Protein AF-A0A3B9C0S9-F1 (afdb_monomer)

Structure (mmCIF, N/CA/C/O backbone):
data_AF-A0A3B9C0S9-F1
#
_entry.id   AF-A0A3B9C0S9-F1
#
loop_
_atom_site.group_PDB
_atom_site.id
_atom_site.type_symbol
_atom_site.label_atom_id
_atom_site.label_alt_id
_atom_site.label_comp_id
_atom_site.label_asym_id
_atom_site.label_entity_id
_atom_site.label_seq_id
_atom_site.pdbx_PDB_ins_code
_atom_site.Cartn_x
_atom_site.Cartn_y
_atom_site.Cartn_z
_atom_site.occupancy
_atom_site.B_iso_or_equiv
_atom_site.auth_seq_id
_atom_site.auth_comp_id
_atom_site.auth_asym_id
_atom_site.auth_atom_id
_atom_site.pdbx_PDB_model_num
ATOM 1 N N . MET A 1 1 ? -58.317 -26.663 38.706 1.00 69.69 1 MET A N 1
ATOM 2 C CA . MET A 1 1 ? -57.214 -25.929 39.358 1.00 69.69 1 MET A CA 1
ATOM 3 C C . MET A 1 1 ? -55.861 -26.416 38.846 1.00 69.69 1 MET A C 1
ATOM 5 O O . MET A 1 1 ? -55.322 -25.738 37.993 1.00 69.69 1 MET A O 1
ATOM 9 N N . LEU A 1 2 ? -55.385 -27.621 39.198 1.00 71.75 2 LEU A N 1
ATOM 10 C CA . LEU A 1 2 ? -54.083 -28.155 38.737 1.00 71.75 2 LEU A CA 1
ATOM 11 C C . LEU A 1 2 ? -53.884 -28.172 37.211 1.00 71.75 2 LEU A C 1
ATOM 13 O O . LEU A 1 2 ? -52.858 -27.714 36.732 1.00 71.75 2 LEU A O 1
ATOM 17 N N . ARG A 1 3 ? -54.877 -28.631 36.432 1.00 80.81 3 ARG A N 1
ATOM 18 C CA . ARG A 1 3 ? -54.794 -28.621 34.954 1.00 80.81 3 ARG A CA 1
ATOM 19 C C . ARG A 1 3 ? -54.591 -27.217 34.382 1.00 80.81 3 ARG A C 1
ATOM 21 O O . ARG A 1 3 ? -53.875 -27.052 33.409 1.00 80.81 3 ARG A O 1
ATOM 28 N N . THR A 1 4 ? -55.210 -26.221 35.006 1.00 79.62 4 THR A N 1
ATOM 29 C CA . THR A 1 4 ? -55.071 -24.813 34.633 1.00 79.62 4 THR A CA 1
ATOM 30 C C . THR A 1 4 ? -53.699 -24.283 35.046 1.00 79.62 4 THR A C 1
ATOM 32 O O . THR A 1 4 ? -53.031 -23.654 34.239 1.00 79.62 4 THR A O 1
ATOM 35 N N . SER A 1 5 ? -53.247 -24.596 36.266 1.00 78.69 5 SER A N 1
ATOM 36 C CA . SER A 1 5 ? -51.931 -24.192 36.778 1.00 78.69 5 SER A CA 1
ATOM 37 C C . SER A 1 5 ? -50.765 -24.802 36.000 1.00 78.69 5 SER A C 1
ATOM 39 O O . SER A 1 5 ? -49.725 -24.174 35.897 1.00 78.69 5 SER A O 1
ATOM 41 N N . TRP A 1 6 ? -50.926 -26.011 35.460 1.00 82.56 6 TRP A N 1
ATOM 42 C CA . TRP A 1 6 ? -49.901 -26.705 34.674 1.00 82.56 6 TRP A CA 1
ATOM 43 C C . TRP A 1 6 ? -49.985 -26.428 33.172 1.00 82.56 6 TRP A C 1
ATOM 45 O O . TRP A 1 6 ? -49.264 -27.067 32.411 1.00 82.56 6 TRP A O 1
ATOM 55 N N . GLU A 1 7 ? -50.882 -25.541 32.727 1.00 85.44 7 GLU A N 1
ATOM 56 C CA . GLU A 1 7 ? -51.152 -25.309 31.299 1.00 85.44 7 GLU A CA 1
ATOM 57 C C . GLU A 1 7 ? -51.432 -26.619 30.536 1.00 85.44 7 GLU A C 1
ATOM 59 O O . GLU A 1 7 ? -50.961 -26.824 29.416 1.00 85.44 7 GLU A O 1
ATOM 64 N N . TYR A 1 8 ? -52.151 -27.553 31.166 1.00 85.50 8 TYR A N 1
ATOM 65 C CA . TYR A 1 8 ? -52.408 -28.859 30.574 1.00 85.50 8 TYR A CA 1
ATOM 66 C C . TYR A 1 8 ? -53.360 -28.733 29.383 1.00 85.50 8 TYR A C 1
ATOM 68 O O . TYR A 1 8 ? -54.516 -28.341 29.549 1.00 85.50 8 TYR A O 1
ATOM 76 N N . ASP A 1 9 ? -52.894 -29.116 28.195 1.00 88.06 9 ASP A N 1
ATOM 77 C CA . ASP A 1 9 ? -53.615 -28.915 26.929 1.00 88.06 9 ASP A CA 1
ATOM 78 C C . ASP A 1 9 ? -54.622 -30.027 26.584 1.00 88.06 9 ASP A C 1
ATOM 80 O O . ASP A 1 9 ? -55.264 -29.982 25.537 1.00 88.06 9 ASP A O 1
ATOM 84 N N . GLY A 1 10 ? -54.760 -31.043 27.442 1.00 84.31 10 GLY A N 1
ATOM 85 C CA . GLY A 1 10 ? -55.604 -32.214 27.179 1.00 84.31 10 GLY A CA 1
ATOM 86 C C . GLY A 1 10 ? -54.956 -33.286 26.298 1.00 84.31 10 GLY A C 1
ATOM 87 O O . GLY A 1 10 ? -55.475 -34.396 26.241 1.00 84.31 10 GLY A O 1
ATOM 88 N N . ASN A 1 11 ? -53.805 -32.997 25.684 1.00 86.38 11 ASN A N 1
ATOM 89 C CA . ASN A 1 11 ? -53.087 -33.863 24.743 1.00 86.38 11 ASN A CA 1
ATOM 90 C C . ASN A 1 11 ? -51.663 -34.193 25.219 1.00 86.38 11 ASN A C 1
ATOM 92 O O . ASN A 1 11 ? -50.778 -34.521 24.427 1.00 86.38 11 ASN A O 1
ATOM 96 N N . GLY A 1 12 ? -51.438 -34.130 26.534 1.00 83.56 12 GLY A N 1
ATOM 97 C CA . GLY A 1 12 ? -50.179 -34.548 27.140 1.00 83.56 12 GLY A CA 1
ATOM 98 C C . GLY A 1 12 ? -49.103 -33.468 27.189 1.00 83.56 12 GLY A C 1
ATOM 99 O O . GLY A 1 12 ? -47.967 -33.815 27.492 1.00 83.56 12 GLY A O 1
ATOM 100 N N . LYS A 1 13 ? -49.398 -32.185 26.932 1.00 87.69 13 LYS A N 1
ATOM 101 C CA . LYS A 1 13 ? -48.463 -31.094 27.256 1.00 87.69 13 LYS A CA 1
ATOM 102 C C . LYS A 1 13 ? -48.763 -30.479 28.615 1.00 87.69 13 LYS A C 1
ATOM 104 O O . LYS A 1 13 ? -49.922 -30.343 28.980 1.00 87.69 13 LYS A O 1
ATOM 109 N N . ILE A 1 14 ? -47.710 -30.084 29.324 1.00 89.25 14 ILE A N 1
ATOM 110 C CA . ILE A 1 14 ? -47.731 -29.256 30.535 1.00 89.25 14 ILE A CA 1
ATOM 111 C C . ILE A 1 14 ? -46.640 -28.182 30.405 1.00 89.25 14 ILE A C 1
ATOM 113 O O . ILE A 1 14 ? -45.563 -28.461 29.865 1.00 89.25 14 ILE A O 1
ATOM 117 N N . TYR A 1 15 ? -46.917 -26.953 30.847 1.00 85.38 15 TYR A N 1
ATOM 118 C CA . TYR A 1 15 ? -46.029 -25.786 30.724 1.00 85.38 15 TYR A CA 1
ATOM 119 C C . TYR A 1 15 ? -45.434 -25.634 29.316 1.00 85.38 15 TYR A C 1
ATOM 121 O O . TYR A 1 15 ? -44.216 -25.578 29.122 1.00 85.38 15 TYR A O 1
ATOM 129 N N . SER A 1 16 ? -46.295 -25.665 28.295 1.00 83.38 16 SER A N 1
ATOM 130 C CA . SER A 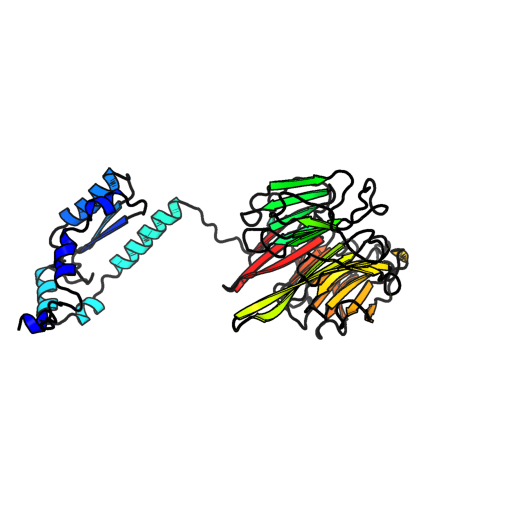1 16 ? -45.899 -25.514 26.886 1.00 83.38 16 SER A CA 1
ATOM 131 C C . SER A 1 16 ? -44.922 -26.583 26.330 1.00 83.38 16 SER A C 1
ATOM 133 O O . SER A 1 16 ? -44.356 -26.415 25.241 1.00 83.38 16 SER A O 1
ATOM 135 N N . ARG A 1 17 ? -44.722 -27.714 27.027 1.00 86.06 17 ARG A N 1
ATOM 136 C CA . ARG A 1 17 ? -43.858 -28.848 26.622 1.00 86.06 17 ARG A CA 1
ATOM 137 C C . ARG A 1 17 ? -44.581 -30.184 26.798 1.00 86.06 17 ARG A C 1
ATOM 139 O O . ARG A 1 17 ? -45.501 -30.289 27.593 1.00 86.06 17 ARG A O 1
ATOM 146 N N . ASN A 1 18 ? -44.187 -31.218 26.054 1.00 90.44 18 ASN A N 1
ATOM 147 C CA . ASN A 1 18 ? -44.764 -32.561 26.212 1.00 90.44 18 ASN A CA 1
ATOM 148 C C . ASN A 1 18 ? -44.410 -33.145 27.599 1.00 90.44 18 ASN A C 1
ATOM 150 O O . ASN A 1 18 ? -43.298 -32.943 28.075 1.00 90.44 18 ASN A O 1
ATOM 154 N N . ALA A 1 19 ? -45.319 -33.873 28.245 1.00 84.38 19 ALA A N 1
ATOM 155 C CA . ALA A 1 19 ? -45.093 -34.508 29.544 1.00 84.38 19 ALA A CA 1
ATOM 156 C C . ALA A 1 19 ? -43.900 -35.484 29.537 1.00 84.38 19 ALA A C 1
ATOM 158 O O . ALA A 1 19 ? -43.211 -35.602 30.549 1.00 84.38 19 ALA A O 1
ATOM 159 N N . GLU A 1 20 ? -43.595 -36.115 28.397 1.00 84.25 20 GLU A N 1
ATOM 160 C CA . GLU A 1 20 ? -42.400 -36.955 28.245 1.00 84.25 20 GLU A CA 1
ATOM 161 C C . GLU A 1 20 ? -41.095 -36.160 28.349 1.00 84.25 20 GLU A C 1
ATOM 163 O O . GLU A 1 20 ? -40.128 -36.665 28.907 1.00 84.25 20 GLU A O 1
ATOM 168 N N . TYR A 1 21 ? -41.063 -34.899 27.903 1.00 84.94 21 TYR A N 1
ATOM 169 C CA . TYR A 1 21 ? -39.889 -34.044 28.107 1.00 84.94 21 TYR A CA 1
ATOM 170 C C . TYR A 1 21 ? -39.596 -33.876 29.603 1.00 84.94 21 TYR A C 1
ATOM 172 O O . TYR A 1 21 ? -38.463 -34.059 30.031 1.00 84.94 21 TYR A O 1
ATOM 180 N N . TRP A 1 22 ? -40.626 -33.606 30.411 1.00 83.06 22 TRP A N 1
ATOM 181 C CA . TRP A 1 22 ? -40.481 -33.446 31.861 1.00 83.06 22 TRP A CA 1
ATOM 182 C C . TRP A 1 22 ? -40.076 -34.746 32.563 1.00 83.06 22 TRP A C 1
ATOM 184 O O . TRP A 1 22 ? -39.256 -34.703 33.476 1.00 83.06 22 TRP A O 1
ATOM 194 N N . ARG A 1 23 ? -40.582 -35.902 32.104 1.00 82.06 23 ARG A N 1
ATOM 195 C CA . ARG A 1 23 ? -40.136 -37.226 32.580 1.00 82.06 23 ARG A CA 1
ATOM 196 C C . ARG A 1 23 ? -38.663 -37.494 32.282 1.00 82.06 23 ARG A C 1
ATOM 198 O O . ARG A 1 23 ? -38.021 -38.172 33.064 1.00 82.06 23 ARG A O 1
ATOM 205 N N . GLN A 1 24 ? -38.126 -36.974 31.183 1.00 84.94 24 GLN A N 1
ATOM 206 C CA . GLN A 1 24 ? -36.746 -37.242 30.767 1.00 84.94 24 GLN A CA 1
ATOM 207 C C . GLN A 1 24 ? -35.712 -36.316 31.420 1.00 84.94 24 GLN A C 1
ATOM 209 O O . GLN A 1 24 ? -34.521 -36.602 31.350 1.00 84.94 24 GLN A O 1
ATOM 214 N N . ILE A 1 25 ? -36.123 -35.220 32.072 1.00 76.50 25 ILE A N 1
ATOM 215 C CA . ILE A 1 25 ? -35.176 -34.295 32.726 1.00 76.50 25 ILE A CA 1
ATOM 216 C C . ILE A 1 25 ? -34.357 -35.016 33.801 1.00 76.50 25 ILE A C 1
ATOM 218 O O . ILE A 1 25 ? -33.155 -34.796 33.903 1.00 76.50 25 ILE A O 1
ATOM 222 N N . GLN A 1 26 ? -34.983 -35.917 34.558 1.00 75.00 26 GLN A N 1
ATOM 223 C CA . GLN A 1 26 ? -34.298 -36.721 35.576 1.00 75.00 26 GLN A CA 1
ATOM 224 C C . GLN A 1 26 ? -33.282 -37.718 34.989 1.00 75.00 26 GLN A C 1
ATOM 226 O O . GLN A 1 26 ? -32.351 -38.115 35.686 1.00 75.00 26 GLN A O 1
ATOM 231 N N . ASP A 1 27 ? -33.440 -38.086 33.714 1.00 81.12 27 ASP A N 1
ATOM 232 C CA . ASP A 1 27 ? -32.548 -38.999 32.993 1.00 81.12 27 ASP A CA 1
ATOM 233 C C . ASP A 1 27 ? -31.375 -38.244 32.337 1.00 81.12 27 ASP A C 1
ATOM 235 O O . ASP A 1 27 ? -30.467 -38.854 31.768 1.00 81.12 27 ASP A O 1
ATOM 239 N N . TYR A 1 28 ? -31.366 -36.906 32.409 1.00 77.19 28 TYR A N 1
ATOM 240 C CA . TYR A 1 28 ? -30.286 -36.091 31.874 1.00 77.19 28 TYR A CA 1
ATOM 241 C C . TYR A 1 28 ? -29.019 -36.275 32.730 1.00 77.19 28 TYR A C 1
ATOM 243 O O . TYR A 1 28 ? -29.068 -36.113 33.953 1.00 77.19 28 TYR A O 1
ATOM 251 N N . PRO A 1 29 ? -27.850 -36.583 32.136 1.00 80.38 29 PRO A N 1
ATOM 252 C CA . PRO A 1 29 ? -26.660 -36.975 32.887 1.00 80.38 29 PRO A CA 1
ATOM 253 C C . PRO A 1 29 ? -25.937 -35.749 33.470 1.00 80.38 29 PRO A C 1
ATOM 255 O O . PRO A 1 29 ? -24.825 -35.391 33.078 1.00 80.38 29 PRO A O 1
ATOM 258 N N . HIS A 1 30 ? -26.570 -35.069 34.428 1.00 76.38 30 HIS A N 1
ATOM 259 C CA . HIS A 1 30 ? -26.065 -33.842 35.048 1.00 76.38 30 HIS A CA 1
ATOM 260 C C . HIS A 1 30 ? -24.654 -34.014 35.622 1.00 76.38 30 HIS A C 1
ATOM 262 O O . HIS A 1 30 ? -23.804 -33.143 35.441 1.00 76.38 30 HIS A O 1
ATOM 268 N N . LEU A 1 31 ? -24.376 -35.159 36.254 1.00 77.88 31 LEU A N 1
ATOM 269 C CA . LEU A 1 31 ? -23.059 -35.464 36.810 1.00 77.88 31 LEU A CA 1
ATOM 270 C C . LEU A 1 31 ? -21.981 -35.588 35.724 1.00 77.88 31 LEU A C 1
ATOM 272 O O . LEU A 1 31 ? -20.873 -35.088 35.901 1.00 77.88 31 LEU A O 1
ATOM 276 N N . GLU A 1 32 ? -22.299 -36.222 34.593 1.00 82.25 32 GLU A N 1
ATOM 277 C CA . GLU A 1 32 ? -21.365 -36.376 33.474 1.00 82.25 32 GLU A CA 1
ATOM 278 C C . GLU A 1 32 ? -21.030 -35.021 32.837 1.00 82.25 32 GLU A C 1
ATOM 280 O O . GLU A 1 32 ? -19.867 -34.733 32.554 1.00 82.25 32 GLU A O 1
ATOM 285 N N . ASN A 1 33 ? -22.026 -34.143 32.707 1.00 84.50 33 ASN A N 1
ATOM 286 C CA . ASN A 1 33 ? -21.828 -32.788 32.195 1.00 84.50 33 ASN A CA 1
ATOM 287 C C . ASN A 1 33 ? -20.941 -31.941 33.120 1.00 84.50 33 ASN A C 1
ATOM 289 O O . ASN A 1 33 ? -20.016 -31.276 32.650 1.00 84.50 33 ASN A O 1
ATOM 293 N N . TRP A 1 34 ? -21.166 -32.004 34.438 1.00 88.00 34 TRP A N 1
ATOM 294 C CA . TRP A 1 34 ? -20.312 -31.315 35.410 1.00 88.00 34 TRP A CA 1
ATOM 295 C C . TRP A 1 34 ? -18.901 -31.903 35.479 1.00 88.00 34 TRP A C 1
ATOM 297 O O . TRP A 1 34 ? -17.937 -31.157 35.622 1.00 88.00 34 TRP A O 1
ATOM 307 N N . LYS A 1 35 ? -18.752 -33.220 35.320 1.00 84.62 35 LYS A N 1
ATOM 308 C CA . LYS A 1 35 ? -17.445 -33.883 35.217 1.00 84.62 35 LYS A CA 1
ATOM 309 C C . LYS A 1 35 ? -16.652 -33.409 33.994 1.00 84.62 35 LYS A C 1
ATOM 311 O O . LYS A 1 35 ? -15.453 -33.156 34.102 1.00 84.62 35 LYS A O 1
ATOM 316 N N . ASN A 1 36 ? -17.305 -33.297 32.839 1.00 84.69 36 ASN A N 1
ATOM 317 C CA . ASN A 1 36 ? -16.644 -33.033 31.557 1.00 84.69 36 ASN A CA 1
ATOM 318 C C . ASN A 1 36 ? -16.430 -31.537 31.258 1.00 84.69 36 ASN A C 1
ATOM 320 O O . ASN A 1 36 ? -15.820 -31.197 30.240 1.00 84.69 36 ASN A O 1
ATOM 324 N N . THR A 1 37 ? -16.907 -30.629 32.117 1.00 85.06 37 THR A N 1
ATOM 325 C CA . THR A 1 37 ? -16.756 -29.189 31.882 1.00 85.06 37 THR A CA 1
ATOM 326 C C . THR A 1 37 ? -15.304 -28.729 32.026 1.00 85.06 37 THR A C 1
ATOM 328 O O . THR A 1 37 ? -14.652 -28.937 33.047 1.00 85.06 37 THR A O 1
ATOM 331 N N . LYS A 1 38 ? -14.795 -28.048 30.993 1.00 84.56 38 LYS A N 1
ATOM 332 C CA . LYS A 1 38 ? -13.491 -27.358 31.021 1.00 84.56 38 LYS A CA 1
ATOM 333 C C . LYS A 1 38 ? -13.617 -25.873 31.378 1.00 84.56 38 LYS A C 1
ATOM 335 O O . LYS A 1 38 ? -12.603 -25.186 31.501 1.00 84.56 38 LYS A O 1
ATOM 340 N N . ALA A 1 39 ? -14.845 -25.369 31.506 1.00 89.62 39 ALA A N 1
ATOM 341 C CA . ALA A 1 39 ? -15.107 -23.986 31.874 1.00 89.62 39 ALA A CA 1
ATOM 342 C C . ALA A 1 39 ? -14.816 -23.747 33.363 1.00 89.62 39 ALA A C 1
ATOM 344 O O . ALA A 1 39 ? -14.870 -24.667 34.182 1.00 89.62 39 ALA A O 1
ATOM 345 N N . LYS A 1 40 ? -14.541 -22.489 33.721 1.00 92.50 40 LYS A N 1
ATOM 346 C CA . LYS A 1 40 ? -14.605 -22.054 35.118 1.00 92.50 40 LYS A CA 1
ATOM 347 C C . LYS A 1 40 ? -16.075 -21.921 35.516 1.00 92.50 40 LYS A C 1
ATOM 349 O O . LYS A 1 40 ? -16.863 -21.362 34.759 1.00 92.50 40 LYS A O 1
ATOM 354 N N . VAL A 1 41 ? -16.433 -22.440 36.684 1.00 94.44 41 VAL A N 1
ATOM 355 C CA . VAL A 1 41 ? -17.810 -22.544 37.175 1.00 94.44 41 VAL A CA 1
ATOM 356 C C . VAL A 1 41 ? -17.959 -21.714 38.448 1.00 94.44 41 VAL A C 1
ATOM 358 O O . VAL A 1 41 ? -17.284 -21.965 39.446 1.00 94.44 41 VAL A O 1
ATOM 361 N N . LEU A 1 42 ? -18.871 -20.746 38.425 1.00 95.94 42 LEU A N 1
ATOM 362 C CA . LEU A 1 42 ? -19.327 -20.049 39.622 1.00 95.94 42 LEU A CA 1
ATOM 363 C C . LEU A 1 42 ? -20.671 -20.642 40.045 1.00 95.94 42 LEU A C 1
ATOM 365 O O . LEU A 1 42 ? -21.635 -20.586 39.288 1.00 95.94 42 LEU A O 1
ATOM 369 N N . VAL A 1 43 ? -20.723 -21.213 41.244 1.00 94.88 43 VAL A N 1
ATOM 370 C CA . VAL A 1 43 ? -21.951 -21.701 41.874 1.00 94.88 43 VAL A CA 1
ATOM 371 C C . VAL A 1 43 ? -22.414 -20.644 42.873 1.00 94.88 43 VAL A C 1
ATOM 373 O O . VAL A 1 43 ? -21.630 -20.204 43.713 1.00 94.88 43 VAL A O 1
ATOM 376 N N . GLN A 1 44 ? -23.670 -20.222 42.777 1.00 95.00 44 GLN A N 1
ATOM 377 C CA . GLN A 1 44 ? -24.252 -19.153 43.590 1.00 95.00 44 GLN A CA 1
ATOM 378 C C . GLN A 1 44 ? -25.409 -19.713 44.412 1.00 95.00 44 GLN A C 1
ATOM 380 O O . GLN A 1 44 ? -26.226 -20.451 43.874 1.00 95.00 44 GLN A O 1
ATOM 385 N N . PHE A 1 45 ? -25.468 -19.380 45.701 1.00 95.19 45 PHE A N 1
ATOM 386 C CA . PHE A 1 45 ? -26.496 -19.883 46.612 1.00 95.19 45 PHE A CA 1
ATOM 387 C C . PHE A 1 45 ? -27.044 -18.769 47.510 1.00 95.19 45 PHE A C 1
ATOM 389 O O . PHE A 1 45 ? -26.285 -18.140 48.250 1.00 95.19 45 PHE A O 1
ATOM 396 N N . GLY A 1 46 ? -28.354 -18.527 47.459 1.00 94.62 46 GLY A N 1
ATOM 397 C CA . GLY A 1 46 ? -29.051 -17.650 48.400 1.00 94.62 46 GLY A CA 1
ATOM 398 C C . GLY A 1 46 ? -29.431 -18.409 49.672 1.00 94.62 46 GLY A C 1
ATOM 399 O O . GLY A 1 46 ? -30.059 -19.458 49.601 1.00 94.62 46 GLY A O 1
ATOM 400 N N . GLU A 1 47 ? -29.063 -17.901 50.850 1.00 92.69 47 GLU A N 1
ATOM 401 C CA . GLU A 1 47 ? -29.292 -18.618 52.120 1.00 92.69 47 GLU A CA 1
ATOM 402 C C . GLU A 1 47 ? -30.764 -18.639 52.570 1.00 92.69 47 GLU A C 1
ATOM 404 O O . GLU A 1 47 ? -31.127 -19.421 53.448 1.00 92.69 47 GLU A O 1
ATOM 409 N N . SER A 1 48 ? -31.613 -17.821 51.945 1.00 92.69 48 SER A N 1
ATOM 410 C CA . SER A 1 48 ? -33.061 -17.763 52.182 1.00 92.69 48 SER A CA 1
ATOM 411 C C . SER A 1 48 ? -33.867 -18.310 51.002 1.00 92.69 48 SER A C 1
ATOM 413 O O . SER A 1 48 ? -35.067 -18.051 50.900 1.00 92.69 48 SER A O 1
ATOM 415 N N . ASP A 1 49 ? -33.223 -19.050 50.096 1.00 91.06 49 ASP A N 1
ATOM 416 C CA . ASP A 1 49 ? -33.879 -19.693 48.962 1.00 91.06 49 ASP A CA 1
ATOM 417 C C . ASP A 1 49 ? -34.835 -20.802 49.441 1.00 91.06 49 ASP A C 1
ATOM 419 O O . ASP A 1 49 ? -34.428 -21.831 49.978 1.00 91.06 49 ASP A O 1
ATOM 423 N N . PHE A 1 50 ? -36.135 -20.573 49.248 1.00 87.88 50 PHE A N 1
ATOM 424 C CA . PHE A 1 50 ? -37.209 -21.491 49.630 1.00 87.88 50 PHE A CA 1
ATOM 425 C C . PHE A 1 50 ? -37.529 -22.547 48.559 1.00 87.88 50 PHE A C 1
ATOM 427 O O . PHE A 1 50 ? -38.462 -23.324 48.741 1.00 87.88 50 PHE A O 1
ATOM 434 N N . GLN A 1 51 ? -36.824 -22.554 47.425 1.00 86.25 51 GLN A N 1
ATOM 435 C CA . GLN A 1 51 ? -36.948 -23.567 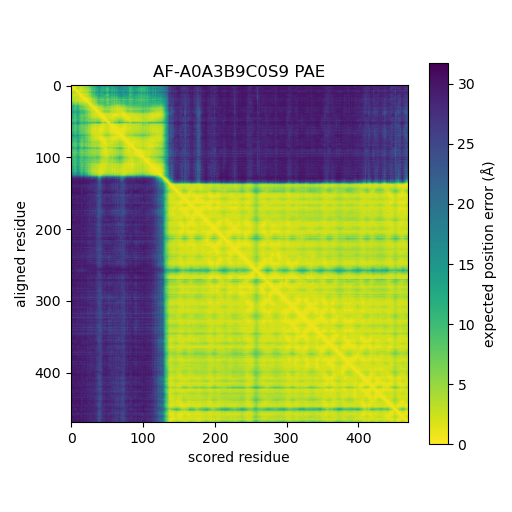46.371 1.00 86.25 51 GLN A CA 1
ATOM 436 C C . GLN A 1 51 ? -35.709 -24.467 46.314 1.00 86.25 51 GLN A C 1
ATOM 438 O O . GLN A 1 51 ? -35.827 -25.660 46.036 1.00 86.25 51 GLN A O 1
ATOM 443 N N . ALA A 1 52 ? -34.532 -23.921 46.627 1.00 80.44 52 ALA A N 1
ATOM 444 C CA . ALA A 1 52 ? -33.281 -24.656 46.733 1.00 80.44 52 ALA A CA 1
ATOM 445 C C . ALA A 1 52 ? -32.813 -24.721 48.197 1.00 80.44 52 ALA A C 1
ATOM 447 O O . ALA A 1 52 ? -32.023 -23.913 48.664 1.00 80.44 52 ALA A O 1
ATOM 448 N N . PHE A 1 53 ? -33.289 -25.720 48.938 1.00 74.88 53 PHE A N 1
ATOM 449 C CA . PHE A 1 53 ? -33.142 -25.776 50.401 1.00 74.88 53 PHE A CA 1
ATOM 450 C C . PHE A 1 53 ? -31.728 -26.097 50.916 1.00 74.88 53 PHE A C 1
ATOM 452 O O . PHE A 1 53 ? -31.466 -25.986 52.113 1.00 74.88 53 PHE A O 1
ATOM 459 N N . SER A 1 54 ? -30.819 -26.555 50.052 1.00 83.69 54 SER A N 1
ATOM 460 C CA . SER A 1 54 ? -29.561 -27.178 50.470 1.00 83.69 54 SER A CA 1
ATOM 461 C C . SER A 1 54 ? -28.341 -26.495 49.856 1.00 83.69 54 SER A C 1
ATOM 463 O O . SER A 1 54 ? -28.022 -26.632 48.669 1.00 83.69 54 SER A O 1
ATOM 465 N N . ARG A 1 55 ? -27.560 -25.839 50.722 1.00 89.12 55 ARG A N 1
ATOM 466 C CA . ARG A 1 55 ? -26.185 -25.425 50.402 1.00 89.12 55 ARG A CA 1
ATOM 467 C C . ARG A 1 55 ? -25.314 -26.632 50.032 1.00 89.12 55 ARG A C 1
ATOM 469 O O . ARG A 1 55 ? -24.373 -26.489 49.252 1.00 89.12 55 ARG A O 1
ATOM 476 N N . ALA A 1 56 ? -25.597 -27.809 50.598 1.00 89.12 56 ALA A N 1
ATOM 477 C CA . ALA A 1 56 ? -24.818 -29.016 50.337 1.00 89.12 56 ALA A CA 1
ATOM 478 C C . ALA A 1 56 ? -24.936 -29.464 48.872 1.00 89.12 56 ALA A C 1
ATOM 480 O O . ALA A 1 56 ? -23.940 -29.897 48.299 1.00 89.12 56 ALA A O 1
ATOM 481 N N . ASP A 1 57 ? -26.089 -29.255 48.233 1.00 87.94 57 ASP A N 1
ATOM 482 C CA . ASP A 1 57 ? -26.308 -29.623 46.828 1.00 87.94 57 ASP A CA 1
ATOM 483 C C . ASP A 1 57 ? -25.453 -28.744 45.899 1.00 87.94 57 ASP A C 1
ATOM 485 O O . ASP A 1 57 ? -24.778 -29.231 44.990 1.00 87.94 57 ASP A O 1
ATOM 489 N N . HIS A 1 58 ? -25.374 -27.446 46.200 1.00 92.00 58 HIS A N 1
ATOM 490 C CA . HIS A 1 58 ? -24.503 -26.495 45.505 1.00 92.00 58 HIS A CA 1
ATOM 491 C C . HIS A 1 58 ? -23.021 -26.815 45.729 1.00 92.00 58 HIS A C 1
ATOM 493 O O . HIS A 1 58 ? -22.209 -26.782 44.800 1.00 92.00 58 HIS A O 1
ATOM 499 N N . GLN A 1 59 ? -22.660 -27.185 46.960 1.00 93.50 59 GLN A N 1
ATOM 500 C CA . GLN A 1 59 ? -21.311 -27.640 47.277 1.00 93.50 59 GLN A CA 1
ATOM 501 C C . GLN A 1 59 ? -20.964 -28.932 46.524 1.00 93.50 59 GLN A C 1
ATOM 503 O O . GLN A 1 59 ? -19.819 -29.094 46.104 1.00 93.50 59 GLN A O 1
ATOM 508 N N . GLN A 1 60 ? -21.930 -29.822 46.285 1.00 90.69 60 GLN A N 1
ATOM 509 C CA . GLN A 1 60 ? -21.708 -31.054 45.533 1.00 90.69 60 GLN A CA 1
ATOM 510 C C . GLN A 1 60 ? -21.364 -30.788 44.061 1.00 90.69 60 GLN A C 1
ATOM 512 O O . GLN A 1 60 ? -20.520 -31.495 43.502 1.00 90.69 60 GLN A O 1
ATOM 517 N N . ILE A 1 61 ? -21.924 -29.737 43.448 1.00 90.50 61 ILE A N 1
ATOM 518 C CA . ILE A 1 61 ? -21.513 -29.277 42.109 1.00 90.50 61 ILE A CA 1
ATOM 519 C C . ILE A 1 61 ? -20.039 -28.854 42.133 1.00 90.50 61 ILE A C 1
ATOM 521 O O . ILE A 1 61 ? -19.246 -29.318 41.312 1.00 90.50 61 ILE A O 1
ATOM 525 N N . VAL A 1 62 ? -19.644 -28.033 43.113 1.00 94.31 62 VAL A N 1
ATOM 526 C CA . VAL A 1 62 ? -18.249 -27.586 43.263 1.00 94.31 62 VAL A CA 1
ATOM 527 C C . VAL A 1 62 ? -17.302 -28.759 43.488 1.00 94.31 62 VAL A C 1
ATOM 529 O O . VAL A 1 62 ? -16.257 -28.829 42.842 1.00 94.31 62 VAL A O 1
ATOM 532 N N . ASN A 1 63 ? -17.673 -29.697 44.359 1.00 93.50 63 ASN A N 1
ATOM 533 C CA . ASN A 1 63 ? -16.885 -30.892 44.646 1.00 93.50 63 ASN A CA 1
ATOM 534 C C . ASN A 1 63 ? -16.713 -31.750 43.389 1.00 93.50 63 ASN A C 1
ATOM 536 O O . ASN A 1 63 ? -15.600 -32.168 43.089 1.00 93.50 63 ASN A O 1
ATOM 540 N N . THR A 1 64 ? -17.789 -31.958 42.626 1.00 92.12 64 THR A N 1
ATOM 541 C CA . THR A 1 64 ? -17.761 -32.735 41.379 1.00 92.12 64 THR A CA 1
ATOM 542 C C . THR A 1 64 ? -16.818 -32.104 40.360 1.00 92.12 64 THR A C 1
ATOM 544 O O . THR A 1 64 ? -15.913 -32.773 39.864 1.00 92.12 64 THR A O 1
ATOM 547 N N . VAL A 1 65 ? -16.984 -30.810 40.067 1.00 94.50 65 VAL A N 1
ATOM 548 C CA . VAL A 1 65 ? -16.150 -30.118 39.074 1.00 94.50 65 VAL A CA 1
ATOM 549 C C . VAL A 1 65 ? -14.689 -30.101 39.518 1.00 94.50 65 VAL A C 1
ATOM 551 O O . VAL A 1 65 ? -13.817 -30.429 38.720 1.00 94.50 65 VAL A O 1
ATOM 554 N N . ASN A 1 66 ? -14.407 -29.775 40.783 1.00 92.50 66 ASN A N 1
ATOM 555 C CA . ASN A 1 66 ? -13.035 -29.686 41.288 1.00 92.50 66 ASN A CA 1
ATOM 556 C C . ASN A 1 66 ? -12.348 -31.044 41.458 1.00 92.50 66 ASN A C 1
ATOM 558 O O . ASN A 1 66 ? -11.125 -31.100 41.376 1.00 92.50 66 ASN A O 1
ATOM 562 N N . TYR A 1 67 ? -13.097 -32.130 41.664 1.00 90.69 67 TYR A N 1
ATOM 563 C CA . TYR A 1 67 ? -12.532 -33.479 41.700 1.00 90.69 67 TYR A CA 1
ATOM 564 C C . TYR A 1 67 ? -11.921 -33.865 40.346 1.00 90.69 67 TYR A C 1
ATOM 566 O O . TYR A 1 67 ? -10.817 -34.399 40.297 1.00 90.69 67 TYR A O 1
ATOM 574 N N . PHE A 1 68 ? -12.611 -33.553 39.243 1.00 89.06 68 PHE A N 1
ATOM 575 C CA . PHE A 1 68 ? -12.129 -33.855 37.889 1.00 89.06 68 PHE A CA 1
ATOM 576 C C . PHE A 1 68 ? -11.281 -32.733 37.271 1.00 89.06 68 PHE A C 1
ATOM 578 O O . PHE A 1 68 ? -10.443 -33.000 36.414 1.00 89.06 68 PHE A O 1
ATOM 585 N N . ASN A 1 69 ? -11.472 -31.486 37.708 1.00 89.44 69 ASN A N 1
ATOM 586 C CA . ASN A 1 69 ? -10.773 -30.301 37.217 1.00 89.44 69 ASN A CA 1
ATOM 587 C C . ASN A 1 69 ? -10.404 -29.371 38.394 1.00 89.44 69 ASN A C 1
ATOM 589 O O . ASN A 1 69 ? -11.130 -28.411 38.675 1.00 89.44 69 ASN A O 1
ATOM 593 N N . PRO A 1 70 ? -9.292 -29.633 39.105 1.00 90.56 70 PRO A N 1
ATOM 594 C CA . PRO A 1 70 ? -8.935 -28.906 40.322 1.00 90.56 70 PRO A CA 1
ATOM 595 C C . PRO A 1 70 ? -8.917 -27.379 40.157 1.00 90.56 70 PRO A C 1
ATOM 597 O O . PRO A 1 70 ? -8.255 -26.832 39.275 1.00 90.56 70 PRO A O 1
ATOM 600 N N . GLY A 1 71 ? -9.645 -26.680 41.033 1.00 87.75 71 GLY A N 1
ATOM 601 C CA . GLY A 1 71 ? -9.715 -25.215 41.056 1.00 87.75 71 GLY A CA 1
ATOM 602 C C . GLY A 1 71 ? -10.559 -24.589 39.938 1.00 87.75 71 GLY A C 1
ATOM 603 O O . GLY A 1 71 ? -10.408 -23.395 39.656 1.00 87.75 71 GLY A O 1
ATOM 604 N N . ASN A 1 72 ? -11.419 -25.359 39.264 1.00 92.38 72 ASN A N 1
ATOM 605 C CA . ASN A 1 72 ? -12.327 -24.838 38.241 1.00 92.38 72 ASN A CA 1
ATOM 606 C C . ASN A 1 72 ? -13.677 -24.362 38.772 1.00 92.38 72 ASN A C 1
ATOM 608 O O . ASN A 1 72 ? -14.307 -23.567 38.083 1.00 92.38 72 ASN A O 1
ATOM 612 N N . ALA A 1 73 ? -14.105 -24.779 39.961 1.00 94.88 73 ALA A N 1
ATOM 613 C CA . ALA A 1 73 ? -15.371 -24.357 40.547 1.00 94.88 73 ALA A CA 1
ATOM 614 C C . ALA A 1 73 ? -15.202 -23.593 41.864 1.00 94.88 73 ALA A C 1
ATOM 616 O O . ALA A 1 73 ? -14.345 -23.916 42.689 1.00 94.88 73 ALA A O 1
ATOM 617 N N . THR A 1 74 ? -16.056 -22.593 42.076 1.00 95.38 74 THR A N 1
ATOM 618 C CA . THR A 1 74 ? -16.135 -21.790 43.305 1.00 95.38 74 THR A CA 1
ATOM 619 C C . THR A 1 74 ? -17.593 -21.670 43.745 1.00 95.38 74 THR A C 1
ATOM 621 O O . THR A 1 74 ? -18.454 -21.442 42.902 1.00 95.38 74 THR A O 1
ATOM 624 N N . LEU A 1 75 ? -17.868 -21.807 45.047 1.00 95.94 75 LEU A N 1
ATOM 625 C CA . LEU A 1 75 ? -19.183 -21.537 45.642 1.00 95.94 75 LEU A CA 1
ATOM 626 C C . LEU A 1 75 ? -19.178 -20.151 46.293 1.00 95.94 75 LEU A C 1
ATOM 628 O O . LEU A 1 75 ? -18.290 -19.859 47.094 1.00 95.94 75 LEU A O 1
ATOM 632 N N . MET A 1 76 ? -20.190 -19.339 46.002 1.00 96.12 76 MET A N 1
ATOM 633 C CA . MET A 1 76 ? -20.504 -18.106 46.723 1.00 96.12 76 MET A CA 1
ATOM 634 C C . MET A 1 76 ? -21.876 -18.221 47.379 1.00 96.12 76 MET A C 1
ATOM 636 O O . MET A 1 76 ? -22.832 -18.663 46.739 1.00 96.12 76 MET A O 1
ATOM 640 N N . THR A 1 77 ? -21.968 -17.817 48.646 1.00 94.69 77 THR A N 1
ATOM 641 C CA . THR A 1 77 ? -23.242 -17.729 49.363 1.00 94.69 77 THR A CA 1
ATOM 642 C C . THR A 1 77 ? -23.628 -16.282 49.616 1.00 94.69 77 THR A C 1
ATOM 644 O O . THR A 1 77 ? -22.770 -15.414 49.794 1.00 94.69 77 THR A O 1
ATOM 647 N N . TYR A 1 78 ? -24.932 -16.031 49.613 1.00 95.00 78 TYR A N 1
ATOM 648 C CA . TYR A 1 78 ? -25.508 -14.709 49.794 1.00 95.00 78 TYR A CA 1
ATOM 649 C C . TYR A 1 78 ? -26.490 -14.754 50.967 1.00 95.00 78 TYR A C 1
ATOM 651 O O . TYR A 1 78 ? -27.591 -15.297 50.826 1.00 95.00 78 TYR A O 1
ATOM 659 N N . PRO A 1 79 ? -26.104 -14.204 52.131 1.00 93.44 79 PRO A N 1
ATOM 660 C CA . PRO A 1 79 ? -26.976 -14.143 53.293 1.00 93.44 79 PRO A CA 1
ATOM 661 C C . PRO A 1 79 ? -28.275 -13.401 52.996 1.00 93.44 79 PRO A C 1
ATOM 663 O O . PRO A 1 79 ? -28.298 -12.441 52.217 1.00 93.44 79 PRO A O 1
ATOM 666 N N . SER A 1 80 ? -29.357 -13.860 53.623 1.00 93.56 80 SER A N 1
ATOM 667 C CA . SER A 1 80 ? -30.692 -13.258 53.530 1.00 93.56 80 SER A CA 1
ATOM 668 C C . SER A 1 80 ? -31.207 -13.057 52.099 1.00 93.56 80 SER A C 1
ATOM 670 O O . SER A 1 80 ? -31.996 -12.146 51.845 1.00 93.56 80 SER A O 1
ATOM 672 N N . THR A 1 81 ? -30.713 -13.862 51.157 1.00 95.19 81 THR A N 1
ATOM 673 C CA . THR A 1 81 ? -30.989 -13.741 49.725 1.00 95.19 81 THR A CA 1
ATOM 674 C C . THR A 1 81 ? -31.798 -14.946 49.258 1.00 95.19 81 THR A C 1
ATOM 676 O O . THR A 1 81 ? -31.455 -16.069 49.620 1.00 95.19 81 THR A O 1
ATOM 679 N N . ASP A 1 82 ? -32.869 -14.727 48.501 1.00 93.38 82 ASP A N 1
ATOM 680 C CA . ASP A 1 82 ? -33.782 -15.795 48.072 1.00 93.38 82 ASP A CA 1
ATOM 681 C C . ASP A 1 82 ? -33.508 -16.333 46.655 1.00 93.38 82 ASP A C 1
ATOM 683 O O . ASP A 1 82 ? -32.485 -16.022 46.044 1.00 93.38 82 ASP A O 1
ATOM 687 N N . HIS A 1 83 ? -34.447 -17.137 46.138 1.00 91.19 83 HIS A N 1
ATOM 688 C CA . HIS A 1 83 ? -34.390 -17.768 44.816 1.00 91.19 83 HIS A CA 1
ATOM 689 C C . HIS A 1 83 ? -34.303 -16.777 43.646 1.00 91.19 83 HIS A C 1
ATOM 691 O O . HIS A 1 83 ? -33.701 -17.068 42.616 1.00 91.19 83 HIS A O 1
ATOM 697 N N . PHE A 1 84 ? -34.891 -15.588 43.799 1.00 90.31 84 PHE A N 1
ATOM 698 C CA . PHE A 1 84 ? -34.844 -14.519 42.797 1.00 90.31 84 PHE A CA 1
ATOM 699 C C . PHE A 1 84 ? -33.619 -13.617 42.985 1.00 90.31 84 PHE A C 1
ATOM 701 O O . PHE A 1 84 ? -33.478 -12.603 42.301 1.00 90.31 84 PHE A O 1
ATOM 708 N N . PHE A 1 85 ? -32.737 -13.982 43.920 1.00 93.50 85 PHE A N 1
ATOM 709 C CA . PHE A 1 85 ? -31.637 -13.174 44.410 1.00 93.50 85 PHE A CA 1
ATOM 710 C C . PHE A 1 85 ? -32.075 -11.851 45.054 1.00 93.50 85 PHE A C 1
ATOM 712 O O . PHE A 1 85 ? -31.301 -10.896 45.079 1.00 93.50 85 PHE A O 1
ATOM 719 N N . ALA A 1 86 ? -33.280 -11.785 45.623 1.00 92.88 86 ALA A N 1
ATOM 720 C CA . ALA A 1 86 ? -33.774 -10.630 46.369 1.00 92.88 86 ALA A CA 1
ATOM 721 C C . ALA A 1 86 ? -33.306 -10.659 47.831 1.00 92.88 86 ALA A C 1
ATOM 723 O O . ALA A 1 86 ? -33.146 -11.735 48.408 1.00 92.88 86 ALA A O 1
ATOM 724 N N . LYS A 1 87 ? -33.119 -9.494 48.468 1.00 92.62 87 LYS A N 1
ATOM 725 C CA . LYS A 1 87 ? -32.798 -9.393 49.908 1.00 92.62 87 LYS A CA 1
ATOM 726 C C . LYS A 1 87 ? -34.037 -9.631 50.780 1.00 92.62 87 LYS A C 1
ATOM 728 O O . LYS A 1 87 ? -34.560 -8.715 51.410 1.00 92.62 87 LYS A O 1
ATOM 733 N N . SER A 1 88 ? -34.495 -10.873 50.833 1.00 89.38 88 SER A N 1
ATOM 734 C CA . SER A 1 88 ? -35.793 -11.234 51.412 1.00 89.38 88 SER A CA 1
ATOM 735 C C . SER A 1 88 ? -35.800 -11.522 52.915 1.00 89.38 88 SER A C 1
ATOM 737 O O . SER A 1 88 ? -36.860 -11.830 53.450 1.00 89.38 88 SER A O 1
ATOM 739 N N . GLY A 1 89 ? -34.667 -11.398 53.613 1.00 89.81 89 GLY A N 1
ATOM 740 C CA . GLY A 1 89 ? -34.609 -11.673 55.051 1.00 89.81 89 GLY A CA 1
ATOM 741 C C . GLY A 1 89 ? -34.519 -13.173 55.301 1.00 89.81 89 GLY A C 1
ATOM 742 O O . GLY A 1 89 ? -33.543 -13.793 54.895 1.00 89.81 89 GLY A O 1
ATOM 743 N N . THR A 1 90 ? -35.502 -13.767 55.964 1.00 92.31 90 THR A N 1
ATOM 744 C CA . THR A 1 90 ? -35.593 -15.212 56.223 1.00 92.31 90 THR A CA 1
ATOM 745 C C . THR A 1 90 ? -36.269 -15.969 55.075 1.00 92.31 90 THR A C 1
ATOM 747 O O . THR A 1 90 ? -37.014 -15.403 54.276 1.00 92.31 90 THR A O 1
ATOM 750 N N . MET A 1 91 ? -36.065 -17.287 55.013 1.00 90.94 91 MET A N 1
ATOM 751 C CA . MET A 1 91 ? -36.735 -18.155 54.033 1.00 90.94 91 MET A CA 1
ATOM 752 C C . MET A 1 91 ? -38.271 -18.085 54.132 1.00 90.94 91 MET A C 1
ATOM 754 O O . MET A 1 91 ? -38.959 -18.100 53.113 1.00 90.94 91 MET A O 1
ATOM 758 N N . GLN A 1 92 ? -38.817 -17.952 55.349 1.00 92.12 92 GLN A N 1
ATOM 759 C CA . GLN A 1 92 ? -40.261 -17.813 55.562 1.00 92.12 92 GLN A CA 1
ATOM 760 C C . GLN A 1 92 ? -40.795 -16.483 55.013 1.00 92.12 92 GLN A C 1
ATOM 762 O O . GLN A 1 92 ? -41.876 -16.449 54.430 1.00 92.12 92 GLN A O 1
ATOM 767 N N . GLU A 1 93 ? -40.049 -15.389 55.171 1.00 91.31 93 GLU A N 1
ATOM 768 C CA . GLU A 1 93 ? -40.418 -14.079 54.622 1.00 91.31 93 GLU A CA 1
ATOM 769 C C . GLU A 1 93 ? -40.378 -14.080 53.089 1.00 91.31 93 GLU A C 1
ATOM 771 O O . GLU A 1 93 ? -41.317 -13.590 52.458 1.00 91.31 93 GLU A O 1
ATOM 776 N N . ALA A 1 94 ? -39.355 -14.702 52.493 1.00 90.62 94 ALA A N 1
ATOM 777 C CA . ALA A 1 94 ? -39.268 -14.904 51.046 1.00 90.62 94 ALA A CA 1
ATOM 778 C C . ALA A 1 94 ? -40.466 -15.709 50.512 1.00 90.62 94 ALA A C 1
ATOM 780 O O . ALA A 1 94 ? -41.129 -15.296 49.556 1.00 90.62 94 ALA A O 1
ATOM 781 N N . TYR A 1 95 ? -40.799 -16.820 51.179 1.00 91.19 95 TYR A N 1
ATOM 782 C CA . TYR A 1 95 ? -41.960 -17.633 50.828 1.00 91.19 95 TYR A CA 1
ATOM 783 C C . TYR A 1 95 ? -43.273 -16.852 50.953 1.00 91.19 95 TYR A C 1
ATOM 785 O O . TYR A 1 95 ? -44.104 -16.915 50.051 1.00 91.19 95 TYR A O 1
ATOM 793 N N . ASN A 1 96 ? -43.462 -16.080 52.029 1.00 92.38 96 ASN A N 1
ATOM 794 C CA . ASN A 1 96 ? -44.675 -15.285 52.230 1.00 92.38 96 ASN A CA 1
ATOM 795 C C . ASN A 1 96 ? -44.864 -14.249 51.110 1.00 92.38 96 ASN A C 1
ATOM 797 O O . ASN A 1 96 ? -45.971 -14.117 50.590 1.00 92.38 96 ASN A O 1
ATOM 801 N N . LYS A 1 97 ? -43.792 -13.558 50.689 1.00 88.94 97 LYS A N 1
ATOM 802 C CA . LYS A 1 97 ? -43.838 -12.621 49.550 1.00 88.94 97 LYS A CA 1
ATOM 803 C C . LYS A 1 97 ? -44.245 -13.331 48.257 1.00 88.94 97 LYS A C 1
ATOM 805 O O . LYS A 1 97 ? -45.124 -12.848 47.543 1.00 88.94 97 LYS A O 1
ATOM 810 N N . PHE A 1 98 ? -43.658 -14.495 47.974 1.00 88.88 98 PHE A N 1
ATOM 811 C CA . PHE A 1 98 ? -44.023 -15.305 46.809 1.00 88.88 98 PHE A CA 1
ATOM 812 C C . PHE A 1 98 ? -45.488 -15.773 46.863 1.00 88.88 98 PHE A C 1
ATOM 814 O O . PHE A 1 98 ? -46.238 -15.562 45.910 1.00 88.88 98 PHE A O 1
ATOM 821 N N . ALA A 1 99 ? -45.916 -16.354 47.986 1.00 90.00 99 ALA A N 1
ATOM 822 C CA . ALA A 1 99 ? -47.261 -16.896 48.176 1.00 90.00 99 ALA A CA 1
ATOM 823 C C . ALA A 1 99 ? -48.356 -15.819 48.094 1.00 90.00 99 ALA A C 1
ATOM 825 O O . ALA A 1 99 ? -49.445 -16.087 47.591 1.00 90.00 99 ALA A O 1
ATOM 826 N N . ASN A 1 100 ? -48.051 -14.591 48.523 1.00 91.94 100 ASN A N 1
ATOM 827 C CA . ASN A 1 100 ? -48.953 -13.441 48.434 1.00 91.94 100 ASN A CA 1
ATOM 828 C C . ASN A 1 100 ? -48.934 -12.750 47.055 1.00 91.94 100 ASN A C 1
ATOM 830 O O . ASN A 1 100 ? -49.561 -11.704 46.888 1.00 91.94 100 ASN A O 1
ATOM 834 N N . GLY A 1 101 ? -48.215 -13.293 46.065 1.00 87.25 101 GLY A N 1
ATOM 835 C CA . GLY A 1 101 ? -48.144 -12.737 44.711 1.00 87.25 101 GLY A CA 1
ATOM 836 C C . GLY A 1 101 ? -47.286 -11.473 44.584 1.00 87.25 101 GLY A C 1
ATOM 837 O O . GLY A 1 101 ? -47.372 -10.775 43.576 1.00 87.25 101 GLY A O 1
ATOM 838 N N . GLN A 1 102 ? -46.428 -11.175 45.564 1.00 88.62 102 GLN A N 1
ATOM 839 C CA . GLN A 1 102 ? -45.573 -9.980 45.597 1.00 88.62 102 GLN A CA 1
ATOM 840 C C . GLN A 1 102 ? -44.272 -10.168 44.791 1.00 88.62 102 GLN A C 1
ATOM 842 O O . GLN A 1 102 ? -43.206 -9.713 45.195 1.00 88.62 102 GLN A O 1
ATOM 847 N N . ILE A 1 103 ? -44.337 -10.844 43.639 1.00 83.75 103 ILE A N 1
ATOM 848 C CA . ILE A 1 103 ? -43.154 -11.205 42.834 1.00 83.75 103 ILE A CA 1
ATOM 849 C C . ILE A 1 103 ? -42.402 -9.960 42.341 1.00 83.75 103 ILE A C 1
ATOM 851 O O . ILE A 1 103 ? -41.175 -9.945 42.354 1.00 83.75 103 ILE A O 1
ATOM 855 N N . GLN A 1 104 ? -43.115 -8.896 41.955 1.00 83.56 104 GLN A N 1
ATOM 856 C CA . GLN A 1 104 ? -42.477 -7.654 41.500 1.00 83.56 104 GLN A CA 1
ATOM 857 C C . GLN A 1 104 ? -41.570 -7.051 42.581 1.00 83.56 104 GLN A C 1
ATOM 859 O O . GLN A 1 104 ? -40.457 -6.633 42.285 1.00 83.56 104 GLN A O 1
ATOM 864 N N . GLN A 1 105 ? -42.005 -7.101 43.842 1.00 86.19 105 GLN A N 1
ATOM 865 C CA . GLN A 1 105 ? -41.218 -6.608 44.967 1.00 86.19 105 GLN A CA 1
ATOM 866 C C . GLN A 1 105 ? -39.902 -7.388 45.134 1.00 86.19 105 GLN A C 1
ATOM 868 O O . GLN A 1 105 ? -38.891 -6.799 45.497 1.00 86.19 105 GLN A O 1
ATOM 873 N N . LEU A 1 106 ? -39.882 -8.691 44.826 1.00 83.94 106 LEU A N 1
ATOM 874 C CA . LEU A 1 106 ? -38.653 -9.493 44.854 1.00 83.94 106 LEU A CA 1
ATOM 875 C C . LEU A 1 106 ? -37.653 -9.025 43.783 1.00 83.94 106 LEU A C 1
ATOM 877 O O . LEU A 1 106 ? -36.460 -8.925 44.053 1.00 83.94 106 LEU A O 1
ATOM 881 N N . PHE A 1 107 ? -38.127 -8.662 42.587 1.00 82.75 107 PHE A N 1
ATOM 882 C CA . PHE A 1 107 ? -37.260 -8.084 41.555 1.00 82.75 107 PHE A CA 1
ATOM 883 C C . PHE A 1 107 ? -36.749 -6.688 41.927 1.00 82.75 107 PHE A C 1
ATOM 885 O O . PHE A 1 107 ? -35.580 -6.383 41.687 1.00 82.75 107 PHE A O 1
ATOM 892 N N . ASP A 1 108 ? -37.595 -5.860 42.540 1.00 86.56 108 ASP A N 1
ATOM 893 C CA . ASP A 1 108 ? -37.223 -4.507 42.965 1.00 86.56 108 ASP A CA 1
ATOM 894 C C . ASP A 1 108 ? -36.192 -4.531 44.115 1.00 86.56 108 ASP A C 1
ATOM 896 O O . ASP A 1 108 ? -35.344 -3.646 44.225 1.00 86.56 108 ASP A O 1
ATOM 900 N N . GLU A 1 109 ? -36.220 -5.574 44.951 1.00 91.31 109 GLU A N 1
ATOM 901 C CA . GLU A 1 109 ? -35.310 -5.790 46.085 1.00 91.31 109 GLU A CA 1
ATOM 902 C C . GLU A 1 109 ? -34.073 -6.644 45.733 1.00 91.31 109 GLU A C 1
ATOM 904 O O . GLU A 1 109 ? -33.428 -7.220 46.621 1.00 91.31 109 GLU A O 1
ATOM 909 N N . TYR A 1 110 ? -33.715 -6.729 44.447 1.00 93.12 110 TYR A N 1
ATOM 910 C CA . TYR A 1 110 ? -32.573 -7.511 43.970 1.00 93.12 110 TYR A CA 1
ATOM 911 C C . TYR A 1 110 ? -31.270 -7.193 44.727 1.00 93.12 110 TYR A C 1
ATOM 913 O O . TYR A 1 110 ? -30.828 -6.046 44.868 1.00 93.12 110 TYR A O 1
ATOM 921 N N . ASN A 1 111 ? -30.587 -8.240 45.185 1.00 95.00 111 ASN A N 1
ATOM 922 C CA . ASN A 1 111 ? -29.298 -8.135 45.841 1.00 95.00 111 ASN A CA 1
ATOM 923 C C . ASN A 1 111 ? -28.190 -7.891 44.808 1.00 95.00 111 ASN A C 1
ATOM 925 O O . ASN A 1 111 ? -27.564 -8.818 44.294 1.00 95.00 111 ASN A O 1
ATOM 929 N N . HIS A 1 112 ? -27.879 -6.617 44.560 1.00 92.00 112 HIS A N 1
ATOM 930 C CA . HIS A 1 112 ? -26.826 -6.220 43.620 1.00 92.00 112 HIS A CA 1
ATOM 931 C C . HIS A 1 112 ? -25.444 -6.842 43.893 1.00 92.00 112 HIS A C 1
ATOM 933 O O . HIS A 1 112 ? -24.629 -6.918 42.971 1.00 92.00 112 HIS A O 1
ATOM 939 N N . GLU A 1 113 ? -25.164 -7.311 45.113 1.00 92.50 113 GLU A N 1
ATOM 940 C CA . GLU A 1 113 ? -23.903 -7.995 45.422 1.00 92.50 113 GLU A CA 1
ATOM 941 C C . GLU A 1 113 ? -23.762 -9.333 44.688 1.00 92.50 113 GLU A C 1
ATOM 943 O O . GLU A 1 113 ? -22.641 -9.728 44.370 1.00 92.50 113 GLU A O 1
ATOM 948 N N . VAL A 1 114 ? -24.865 -9.993 44.318 1.00 93.06 114 VAL A N 1
ATOM 949 C CA . VAL A 1 114 ? -24.847 -11.208 43.485 1.00 93.06 114 VAL A CA 1
ATOM 950 C C . VAL A 1 114 ? -24.216 -10.910 42.125 1.00 93.06 114 VAL A C 1
ATOM 952 O O . VAL A 1 114 ? -23.258 -11.570 41.722 1.00 93.06 114 VAL A O 1
ATOM 955 N N . GLY A 1 115 ? -24.670 -9.845 41.458 1.00 89.88 115 GLY A N 1
ATOM 956 C CA . GLY A 1 115 ? -24.106 -9.408 40.179 1.00 89.88 115 GLY A CA 1
ATOM 957 C C . GLY A 1 115 ? -22.674 -8.879 40.307 1.00 89.88 115 GLY A C 1
ATOM 958 O O . GLY A 1 115 ? -21.794 -9.278 39.546 1.00 89.88 115 GLY A O 1
ATOM 959 N N . LYS A 1 116 ? -22.406 -8.016 41.298 1.00 92.25 116 LYS A N 1
ATOM 960 C CA . LYS A 1 116 ? -21.065 -7.439 41.506 1.00 92.25 116 LYS A CA 1
ATOM 961 C C . LYS A 1 116 ? -20.015 -8.503 41.822 1.00 92.25 116 LYS A C 1
ATOM 963 O O . LYS A 1 116 ? -18.911 -8.442 41.284 1.00 92.25 116 LYS A O 1
ATOM 968 N N . SER A 1 117 ? -20.342 -9.476 42.673 1.00 93.25 117 SER A N 1
ATOM 969 C CA . SER A 1 117 ? -19.423 -10.564 43.028 1.00 93.25 117 SER A CA 1
ATOM 970 C C . SER A 1 117 ? -19.176 -11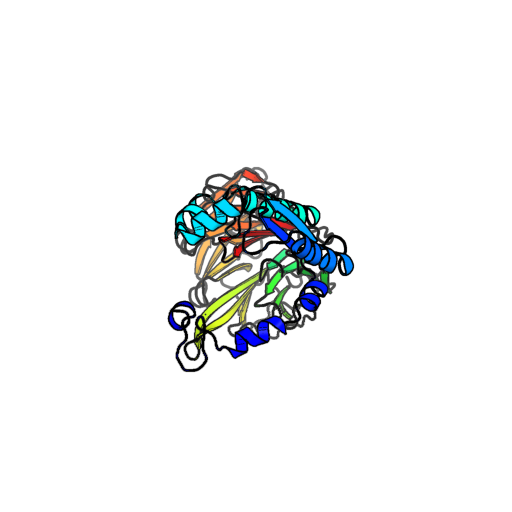.519 41.861 1.00 93.25 117 SER A C 1
ATOM 972 O O . SER A 1 117 ? -18.034 -11.930 41.672 1.00 93.25 117 SER A O 1
ATOM 974 N N . ALA A 1 118 ? -20.181 -11.791 41.021 1.00 91.44 118 ALA A N 1
ATOM 975 C CA . ALA A 1 118 ? -20.000 -12.565 39.794 1.00 91.44 118 ALA A CA 1
ATOM 976 C C . ALA A 1 118 ? -19.077 -11.853 38.789 1.00 91.44 118 ALA A C 1
ATOM 978 O O . ALA A 1 118 ? -18.166 -12.476 38.241 1.00 91.44 118 ALA A O 1
ATOM 979 N N . VAL A 1 119 ? -19.249 -10.538 38.600 1.00 88.50 119 VAL A N 1
ATOM 980 C CA . VAL A 1 119 ? -18.353 -9.717 37.762 1.00 88.50 119 VAL A CA 1
ATOM 981 C C . VAL A 1 119 ? -16.937 -9.708 38.332 1.00 88.50 119 VAL A C 1
ATOM 983 O O . VAL A 1 119 ? -15.978 -9.935 37.597 1.00 88.50 119 VAL A O 1
ATOM 986 N N . LYS A 1 120 ? -16.787 -9.499 39.645 1.00 89.25 120 LYS A N 1
ATOM 987 C CA . LYS A 1 120 ? -15.482 -9.534 40.317 1.00 89.25 120 LYS A CA 1
ATOM 988 C C . LYS A 1 120 ? -14.796 -10.891 40.136 1.00 89.25 120 LYS A C 1
ATOM 990 O O . LYS A 1 120 ? -13.638 -10.925 39.736 1.00 89.25 120 LYS A O 1
ATOM 995 N N . TRP A 1 121 ? -15.510 -11.989 40.374 1.00 92.69 121 TRP A N 1
ATOM 996 C CA . TRP A 1 121 ? -15.003 -13.348 40.182 1.00 92.69 121 TRP A CA 1
ATOM 997 C C . TRP A 1 121 ? -14.581 -13.599 38.733 1.00 92.69 121 TRP A C 1
ATOM 999 O O . TRP A 1 121 ? -13.492 -14.111 38.486 1.00 92.69 121 TRP A O 1
ATOM 1009 N N . SER A 1 122 ? -15.401 -13.177 37.765 1.00 87.44 122 SER A N 1
ATOM 1010 C CA . SER A 1 122 ? -15.068 -13.282 36.343 1.00 87.44 122 SER A CA 1
ATOM 1011 C C . SER A 1 122 ? -13.790 -12.506 36.021 1.00 87.44 122 SER A C 1
ATOM 1013 O O . SER A 1 122 ? -12.877 -13.057 35.408 1.00 87.44 122 SER A O 1
ATOM 1015 N N . ASN A 1 123 ? -13.661 -11.278 36.528 1.00 83.12 123 ASN A N 1
ATOM 1016 C CA . ASN A 1 123 ? -12.465 -10.460 36.350 1.00 83.12 123 ASN A CA 1
ATOM 1017 C C . ASN A 1 123 ? -11.222 -11.095 36.988 1.00 83.12 123 ASN A C 1
ATOM 1019 O O . ASN A 1 123 ? -10.165 -11.093 36.368 1.00 83.12 123 ASN A O 1
ATOM 1023 N N . GLU A 1 124 ? -11.312 -11.668 38.191 1.00 84.00 124 GLU A N 1
ATOM 1024 C CA . GLU A 1 124 ? -10.194 -12.368 38.850 1.00 84.00 124 GLU A CA 1
ATOM 1025 C C . GLU A 1 124 ? -9.738 -13.613 38.071 1.00 84.00 124 GLU A C 1
ATOM 1027 O O . GLU A 1 124 ? -8.546 -13.916 38.005 1.00 84.00 124 GLU A O 1
ATOM 1032 N N . ILE A 1 125 ? -10.678 -14.328 37.452 1.00 81.81 125 ILE A N 1
ATOM 1033 C CA . ILE A 1 125 ? -10.393 -15.474 36.585 1.00 81.81 125 ILE A CA 1
ATOM 1034 C C . ILE A 1 125 ? -9.745 -15.037 35.261 1.00 81.81 125 ILE A C 1
ATOM 1036 O O . ILE A 1 125 ? -8.807 -15.692 34.806 1.00 81.81 125 ILE A O 1
ATOM 1040 N N . ILE A 1 126 ? -10.218 -13.941 34.657 1.00 68.19 126 ILE A N 1
ATOM 1041 C CA . ILE A 1 126 ? -9.708 -13.402 33.385 1.00 68.19 126 ILE A CA 1
ATOM 1042 C C . ILE A 1 126 ? -8.322 -12.761 33.573 1.00 68.19 126 ILE A C 1
ATOM 1044 O O . ILE A 1 126 ? -7.390 -13.070 32.836 1.00 68.19 126 ILE A O 1
ATOM 1048 N N . SER A 1 127 ? -8.157 -11.928 34.603 1.00 58.12 127 SER A N 1
ATOM 1049 C CA . SER A 1 127 ? -6.905 -11.218 34.924 1.00 58.12 127 SER A CA 1
ATOM 1050 C C . SER A 1 127 ? -5.747 -12.136 35.309 1.00 58.12 127 SER A C 1
ATOM 1052 O O . SER A 1 127 ? -4.592 -11.771 35.114 1.00 58.12 127 SER A O 1
ATOM 1054 N N . LYS A 1 128 ? -6.023 -13.343 35.820 1.00 57.88 128 LYS A N 1
ATOM 1055 C CA . LYS A 1 128 ? -4.983 -14.353 36.068 1.00 57.88 128 LYS A CA 1
ATOM 1056 C C . LYS A 1 128 ? -4.462 -15.024 34.798 1.00 57.88 128 LYS A C 1
ATOM 1058 O O . LYS A 1 128 ? -3.467 -15.741 34.895 1.00 57.88 128 LYS A O 1
ATOM 1063 N N . LYS A 1 129 ? -5.125 -14.856 33.646 1.00 50.28 129 LYS A N 1
ATOM 1064 C CA . LYS A 1 129 ? -4.719 -15.528 32.408 1.00 50.28 129 LYS A CA 1
ATOM 1065 C C . LYS A 1 129 ? -4.023 -14.645 31.393 1.00 50.28 129 LYS A C 1
ATOM 1067 O O . LYS A 1 129 ? -3.183 -15.186 30.698 1.00 50.28 129 LYS A O 1
ATOM 1072 N N . ASP A 1 130 ? -4.256 -13.341 31.376 1.00 42.91 130 ASP A N 1
ATOM 1073 C CA . ASP A 1 130 ? -3.545 -12.436 30.481 1.00 42.91 130 ASP A CA 1
ATOM 1074 C C . ASP A 1 130 ? -3.524 -11.037 31.103 1.00 42.91 130 ASP A C 1
ATOM 1076 O O . ASP A 1 130 ? -4.576 -10.469 31.410 1.00 42.91 130 ASP A O 1
ATOM 1080 N N . GLU A 1 131 ? -2.336 -10.443 31.247 1.00 37.34 131 GLU A N 1
ATOM 1081 C CA . GLU A 1 131 ? -2.233 -8.986 31.181 1.00 37.34 131 GLU A CA 1
ATOM 1082 C C . GLU A 1 131 ? -2.739 -8.575 29.793 1.00 37.34 131 GLU A C 1
ATOM 1084 O O . GLU A 1 131 ? -1.970 -8.423 28.844 1.00 37.34 131 GLU A O 1
ATOM 1089 N N . VAL A 1 132 ? -4.048 -8.373 29.653 1.00 42.72 132 VAL A N 1
ATOM 1090 C CA . VAL A 1 132 ? -4.562 -7.545 28.570 1.00 42.72 132 VAL A CA 1
ATOM 1091 C C . VAL A 1 132 ? -4.149 -6.126 28.928 1.00 42.72 132 VAL A C 1
ATOM 1093 O O . VAL A 1 132 ? -4.893 -5.367 29.551 1.00 42.72 132 VAL A O 1
ATOM 1096 N N . LYS A 1 133 ? -2.921 -5.765 28.545 1.00 40.44 133 LYS A N 1
ATOM 1097 C CA . LYS A 1 133 ? -2.604 -4.371 28.272 1.00 40.44 133 LYS A CA 1
ATOM 1098 C C . LYS A 1 133 ? -3.672 -3.915 27.290 1.00 40.44 133 LYS A C 1
ATOM 1100 O O . LYS A 1 133 ? -3.719 -4.413 26.165 1.00 40.44 133 LYS A O 1
ATOM 1105 N N . LEU A 1 134 ? -4.544 -2.999 27.718 1.00 44.72 134 LEU A N 1
ATOM 1106 C CA . LEU A 1 134 ? -5.277 -2.174 26.762 1.00 44.72 134 LEU A CA 1
ATOM 1107 C C . LEU A 1 134 ? -4.242 -1.723 25.724 1.00 44.72 134 LEU A C 1
ATOM 1109 O O . LEU A 1 134 ? -3.161 -1.294 26.148 1.00 44.72 134 LEU A O 1
ATOM 1113 N N . PRO A 1 135 ? -4.494 -1.903 24.416 1.00 49.66 135 PRO A N 1
ATOM 1114 C CA . PRO A 1 135 ? -3.504 -1.563 23.412 1.00 49.66 135 PRO A CA 1
ATOM 1115 C C . PRO A 1 135 ? -3.068 -0.125 23.669 1.00 49.66 135 PRO A C 1
ATOM 1117 O O . PRO A 1 135 ? -3.904 0.780 23.749 1.00 49.66 135 PRO A O 1
ATOM 1120 N N . GLU A 1 136 ? -1.768 0.066 23.902 1.00 54.97 136 GLU A N 1
ATOM 1121 C CA . GLU A 1 136 ? -1.200 1.405 23.957 1.00 54.97 136 GLU A CA 1
ATOM 1122 C C . GLU A 1 136 ? -1.595 2.079 22.648 1.00 54.97 136 GLU A C 1
ATOM 1124 O O . GLU A 1 136 ? -1.184 1.646 21.570 1.00 54.97 136 GLU A O 1
ATOM 1129 N N . LYS A 1 137 ? -2.464 3.090 22.737 1.00 79.25 137 LYS A N 1
ATOM 1130 C CA . LYS A 1 137 ? -2.856 3.861 21.563 1.00 79.25 137 LYS A CA 1
ATOM 1131 C C . LYS A 1 137 ? -1.608 4.475 20.946 1.00 79.25 137 LYS A C 1
ATOM 1133 O O . LYS A 1 137 ? -0.765 5.030 21.653 1.00 79.25 137 LYS A O 1
ATOM 1138 N N . GLY A 1 138 ? -1.534 4.427 19.622 1.00 87.75 138 GLY A N 1
ATOM 1139 C CA . GLY A 1 138 ? -0.386 4.908 18.864 1.00 87.75 138 GLY A CA 1
ATOM 1140 C C . GLY A 1 138 ? 0.523 3.792 18.359 1.00 87.75 138 GLY A C 1
ATOM 1141 O O . GLY A 1 138 ? 0.157 2.621 18.315 1.00 87.75 138 GLY A O 1
ATOM 1142 N N . TRP A 1 139 ? 1.696 4.194 17.878 1.00 94.94 139 TRP A N 1
ATOM 1143 C CA . TRP A 1 139 ? 2.595 3.336 17.115 1.00 94.94 139 TRP A CA 1
ATOM 1144 C C . TRP A 1 139 ? 3.533 2.531 18.014 1.00 94.94 139 TRP A C 1
ATOM 1146 O O . TRP A 1 139 ? 4.286 3.092 18.808 1.00 94.94 139 TRP A O 1
ATOM 1156 N N . LYS A 1 140 ? 3.565 1.216 17.805 1.00 94.38 140 LYS A N 1
ATOM 1157 C CA . LYS A 1 140 ? 4.475 0.270 18.449 1.00 94.38 140 LYS A CA 1
ATOM 1158 C C . LYS A 1 140 ? 5.334 -0.432 17.404 1.00 94.38 140 LYS A C 1
ATOM 1160 O O . LYS A 1 140 ? 4.820 -0.947 16.413 1.00 94.38 140 LYS A O 1
ATOM 1165 N N . LYS A 1 141 ? 6.642 -0.506 17.653 1.00 94.56 141 LYS A N 1
ATOM 1166 C CA . LYS A 1 141 ? 7.571 -1.279 16.821 1.00 94.56 141 LYS A CA 1
ATOM 1167 C C . LYS A 1 141 ? 7.279 -2.776 16.934 1.00 94.56 141 LYS A C 1
ATOM 1169 O O . LYS A 1 141 ? 7.173 -3.315 18.036 1.00 94.56 141 LYS A O 1
ATOM 1174 N N . LEU A 1 142 ? 7.169 -3.437 15.790 1.00 95.69 142 LEU A N 1
ATOM 1175 C CA . LEU A 1 142 ? 7.045 -4.882 15.666 1.00 95.69 142 LEU A CA 1
ATOM 1176 C C . LEU A 1 142 ? 8.421 -5.537 15.594 1.00 95.69 142 LEU A C 1
ATOM 1178 O O . LEU A 1 142 ? 9.400 -4.940 15.138 1.00 95.69 142 LEU A O 1
ATOM 1182 N N . ASN A 1 143 ? 8.480 -6.797 16.013 1.00 93.75 143 ASN A N 1
ATOM 1183 C CA . ASN A 1 143 ? 9.669 -7.610 15.835 1.00 93.75 143 ASN A CA 1
ATOM 1184 C C . ASN A 1 143 ? 9.690 -8.152 14.402 1.00 93.75 143 ASN A C 1
ATOM 1186 O O . ASN A 1 143 ? 8.798 -8.901 14.019 1.00 93.75 143 ASN A O 1
ATOM 1190 N N . THR A 1 144 ? 10.688 -7.773 13.611 1.00 95.38 144 THR A N 1
ATOM 1191 C CA . THR A 1 144 ? 10.878 -8.266 12.238 1.00 95.38 144 THR A CA 1
ATOM 1192 C C . THR A 1 144 ? 12.315 -8.717 12.047 1.00 95.38 144 THR A C 1
ATOM 1194 O O . THR A 1 144 ? 13.196 -8.349 12.829 1.00 95.38 144 THR A O 1
ATOM 1197 N N . GLU A 1 145 ? 12.558 -9.545 11.031 1.00 92.00 145 GLU A N 1
ATOM 1198 C CA . GLU A 1 145 ? 13.918 -9.985 10.733 1.00 92.00 145 GLU A CA 1
ATOM 1199 C C . GLU A 1 145 ? 14.810 -8.782 10.406 1.00 92.00 145 GLU A C 1
ATOM 1201 O O . GLU A 1 145 ? 14.410 -7.859 9.691 1.00 92.00 145 GLU A O 1
ATOM 1206 N N . ARG A 1 146 ? 16.033 -8.783 10.949 1.00 88.19 146 ARG A N 1
ATOM 1207 C CA . ARG A 1 146 ? 16.978 -7.687 10.745 1.00 88.19 146 ARG A CA 1
ATOM 1208 C C . ARG A 1 146 ? 17.273 -7.529 9.255 1.00 88.19 146 ARG A C 1
ATOM 1210 O O . ARG A 1 146 ? 17.851 -8.411 8.629 1.00 88.19 146 ARG A O 1
ATOM 1217 N N . TYR A 1 147 ? 16.989 -6.342 8.737 1.00 88.75 147 TYR A N 1
ATOM 1218 C CA . TYR A 1 147 ? 17.314 -5.935 7.380 1.00 88.75 147 TYR A CA 1
ATOM 1219 C C . TYR A 1 147 ? 18.047 -4.584 7.434 1.00 88.75 147 TYR A C 1
ATOM 1221 O O . TYR A 1 147 ? 17.563 -3.671 8.097 1.00 88.75 147 TYR A O 1
ATOM 1229 N N . PRO A 1 148 ? 19.234 -4.431 6.815 1.00 82.44 148 PRO A N 1
ATOM 1230 C CA . PRO A 1 148 ? 20.003 -3.184 6.897 1.00 82.44 148 PRO A CA 1
ATOM 1231 C C . PRO A 1 148 ? 19.405 -2.037 6.069 1.00 82.44 148 PRO A C 1
ATOM 1233 O O . PRO A 1 148 ? 19.803 -0.890 6.250 1.00 82.44 148 PRO A O 1
ATOM 1236 N N . GLY A 1 149 ? 18.489 -2.337 5.144 1.00 87.00 149 GLY A N 1
ATOM 1237 C CA . GLY A 1 149 ? 17.757 -1.339 4.370 1.00 87.00 149 GLY A CA 1
ATOM 1238 C C . GLY A 1 149 ? 16.356 -1.080 4.923 1.00 87.00 149 GLY A C 1
ATOM 1239 O O . GLY A 1 149 ? 15.996 -1.515 6.014 1.00 87.00 149 GLY A O 1
ATOM 1240 N N . LYS A 1 150 ? 15.532 -0.400 4.126 1.00 92.06 150 LYS A N 1
ATOM 1241 C CA . LYS A 1 150 ? 14.096 -0.268 4.393 1.00 92.06 150 LYS A CA 1
ATOM 1242 C C . LYS A 1 150 ? 13.346 -1.480 3.842 1.00 92.06 150 LYS A C 1
ATOM 1244 O O . LYS A 1 150 ? 13.576 -1.878 2.707 1.00 92.06 150 LYS A O 1
ATOM 1249 N N . GLN A 1 151 ? 12.425 -2.033 4.607 1.00 95.81 151 GLN A N 1
ATOM 1250 C CA . GLN A 1 151 ? 11.452 -2.987 4.093 1.00 95.81 151 GLN A CA 1
ATOM 1251 C C . GLN A 1 151 ? 10.432 -2.235 3.218 1.00 95.81 151 GLN A C 1
ATOM 1253 O O . GLN A 1 151 ? 10.156 -1.053 3.451 1.00 95.81 151 GLN A O 1
ATOM 1258 N N . ASP A 1 152 ? 9.948 -2.860 2.145 1.00 95.88 152 ASP A N 1
ATOM 1259 C CA . ASP A 1 152 ? 9.380 -2.106 1.020 1.00 95.88 152 ASP A CA 1
ATOM 1260 C C . ASP A 1 152 ? 7.855 -2.021 1.036 1.00 95.88 152 ASP A C 1
ATOM 1262 O O . ASP A 1 152 ? 7.309 -0.934 0.833 1.00 95.88 152 ASP A O 1
ATOM 1266 N N . ASP A 1 153 ? 7.156 -3.120 1.293 1.00 98.38 153 ASP A N 1
ATOM 1267 C CA . ASP A 1 153 ? 5.694 -3.124 1.320 1.00 98.38 153 ASP A CA 1
ATOM 1268 C C . ASP A 1 153 ? 5.174 -4.163 2.309 1.00 98.38 153 ASP A C 1
ATOM 1270 O O . ASP A 1 153 ? 5.834 -5.162 2.598 1.00 98.38 153 ASP A O 1
ATOM 1274 N N . ILE A 1 154 ? 3.983 -3.895 2.830 1.00 98.56 154 ILE A N 1
ATOM 1275 C CA . ILE A 1 154 ? 3.274 -4.722 3.801 1.00 98.56 154 ILE A CA 1
ATOM 1276 C C . ILE A 1 154 ? 1.798 -4.709 3.450 1.00 98.56 154 ILE A C 1
ATOM 1278 O O . ILE A 1 154 ? 1.265 -3.654 3.125 1.00 98.56 154 ILE A O 1
ATOM 1282 N N . THR A 1 155 ? 1.119 -5.843 3.532 1.00 98.38 155 THR A N 1
ATOM 1283 C CA . THR A 1 155 ? -0.324 -5.938 3.307 1.00 98.38 155 THR A CA 1
ATOM 1284 C C . THR A 1 155 ? -0.969 -6.863 4.328 1.00 98.38 155 THR A C 1
ATOM 1286 O O . THR A 1 155 ? -0.340 -7.806 4.796 1.00 98.38 155 THR A O 1
ATOM 1289 N N . PHE A 1 156 ? -2.223 -6.596 4.668 1.00 98.00 156 PHE A N 1
ATOM 1290 C CA . PHE A 1 156 ? -3.045 -7.422 5.544 1.00 98.00 156 PHE A CA 1
ATOM 1291 C C . PHE A 1 156 ? -4.413 -7.619 4.900 1.00 98.00 156 PHE A C 1
ATOM 1293 O O . PHE A 1 156 ? -4.984 -6.679 4.347 1.00 98.00 156 PHE A O 1
ATOM 1300 N N . ILE A 1 157 ? -4.951 -8.833 4.999 1.00 96.06 157 ILE A N 1
ATOM 1301 C CA . ILE A 1 157 ? -6.316 -9.146 4.540 1.00 96.06 157 ILE A CA 1
ATOM 1302 C C . ILE A 1 157 ? -7.332 -9.132 5.691 1.00 96.06 157 ILE A C 1
ATOM 1304 O O . ILE A 1 157 ? -8.537 -9.094 5.454 1.00 96.06 157 ILE A O 1
ATOM 1308 N N . ASN A 1 158 ? -6.849 -9.177 6.935 1.00 94.38 158 ASN A N 1
ATOM 1309 C CA . ASN A 1 158 ? -7.611 -9.006 8.173 1.00 94.38 158 ASN A CA 1
ATOM 1310 C C . ASN A 1 158 ? -6.655 -8.597 9.317 1.00 94.38 158 ASN A C 1
ATOM 1312 O O . ASN A 1 158 ? -5.481 -8.335 9.070 1.00 94.38 158 ASN A O 1
ATOM 1316 N N . GLU A 1 159 ? -7.131 -8.517 10.564 1.00 94.00 159 GLU A N 1
ATOM 1317 C CA . GLU A 1 159 ? -6.314 -8.078 11.717 1.00 94.00 159 GLU A CA 1
ATOM 1318 C C . GLU A 1 159 ? -5.127 -8.998 12.043 1.00 94.00 159 GLU A C 1
ATOM 1320 O O . GLU A 1 159 ? -4.186 -8.575 12.715 1.00 94.00 159 GLU A O 1
ATOM 1325 N N . ASN A 1 160 ? -5.167 -10.245 11.572 1.00 95.56 160 ASN A N 1
ATOM 1326 C CA . ASN A 1 160 ? -4.237 -11.298 11.959 1.00 95.56 160 ASN A CA 1
ATOM 1327 C C . ASN A 1 160 ? -3.314 -11.731 10.815 1.00 95.56 160 ASN A C 1
ATOM 1329 O O . ASN A 1 160 ? -2.152 -12.040 11.059 1.00 95.56 160 ASN A O 1
ATOM 1333 N N . ASP A 1 161 ? -3.835 -11.767 9.591 1.00 97.62 161 ASP A N 1
ATOM 1334 C CA . ASP A 1 161 ? -3.219 -12.392 8.422 1.00 97.62 161 ASP A CA 1
ATOM 1335 C C . ASP A 1 161 ? -2.602 -11.332 7.499 1.00 97.62 161 ASP A C 1
ATOM 1337 O O . ASP A 1 161 ? -3.325 -10.514 6.911 1.00 97.62 161 ASP A O 1
ATOM 1341 N N . GLY A 1 162 ? -1.271 -11.326 7.392 1.00 98.31 162 GLY A N 1
ATOM 1342 C CA . GLY A 1 162 ? -0.544 -10.310 6.632 1.00 98.31 162 GLY A CA 1
ATOM 1343 C C . GLY A 1 162 ? 0.839 -10.733 6.161 1.00 98.31 162 GLY A C 1
ATOM 1344 O O . GLY A 1 162 ? 1.434 -11.669 6.684 1.00 98.31 162 GLY A O 1
ATOM 1345 N N . TRP A 1 163 ? 1.363 -10.014 5.172 1.00 98.75 163 TRP A N 1
ATOM 1346 C CA . TRP A 1 163 ? 2.641 -10.291 4.524 1.00 98.75 163 TRP A CA 1
ATOM 1347 C C . TRP A 1 163 ? 3.464 -9.024 4.364 1.00 98.75 163 TRP A C 1
ATOM 1349 O O . TRP A 1 163 ? 2.901 -7.956 4.125 1.00 98.75 163 TRP A O 1
ATOM 1359 N N . TYR A 1 164 ? 4.788 -9.144 4.413 1.00 98.69 164 TYR A N 1
ATOM 1360 C CA . TYR A 1 164 ? 5.691 -8.069 4.002 1.00 98.69 164 TYR A CA 1
ATOM 1361 C C . TYR A 1 164 ? 6.827 -8.582 3.120 1.00 98.69 164 TYR A C 1
ATOM 1363 O O . TYR A 1 164 ? 7.147 -9.774 3.112 1.00 98.69 164 TYR A O 1
ATOM 1371 N N . VAL A 1 165 ? 7.443 -7.656 2.384 1.00 98.62 165 VAL A N 1
ATOM 1372 C CA . VAL A 1 165 ? 8.550 -7.934 1.463 1.00 98.62 165 VAL A CA 1
ATOM 1373 C C . VAL A 1 165 ? 9.699 -6.942 1.597 1.00 98.62 165 VAL A C 1
ATOM 1375 O O . VAL A 1 165 ? 9.523 -5.820 2.082 1.00 98.62 165 VAL A O 1
ATOM 1378 N N . ASN A 1 166 ? 10.889 -7.348 1.153 1.00 97.50 166 ASN A N 1
ATOM 1379 C CA . ASN A 1 166 ? 12.067 -6.486 1.158 1.00 97.50 166 ASN A CA 1
ATOM 1380 C C . ASN A 1 166 ? 13.058 -6.791 0.019 1.00 97.50 166 ASN A C 1
ATOM 1382 O O . ASN A 1 166 ? 12.896 -7.712 -0.792 1.00 97.50 166 ASN A O 1
ATOM 1386 N N . GLY A 1 167 ? 14.140 -6.012 0.002 1.00 95.31 167 GLY A N 1
ATOM 1387 C CA . GLY A 1 167 ? 15.168 -6.070 -1.025 1.00 95.31 167 GLY A CA 1
ATOM 1388 C C . GLY A 1 167 ? 16.157 -7.233 -0.978 1.00 95.31 167 GLY A C 1
ATOM 1389 O O . GLY A 1 167 ? 17.014 -7.299 -1.852 1.00 95.31 167 GLY A O 1
ATOM 1390 N N . TYR A 1 168 ? 16.070 -8.147 -0.006 1.00 95.06 168 TYR A N 1
ATOM 1391 C CA . TYR A 1 168 ? 16.775 -9.438 -0.085 1.00 95.06 168 TYR A CA 1
ATOM 1392 C C . TYR A 1 168 ? 16.024 -10.475 -0.926 1.00 95.06 168 TYR A C 1
ATOM 1394 O O . TYR A 1 168 ? 16.471 -11.615 -1.049 1.00 95.06 168 TYR A O 1
ATOM 1402 N N . GLY A 1 169 ? 14.888 -10.086 -1.512 1.00 96.88 169 GLY A N 1
ATOM 1403 C CA . GLY A 1 169 ? 14.023 -11.023 -2.213 1.00 96.88 169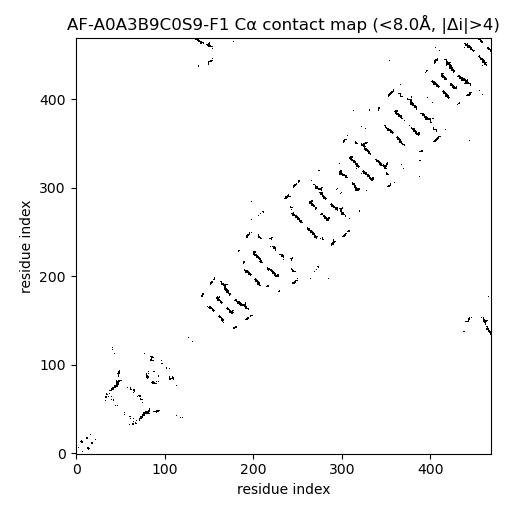 GLY A CA 1
ATOM 1404 C C . GLY A 1 169 ? 13.308 -11.935 -1.224 1.00 96.88 169 GLY A C 1
ATOM 1405 O O . GLY A 1 169 ? 13.046 -13.093 -1.542 1.00 96.88 169 GLY A O 1
ATOM 1406 N N . SER A 1 170 ? 13.022 -11.432 -0.022 1.00 98.06 170 SER A N 1
ATOM 1407 C CA . SER A 1 170 ? 12.326 -12.181 1.017 1.00 98.06 170 SER A CA 1
ATOM 1408 C C . SER A 1 170 ? 10.840 -11.827 1.074 1.00 98.06 170 SER A C 1
ATOM 1410 O O . SER A 1 170 ? 10.470 -10.663 0.896 1.00 98.06 170 SER A O 1
ATOM 1412 N N . ILE A 1 171 ? 10.008 -12.827 1.373 1.00 98.69 171 ILE A N 1
ATOM 1413 C CA . ILE A 1 171 ? 8.579 -12.679 1.675 1.00 98.69 171 ILE A CA 1
ATOM 1414 C C . ILE A 1 171 ? 8.318 -13.306 3.041 1.00 98.69 171 ILE A C 1
ATOM 1416 O O . ILE A 1 171 ? 8.726 -14.443 3.296 1.00 98.69 171 ILE A O 1
ATOM 1420 N N . TYR A 1 172 ? 7.631 -12.566 3.904 1.00 98.75 172 TYR A N 1
ATOM 1421 C CA . TYR A 1 172 ? 7.297 -12.985 5.260 1.00 98.75 172 TYR A CA 1
ATOM 1422 C C . TYR A 1 172 ? 5.795 -12.962 5.471 1.00 98.75 172 TYR A C 1
ATOM 1424 O O . TYR A 1 172 ? 5.095 -12.172 4.843 1.00 98.75 172 TYR A O 1
ATOM 1432 N N . HIS A 1 173 ? 5.324 -13.796 6.389 1.00 98.69 173 HIS A N 1
ATOM 1433 C CA . HIS A 1 173 ? 3.916 -13.998 6.689 1.00 98.69 173 HIS A CA 1
ATOM 1434 C C . HIS A 1 173 ? 3.661 -13.991 8.195 1.00 98.69 173 HIS A C 1
ATOM 1436 O O . HIS A 1 173 ? 4.479 -14.475 8.972 1.00 98.69 173 HIS A O 1
ATOM 1442 N N . THR A 1 174 ? 2.529 -13.443 8.619 1.00 98.56 174 THR A N 1
ATOM 1443 C CA . THR A 1 174 ? 2.069 -13.466 10.009 1.00 98.56 174 THR A CA 1
ATOM 1444 C C . THR A 1 174 ? 0.628 -13.957 10.086 1.00 98.56 174 THR A C 1
ATOM 1446 O O . THR A 1 174 ? -0.171 -13.722 9.180 1.00 98.56 174 THR A O 1
ATOM 1449 N N . LYS A 1 175 ? 0.296 -14.626 11.196 1.00 97.69 175 LYS A N 1
ATOM 1450 C CA . LYS A 1 175 ? -1.066 -15.051 11.565 1.00 97.69 175 LYS A CA 1
ATOM 1451 C C . LYS A 1 175 ? -1.560 -14.418 12.871 1.00 97.69 175 LYS A C 1
ATOM 1453 O O . LYS A 1 175 ? -2.618 -14.795 13.364 1.00 97.69 175 LYS A O 1
ATOM 1458 N N . ASN A 1 176 ? -0.800 -13.485 13.442 1.00 96.50 176 ASN A N 1
ATOM 1459 C CA . ASN A 1 176 ? -1.102 -12.815 14.709 1.00 96.50 176 ASN A CA 1
ATOM 1460 C C . ASN A 1 176 ? -0.858 -11.303 14.626 1.00 96.50 176 ASN A C 1
ATOM 1462 O O . ASN A 1 176 ? -0.365 -10.673 15.558 1.00 96.50 176 ASN A O 1
ATOM 1466 N N . GLY A 1 177 ? -1.166 -10.700 13.477 1.00 95.81 177 GLY A N 1
ATOM 1467 C CA . GLY A 1 177 ? -1.171 -9.245 13.345 1.00 95.81 177 GLY A CA 1
ATOM 1468 C C . GLY A 1 177 ? 0.223 -8.621 13.403 1.00 95.81 177 GLY A C 1
ATOM 1469 O O . GLY A 1 177 ? 0.335 -7.425 13.688 1.00 95.81 177 GLY A O 1
ATOM 1470 N N . GLY A 1 178 ? 1.265 -9.412 13.136 1.00 96.88 178 GLY A N 1
ATOM 1471 C CA . GLY A 1 178 ? 2.658 -8.983 13.076 1.00 96.88 178 GLY A CA 1
ATOM 1472 C C . GLY A 1 178 ? 3.437 -9.099 14.386 1.00 96.88 178 GLY A C 1
ATOM 1473 O O . GLY A 1 178 ? 4.538 -8.554 14.469 1.00 96.88 178 GLY A O 1
ATOM 1474 N N . GLU A 1 179 ? 2.903 -9.792 15.397 1.00 94.75 179 GLU A N 1
ATOM 1475 C CA . GLU A 1 179 ? 3.658 -10.123 16.616 1.00 94.75 179 GLU A CA 1
ATOM 1476 C C . GLU A 1 179 ? 4.820 -11.078 16.318 1.00 94.75 179 GLU A C 1
ATOM 1478 O O . GLU A 1 179 ? 5.923 -10.902 16.837 1.00 94.75 179 GLU A O 1
ATOM 1483 N N . THR A 1 180 ? 4.590 -12.055 15.437 1.00 96.75 180 THR A N 1
ATOM 1484 C CA . THR A 1 180 ? 5.618 -12.963 14.917 1.00 96.75 180 THR A CA 1
ATOM 1485 C C . THR A 1 180 ? 5.495 -13.119 13.408 1.00 96.75 180 THR A C 1
ATOM 1487 O O . THR A 1 180 ? 4.385 -13.083 12.868 1.00 96.75 180 THR A O 1
ATOM 1490 N N . TRP A 1 181 ? 6.627 -13.351 12.743 1.00 98.25 181 TRP A N 1
ATOM 1491 C CA . TRP A 1 181 ? 6.714 -13.492 11.291 1.00 98.25 181 TRP A CA 1
ATOM 1492 C C . TRP A 1 181 ? 7.455 -14.769 10.900 1.00 98.25 181 TRP A C 1
ATOM 1494 O O . TRP A 1 181 ? 8.515 -15.071 11.445 1.00 98.25 181 TRP A O 1
ATOM 1504 N N . GLU A 1 182 ? 6.904 -15.488 9.929 1.00 97.75 182 GLU A N 1
ATOM 1505 C CA . GLU A 1 182 ? 7.501 -16.649 9.278 1.00 97.75 182 GLU A CA 1
ATOM 1506 C C . GLU A 1 182 ? 8.054 -16.231 7.912 1.00 97.75 182 GLU A C 1
ATOM 1508 O O . GLU A 1 182 ? 7.344 -15.629 7.106 1.00 97.75 182 GLU A O 1
ATOM 1513 N N . LYS A 1 183 ? 9.320 -16.550 7.630 1.00 98.06 183 LYS A N 1
ATOM 1514 C CA . LYS A 1 183 ? 9.907 -16.357 6.299 1.00 98.06 183 LYS A CA 1
ATOM 1515 C C . LYS A 1 183 ? 9.414 -17.467 5.366 1.00 98.06 183 LYS A C 1
ATOM 1517 O O . LYS A 1 183 ? 9.815 -18.614 5.527 1.00 98.06 183 LYS A O 1
ATOM 1522 N N . GLN A 1 184 ? 8.589 -17.119 4.380 1.00 97.56 184 GLN A N 1
ATOM 1523 C CA . GLN A 1 184 ? 8.053 -18.072 3.399 1.00 97.56 184 GLN A CA 1
ATOM 1524 C C . GLN A 1 184 ? 8.966 -18.246 2.179 1.00 97.56 184 GLN A C 1
ATOM 1526 O O . GLN A 1 184 ? 9.034 -19.324 1.594 1.00 97.56 184 GLN A O 1
ATOM 1531 N N . LEU A 1 185 ? 9.670 -17.184 1.779 1.00 97.75 185 LEU A N 1
ATOM 1532 C CA . LEU A 1 185 ? 10.542 -17.192 0.608 1.00 97.75 185 LEU A CA 1
ATOM 1533 C C . LEU A 1 185 ? 11.774 -16.324 0.851 1.00 97.75 185 LEU A C 1
ATOM 1535 O O . LEU A 1 185 ? 11.680 -15.265 1.466 1.00 97.75 185 LEU A O 1
ATOM 1539 N N . GLU A 1 186 ? 12.908 -16.744 0.297 1.00 97.19 186 GLU A N 1
ATOM 1540 C CA . GLU A 1 186 ? 14.066 -15.891 0.038 1.00 97.19 186 GLU A CA 1
ATOM 1541 C C . GLU A 1 186 ? 14.663 -16.260 -1.319 1.00 97.19 186 GLU A C 1
ATOM 1543 O O . GLU A 1 186 ? 15.061 -17.403 -1.552 1.00 97.19 186 GLU A O 1
ATOM 1548 N N . LYS A 1 187 ? 14.717 -15.289 -2.230 1.00 96.88 187 LYS A N 1
ATOM 1549 C CA . LYS A 1 187 ? 15.214 -15.476 -3.589 1.00 96.88 187 LYS A CA 1
ATOM 1550 C C . LYS A 1 187 ? 16.364 -14.512 -3.868 1.00 96.88 187 LYS A C 1
ATOM 1552 O O . LYS A 1 187 ? 16.165 -13.344 -4.195 1.00 96.88 187 LYS A O 1
ATOM 1557 N N . LYS A 1 188 ? 17.595 -15.022 -3.783 1.00 96.38 188 LYS A N 1
ATOM 1558 C CA . LYS A 1 188 ? 18.805 -14.246 -4.098 1.00 96.38 188 LYS A CA 1
ATOM 1559 C C . LYS A 1 188 ? 18.749 -13.697 -5.528 1.00 96.38 188 LYS A C 1
ATOM 1561 O O . LYS A 1 188 ? 18.284 -14.375 -6.441 1.00 96.38 188 LYS A O 1
ATOM 1566 N N . GLY A 1 189 ? 19.228 -12.468 -5.708 1.00 96.50 189 GLY A N 1
ATOM 1567 C CA . GLY A 1 189 ? 19.161 -11.748 -6.985 1.00 96.50 189 GLY A CA 1
ATOM 1568 C C . GLY A 1 189 ? 17.803 -11.099 -7.274 1.00 96.50 189 GLY A C 1
ATOM 1569 O O . GLY A 1 189 ? 17.639 -10.472 -8.317 1.00 96.50 189 GLY A O 1
ATOM 1570 N N . THR A 1 190 ? 16.831 -11.229 -6.367 1.00 97.75 190 THR A N 1
ATOM 1571 C CA . THR A 1 190 ? 15.504 -10.605 -6.465 1.00 97.75 190 THR A CA 1
ATOM 1572 C C . THR A 1 190 ? 15.368 -9.478 -5.453 1.00 97.75 190 THR A C 1
ATOM 1574 O O . THR A 1 190 ? 15.950 -9.520 -4.373 1.00 97.75 190 THR A O 1
ATOM 1577 N N . PHE A 1 191 ? 14.555 -8.484 -5.792 1.00 97.62 191 PHE A N 1
ATOM 1578 C CA . PHE A 1 191 ? 14.145 -7.414 -4.892 1.00 97.62 191 PHE A CA 1
ATOM 1579 C C . PHE A 1 191 ? 12.625 -7.300 -4.981 1.00 97.62 191 PHE A C 1
ATOM 1581 O O . PHE A 1 191 ? 12.104 -6.790 -5.978 1.00 97.62 191 PHE A O 1
ATOM 1588 N N . PHE A 1 192 ? 11.915 -7.804 -3.969 1.00 98.31 192 PHE A N 1
ATOM 1589 C CA . PHE A 1 192 ? 10.461 -7.691 -3.911 1.00 98.31 192 PHE A CA 1
ATOM 1590 C C . PHE A 1 192 ? 10.083 -6.303 -3.406 1.00 98.31 192 PHE A C 1
ATOM 1592 O O . PHE A 1 192 ? 10.503 -5.875 -2.332 1.00 98.31 192 PHE A O 1
ATOM 1599 N N . ARG A 1 193 ? 9.312 -5.584 -4.219 1.00 97.75 193 ARG A N 1
ATOM 1600 C CA . ARG A 1 193 ? 9.036 -4.158 -4.037 1.00 97.75 193 ARG A CA 1
ATOM 1601 C C . ARG A 1 193 ? 7.602 -3.873 -3.606 1.00 97.75 193 ARG A C 1
ATOM 1603 O O . ARG A 1 193 ? 7.369 -2.870 -2.940 1.00 97.75 193 ARG A O 1
ATOM 1610 N N . CYS A 1 194 ? 6.657 -4.713 -4.004 1.00 98.56 194 CYS A N 1
ATOM 1611 C CA . CYS A 1 194 ? 5.248 -4.570 -3.660 1.00 98.56 194 CYS A CA 1
ATOM 1612 C C . CYS A 1 194 ? 4.601 -5.935 -3.445 1.00 98.56 194 CYS A C 1
ATOM 1614 O O . CYS A 1 194 ? 5.026 -6.928 -4.039 1.00 98.56 194 CYS A O 1
ATOM 1616 N N . ILE A 1 195 ? 3.572 -5.975 -2.599 1.00 98.81 195 ILE A N 1
ATOM 1617 C CA . ILE A 1 195 ? 2.825 -7.198 -2.304 1.00 98.81 195 ILE A CA 1
ATOM 1618 C C . ILE A 1 195 ? 1.348 -6.894 -2.057 1.00 98.81 195 ILE A C 1
ATOM 1620 O O . ILE A 1 195 ? 0.995 -5.912 -1.401 1.00 98.81 195 ILE A O 1
ATOM 1624 N N . ALA A 1 196 ? 0.469 -7.742 -2.583 1.00 98.62 196 ALA A N 1
ATOM 1625 C CA . ALA A 1 196 ? -0.968 -7.649 -2.364 1.00 98.62 196 ALA A CA 1
ATOM 1626 C C . ALA A 1 196 ? -1.606 -9.041 -2.344 1.00 98.62 196 ALA A C 1
ATOM 1628 O O . ALA A 1 196 ? -1.194 -9.927 -3.089 1.00 98.62 196 ALA A O 1
ATOM 1629 N N . PHE A 1 197 ? -2.632 -9.218 -1.515 1.00 98.56 197 PHE A N 1
ATOM 1630 C CA . PHE A 1 197 ? -3.405 -10.454 -1.426 1.00 98.56 197 PHE A CA 1
ATOM 1631 C C . PHE A 1 197 ? -4.881 -10.167 -1.682 1.00 98.56 197 PHE A C 1
ATOM 1633 O O . PHE A 1 197 ? -5.436 -9.199 -1.161 1.00 98.56 197 PHE A O 1
ATOM 1640 N N . VAL A 1 198 ? -5.501 -11.007 -2.509 1.00 96.88 198 VAL A N 1
ATOM 1641 C CA . VAL A 1 198 ? -6.941 -10.968 -2.801 1.00 96.88 198 VAL A CA 1
ATOM 1642 C C . VAL A 1 198 ? -7.722 -11.607 -1.652 1.00 96.88 198 VAL A C 1
ATOM 1644 O O . VAL A 1 198 ? -8.780 -11.112 -1.258 1.00 96.88 198 VAL A O 1
ATOM 1647 N N . ASP A 1 199 ? -7.188 -12.709 -1.130 1.00 95.38 199 ASP A N 1
ATOM 1648 C CA . ASP A 1 199 ? -7.717 -13.509 -0.028 1.00 95.38 199 ASP A CA 1
ATOM 1649 C C . ASP A 1 199 ? -6.565 -14.267 0.662 1.00 95.38 199 ASP A C 1
ATOM 1651 O O . ASP A 1 199 ? -5.399 -13.970 0.421 1.00 95.38 199 ASP A O 1
ATOM 1655 N N . SER A 1 200 ? -6.865 -15.222 1.546 1.00 96.44 200 SER A N 1
ATOM 1656 C CA . SER A 1 200 ? -5.848 -15.965 2.309 1.00 96.44 200 SER A CA 1
ATOM 1657 C C . SER A 1 200 ? -5.024 -16.956 1.487 1.00 96.44 200 SER A C 1
ATOM 1659 O O . SER A 1 200 ? -4.050 -17.498 2.009 1.00 96.44 200 SER A O 1
ATOM 1661 N N . LEU A 1 201 ? -5.404 -17.215 0.234 1.00 96.75 201 LEU A N 1
ATOM 1662 C CA . LEU A 1 201 ? -4.742 -18.172 -0.648 1.00 96.75 201 LEU A CA 1
ATOM 1663 C C . LEU A 1 201 ? -4.078 -17.488 -1.841 1.00 96.75 201 LEU A C 1
ATOM 1665 O O . LEU A 1 201 ? -2.989 -17.895 -2.240 1.00 96.75 201 LEU A O 1
ATOM 1669 N N . ARG A 1 202 ? -4.717 -16.460 -2.407 1.00 98.00 202 ARG A N 1
ATOM 1670 C CA . ARG A 1 202 ? -4.288 -15.800 -3.642 1.00 98.00 202 ARG A CA 1
ATOM 1671 C C . ARG A 1 202 ? -3.593 -14.474 -3.372 1.00 98.00 202 ARG A C 1
ATOM 1673 O O . ARG A 1 202 ? -4.212 -13.531 -2.874 1.00 98.00 202 ARG A O 1
ATOM 1680 N N . GLY A 1 203 ? -2.334 -14.381 -3.785 1.00 98.56 203 GLY A N 1
ATOM 1681 C CA . GLY A 1 203 ? -1.514 -13.183 -3.624 1.00 98.56 203 GLY A CA 1
ATOM 1682 C C . GLY A 1 203 ? -0.488 -12.997 -4.729 1.00 98.56 203 GLY A C 1
ATOM 1683 O O . GLY A 1 203 ? -0.204 -13.913 -5.500 1.00 98.56 203 GLY A O 1
ATOM 1684 N N . PHE A 1 204 ? 0.053 -11.784 -4.801 1.00 98.88 204 PHE A N 1
ATOM 1685 C CA . PHE A 1 204 ? 0.963 -11.336 -5.846 1.00 98.88 204 PHE A CA 1
ATOM 1686 C C . PHE A 1 204 ? 2.093 -10.495 -5.252 1.00 98.88 204 PHE A C 1
ATOM 1688 O O . PHE A 1 204 ? 1.840 -9.602 -4.442 1.00 98.88 204 PHE A O 1
ATOM 1695 N N . ALA A 1 205 ? 3.327 -10.760 -5.681 1.00 98.88 205 ALA A N 1
ATOM 1696 C CA . ALA A 1 205 ? 4.526 -10.041 -5.266 1.00 98.88 205 ALA A CA 1
ATOM 1697 C C . ALA A 1 205 ? 5.278 -9.526 -6.499 1.00 98.88 205 ALA A C 1
ATOM 1699 O O . ALA A 1 205 ? 5.715 -10.306 -7.349 1.00 98.88 205 ALA A O 1
ATOM 1700 N N . GLY A 1 206 ? 5.402 -8.204 -6.611 1.00 98.62 206 GLY A N 1
ATOM 1701 C CA . GLY A 1 206 ? 6.097 -7.545 -7.714 1.00 98.62 206 GLY A CA 1
ATOM 1702 C C . GLY A 1 206 ? 7.573 -7.308 -7.401 1.00 98.62 206 GLY A C 1
ATOM 1703 O O . GLY A 1 206 ? 7.935 -6.996 -6.262 1.00 98.62 206 GLY A O 1
ATOM 1704 N N . THR A 1 207 ? 8.434 -7.433 -8.409 1.00 98.25 207 THR A N 1
ATOM 1705 C CA . THR A 1 207 ? 9.879 -7.185 -8.289 1.00 98.25 207 THR A CA 1
ATOM 1706 C C . THR A 1 207 ? 10.258 -5.834 -8.882 1.00 98.25 207 THR A C 1
ATOM 1708 O O . THR A 1 207 ? 9.596 -5.344 -9.789 1.00 98.25 207 THR A O 1
ATOM 1711 N N . VAL A 1 208 ? 11.350 -5.216 -8.429 1.00 96.44 208 VAL A N 1
ATOM 1712 C CA . VAL A 1 208 ? 11.818 -3.948 -9.025 1.00 96.44 208 VAL A CA 1
ATOM 1713 C C . VAL A 1 208 ? 12.506 -4.124 -10.390 1.00 96.44 208 VAL A C 1
ATOM 1715 O O . VAL A 1 208 ? 12.720 -3.139 -11.097 1.00 96.44 208 VAL A O 1
ATOM 1718 N N . GLY A 1 209 ? 12.852 -5.352 -10.778 1.00 95.94 209 GLY A N 1
ATOM 1719 C CA . GLY A 1 209 ? 13.594 -5.635 -12.007 1.00 95.94 209 GLY A CA 1
ATOM 1720 C C . GLY A 1 209 ? 15.078 -5.263 -11.982 1.00 95.94 209 GLY A C 1
ATOM 1721 O O . GLY A 1 209 ? 15.574 -4.616 -11.057 1.00 95.94 209 GLY A O 1
ATOM 1722 N N . THR A 1 210 ? 15.781 -5.644 -13.047 1.00 95.62 210 THR A N 1
ATOM 1723 C CA . THR A 1 210 ? 17.235 -5.469 -13.218 1.00 95.62 210 THR A CA 1
ATOM 1724 C C . THR A 1 210 ? 17.667 -4.008 -13.409 1.00 95.62 210 THR A C 1
ATOM 1726 O O . THR A 1 210 ? 16.851 -3.109 -13.595 1.00 95.62 210 THR A O 1
ATOM 1729 N N . ASP A 1 211 ? 18.972 -3.745 -13.398 1.00 92.00 211 ASP A N 1
ATOM 1730 C CA . ASP A 1 211 ? 19.626 -2.489 -13.825 1.00 92.00 211 ASP A CA 1
ATOM 1731 C C . ASP A 1 211 ? 19.501 -1.274 -12.892 1.00 92.00 211 ASP A C 1
ATOM 1733 O O . ASP A 1 211 ? 20.294 -0.348 -13.023 1.00 92.00 211 ASP A O 1
ATOM 1737 N N . TYR A 1 212 ? 18.541 -1.236 -11.960 1.00 90.50 212 TYR A N 1
ATOM 1738 C CA . TYR A 1 212 ? 18.401 -0.086 -11.048 1.00 90.50 212 TYR A CA 1
ATOM 1739 C C . TYR A 1 212 ? 19.167 -0.268 -9.734 1.00 90.50 212 TYR A C 1
ATOM 1741 O O . TYR A 1 212 ? 19.859 0.640 -9.284 1.00 90.50 212 TYR A O 1
ATOM 1749 N N . PHE A 1 213 ? 19.057 -1.447 -9.116 1.00 90.50 213 PHE A N 1
ATOM 1750 C CA . PHE A 1 213 ? 19.802 -1.778 -7.904 1.00 90.50 213 PHE A CA 1
ATOM 1751 C C . PHE A 1 213 ? 20.920 -2.777 -8.210 1.00 90.50 213 PHE A C 1
ATOM 1753 O O . PHE A 1 213 ? 20.711 -3.708 -8.997 1.00 90.50 213 PHE A O 1
ATOM 1760 N N . PRO A 1 214 ? 22.095 -2.631 -7.572 1.00 88.38 214 PRO A N 1
ATOM 1761 C CA . PRO A 1 214 ? 23.184 -3.578 -7.747 1.00 88.38 214 PRO A CA 1
ATOM 1762 C C . PRO A 1 214 ? 22.750 -4.973 -7.282 1.00 88.38 214 PRO A C 1
ATOM 1764 O O . PRO A 1 214 ? 22.028 -5.116 -6.296 1.00 88.38 214 PRO A O 1
ATOM 1767 N N . ASN A 1 215 ? 23.227 -6.006 -7.978 1.00 90.75 215 ASN A N 1
ATOM 1768 C CA . ASN A 1 215 ? 22.959 -7.421 -7.691 1.00 90.75 215 ASN A CA 1
ATOM 1769 C C . ASN A 1 215 ? 21.504 -7.888 -7.889 1.00 90.75 215 ASN A C 1
ATOM 1771 O O . ASN A 1 215 ? 21.206 -9.039 -7.574 1.00 90.75 215 ASN A O 1
ATOM 1775 N N . VAL A 1 216 ? 20.610 -7.053 -8.431 1.00 96.25 216 VAL A N 1
ATOM 1776 C CA . VAL A 1 216 ? 19.273 -7.497 -8.850 1.00 96.25 216 VAL A CA 1
ATOM 1777 C C . VAL A 1 216 ? 19.345 -8.016 -10.283 1.00 96.25 216 VAL A C 1
ATOM 1779 O O . VAL A 1 216 ? 19.542 -7.250 -11.225 1.00 96.25 216 VAL A O 1
ATOM 1782 N N . THR A 1 217 ? 19.200 -9.330 -10.436 1.00 96.94 217 THR A N 1
ATOM 1783 C CA . THR A 1 217 ? 19.290 -10.056 -11.713 1.00 96.94 217 THR A CA 1
ATOM 1784 C C . THR A 1 217 ? 17.975 -10.716 -12.121 1.00 96.94 217 THR A C 1
ATOM 1786 O O . THR A 1 217 ? 17.880 -11.246 -13.227 1.00 96.94 217 THR A O 1
ATOM 1789 N N . ASP A 1 218 ? 16.955 -10.688 -11.258 1.00 97.62 218 ASP A N 1
ATOM 1790 C CA . ASP A 1 218 ? 15.646 -11.253 -11.572 1.00 97.62 218 ASP A CA 1
ATOM 1791 C C . ASP A 1 218 ? 14.923 -10.436 -12.655 1.00 97.62 218 ASP A C 1
ATOM 1793 O O . ASP A 1 218 ? 14.731 -9.224 -12.532 1.00 97.62 218 ASP A O 1
ATOM 1797 N N . THR A 1 219 ? 14.524 -11.129 -13.721 1.00 97.38 219 THR A N 1
ATOM 1798 C CA . THR A 1 219 ? 13.798 -10.578 -14.875 1.00 97.38 219 THR A CA 1
ATOM 1799 C C . THR A 1 219 ? 12.291 -10.816 -14.785 1.00 97.38 219 THR A C 1
ATOM 1801 O O . THR A 1 219 ? 11.539 -10.321 -15.620 1.00 97.38 219 THR A O 1
ATOM 1804 N N . ILE A 1 220 ? 11.827 -11.565 -13.780 1.00 98.31 220 ILE A N 1
ATOM 1805 C CA . ILE A 1 220 ? 10.408 -11.842 -13.566 1.00 98.31 220 ILE A CA 1
ATOM 1806 C C . ILE A 1 220 ? 9.776 -10.642 -12.839 1.00 98.31 220 ILE A C 1
ATOM 1808 O O . ILE A 1 220 ? 10.137 -10.375 -11.690 1.00 98.31 220 ILE A O 1
ATOM 1812 N N . PRO A 1 221 ? 8.813 -9.919 -13.443 1.00 98.12 221 PRO A N 1
ATOM 1813 C CA . PRO A 1 221 ? 8.229 -8.731 -12.819 1.00 98.12 221 PRO A CA 1
ATOM 1814 C C . PRO A 1 221 ? 7.222 -9.059 -11.715 1.00 98.12 221 PRO A C 1
ATOM 1816 O O . PRO A 1 221 ? 7.034 -8.249 -10.810 1.00 98.12 221 PRO A O 1
ATOM 1819 N N . LEU A 1 222 ? 6.556 -10.215 -11.794 1.00 98.81 222 LEU A N 1
ATOM 1820 C CA . LEU A 1 222 ? 5.435 -10.571 -10.930 1.00 98.81 222 LEU A CA 1
ATOM 1821 C C . LEU A 1 222 ? 5.427 -12.071 -10.625 1.00 98.81 222 LEU A C 1
ATOM 1823 O O . LEU A 1 222 ? 5.433 -12.903 -11.534 1.00 98.81 222 LEU A O 1
ATOM 1827 N N . TYR A 1 223 ? 5.354 -12.396 -9.339 1.00 98.88 223 TYR A N 1
ATOM 1828 C CA . TYR A 1 223 ? 5.109 -13.741 -8.831 1.00 98.88 223 TYR A CA 1
ATOM 1829 C C . TYR A 1 223 ? 3.705 -13.823 -8.241 1.00 98.88 223 TYR A C 1
ATOM 1831 O O . TYR A 1 223 ? 3.225 -12.857 -7.648 1.00 98.88 223 TYR A O 1
ATOM 1839 N N . GLY A 1 224 ? 3.064 -14.978 -8.387 1.00 98.69 224 GLY A N 1
ATOM 1840 C CA . GLY A 1 224 ? 1.749 -15.280 -7.836 1.00 98.69 224 GLY A CA 1
ATOM 1841 C C . GLY A 1 224 ? 1.785 -16.512 -6.941 1.00 98.69 224 GLY A C 1
ATOM 1842 O O . GLY A 1 224 ? 2.625 -17.395 -7.118 1.00 98.69 224 GLY A O 1
ATOM 1843 N N . THR A 1 225 ? 0.855 -16.566 -5.996 1.00 98.75 225 THR A N 1
ATOM 1844 C CA . THR A 1 225 ? 0.592 -17.723 -5.137 1.00 98.75 225 THR A CA 1
ATOM 1845 C C . THR A 1 225 ? -0.901 -18.039 -5.135 1.00 98.75 225 THR A C 1
ATOM 1847 O O . THR A 1 225 ? -1.728 -17.138 -5.285 1.00 98.75 225 THR A O 1
ATOM 1850 N N . THR A 1 226 ? -1.244 -19.316 -4.963 1.00 98.06 226 THR A N 1
ATOM 1851 C CA . THR A 1 226 ? -2.623 -19.800 -4.767 1.00 98.06 226 THR A CA 1
ATOM 1852 C C . THR A 1 226 ? -2.763 -20.678 -3.520 1.00 98.06 226 THR A C 1
ATOM 1854 O O . THR A 1 226 ? -3.780 -21.346 -3.346 1.00 98.06 226 THR A O 1
ATOM 1857 N N . ASP A 1 227 ? -1.739 -20.718 -2.664 1.00 97.62 227 ASP A N 1
ATOM 1858 C CA . ASP A 1 227 ? -1.669 -21.559 -1.464 1.00 97.62 227 ASP A CA 1
ATOM 1859 C C . ASP A 1 227 ? -1.295 -20.772 -0.192 1.00 97.62 227 ASP A C 1
ATOM 1861 O O . ASP A 1 227 ? -0.869 -21.354 0.810 1.00 97.62 227 ASP A O 1
ATOM 1865 N N . GLY A 1 228 ? -1.491 -19.449 -0.220 1.00 96.50 228 GLY A N 1
ATOM 1866 C CA . GLY A 1 228 ? -1.230 -18.552 0.910 1.00 96.50 228 GLY A CA 1
ATOM 1867 C C . GLY A 1 228 ? 0.243 -18.177 1.068 1.00 96.50 228 GLY A C 1
ATOM 1868 O O . GLY A 1 228 ? 0.686 -17.863 2.174 1.00 96.50 228 GLY A O 1
ATOM 1869 N N . GLY A 1 229 ? 1.003 -18.230 -0.027 1.00 97.12 229 GLY A N 1
ATOM 1870 C CA . GLY A 1 229 ? 2.418 -17.874 -0.070 1.00 97.12 229 GLY A CA 1
ATOM 1871 C C . GLY A 1 229 ? 3.371 -19.017 0.274 1.00 97.12 229 GLY A C 1
ATOM 1872 O O . GLY A 1 229 ? 4.561 -18.760 0.438 1.00 97.12 229 GLY A O 1
ATOM 1873 N N . LYS A 1 230 ? 2.892 -20.267 0.352 1.00 95.88 230 LYS A N 1
ATOM 1874 C CA . LYS A 1 230 ? 3.769 -21.439 0.532 1.00 95.88 230 LYS A CA 1
ATOM 1875 C C . LYS A 1 230 ? 4.591 -21.699 -0.725 1.00 95.88 230 LYS A C 1
ATOM 1877 O O . LYS A 1 230 ? 5.752 -22.088 -0.632 1.00 95.88 230 LYS A O 1
ATOM 1882 N N . THR A 1 231 ? 4.006 -21.456 -1.895 1.00 97.88 231 THR A N 1
ATOM 1883 C CA . THR A 1 231 ? 4.707 -21.467 -3.177 1.00 97.88 231 THR A CA 1
ATOM 1884 C C . THR A 1 231 ? 4.424 -20.192 -3.964 1.00 97.88 231 THR A C 1
ATOM 1886 O O . THR A 1 231 ? 3.331 -19.626 -3.907 1.00 97.88 231 THR A O 1
ATOM 1889 N N . TRP A 1 232 ? 5.444 -19.731 -4.692 1.00 98.50 232 TRP A N 1
ATOM 1890 C CA . TRP A 1 232 ? 5.401 -18.532 -5.525 1.00 98.50 232 TRP A CA 1
ATOM 1891 C C . TRP A 1 232 ? 5.934 -18.859 -6.916 1.00 98.50 232 TRP A C 1
ATOM 1893 O O . TRP A 1 232 ? 7.075 -19.298 -7.062 1.00 98.50 232 TRP A O 1
ATOM 1903 N N . THR A 1 233 ? 5.125 -18.622 -7.945 1.00 98.25 233 THR A N 1
ATOM 1904 C CA . THR A 1 233 ? 5.471 -18.924 -9.341 1.00 98.25 233 THR A CA 1
ATOM 1905 C C . THR A 1 233 ? 5.378 -17.678 -10.217 1.00 98.25 233 THR A C 1
ATOM 1907 O O . THR A 1 233 ? 4.507 -16.841 -9.969 1.00 98.25 233 THR A O 1
ATOM 1910 N N . PRO A 1 234 ? 6.221 -17.539 -11.256 1.00 98.62 234 PRO A N 1
ATOM 1911 C CA . PRO A 1 234 ? 6.084 -16.463 -12.229 1.00 98.62 234 PRO A CA 1
ATOM 1912 C C . PRO A 1 234 ? 4.680 -16.372 -12.828 1.00 98.62 234 PRO A C 1
ATOM 1914 O O . PRO A 1 234 ? 4.104 -17.380 -13.240 1.00 98.62 234 PRO A O 1
ATOM 1917 N N . VAL A 1 235 ? 4.147 -15.155 -12.914 1.00 98.62 235 VAL A N 1
ATOM 1918 C CA . VAL A 1 235 ? 2.863 -14.889 -13.566 1.00 98.62 235 VAL A CA 1
ATOM 1919 C C . VAL A 1 235 ? 3.075 -14.722 -15.068 1.00 98.62 235 VAL A C 1
ATOM 1921 O O . VAL A 1 235 ? 3.871 -13.892 -15.505 1.00 98.62 235 VAL A O 1
ATOM 1924 N N . SER A 1 236 ? 2.333 -15.492 -15.864 1.00 98.12 236 SER A N 1
ATOM 1925 C CA . SER A 1 236 ? 2.277 -15.310 -17.318 1.00 98.12 236 SER A CA 1
ATOM 1926 C C . SER A 1 236 ? 1.347 -14.154 -17.683 1.00 98.12 236 SER A C 1
ATOM 1928 O O . SER A 1 236 ? 0.303 -13.971 -17.059 1.00 98.12 236 SER A O 1
ATOM 1930 N N . TYR A 1 237 ? 1.710 -13.386 -18.708 1.00 98.50 237 TYR A N 1
ATOM 1931 C CA . TYR A 1 237 ? 0.927 -12.249 -19.188 1.00 98.50 237 TYR A CA 1
ATOM 1932 C C . TYR A 1 237 ? 1.111 -12.038 -20.694 1.00 98.50 237 TYR A C 1
ATOM 1934 O O . TYR A 1 237 ? 2.088 -12.502 -21.282 1.00 98.50 237 TYR A O 1
ATOM 1942 N N . SER A 1 238 ? 0.180 -11.313 -21.314 1.00 98.44 238 SER A N 1
ATOM 1943 C CA . SER A 1 238 ? 0.266 -10.896 -22.719 1.00 98.44 238 SER A CA 1
ATOM 1944 C C . SER A 1 238 ? 0.459 -9.385 -22.844 1.00 98.44 238 SER A C 1
ATOM 1946 O O . SER A 1 238 ? -0.281 -8.622 -22.223 1.00 98.44 238 SER A O 1
ATOM 1948 N N . GLY A 1 239 ? 1.389 -8.946 -23.691 1.00 97.50 239 GLY A N 1
ATOM 1949 C CA . GLY A 1 239 ? 1.662 -7.527 -23.936 1.00 97.50 239 GLY A CA 1
ATOM 1950 C C . GLY A 1 239 ? 3.162 -7.213 -23.929 1.00 97.50 239 GLY A C 1
ATOM 1951 O O . GLY A 1 239 ? 3.980 -8.137 -23.952 1.00 97.50 239 GLY A O 1
ATOM 1952 N N . PRO A 1 240 ? 3.553 -5.925 -23.931 1.00 96.81 240 PRO A N 1
ATOM 1953 C CA . PRO A 1 240 ? 4.951 -5.517 -23.840 1.00 96.81 240 PRO A CA 1
ATOM 1954 C C . PRO A 1 240 ? 5.620 -6.023 -22.557 1.00 96.81 240 PRO A C 1
ATOM 1956 O O . PRO A 1 240 ? 4.991 -6.126 -21.501 1.00 96.81 240 PRO A O 1
ATOM 1959 N N . TYR A 1 241 ? 6.921 -6.295 -22.646 1.00 96.69 241 TYR A N 1
ATOM 1960 C CA . TYR A 1 241 ? 7.728 -6.732 -21.509 1.00 96.69 241 TYR A CA 1
ATOM 1961 C C . TYR A 1 241 ? 7.696 -5.711 -20.365 1.00 96.69 241 TYR A C 1
ATOM 1963 O O . TYR A 1 241 ? 7.969 -4.524 -20.557 1.00 96.69 241 TYR A O 1
ATOM 1971 N N . VAL A 1 242 ? 7.415 -6.201 -19.160 1.00 98.12 242 VAL A N 1
ATOM 1972 C CA . VAL A 1 242 ? 7.438 -5.414 -17.927 1.00 98.12 242 VAL A CA 1
ATOM 1973 C C . VAL A 1 242 ? 8.742 -5.700 -17.202 1.00 98.12 242 VAL A C 1
ATOM 1975 O O . VAL A 1 242 ? 8.976 -6.821 -16.766 1.00 98.12 242 VAL A O 1
ATOM 1978 N N . LYS A 1 243 ? 9.592 -4.676 -17.061 1.00 97.06 243 LYS A N 1
ATOM 1979 C CA . LYS A 1 243 ? 10.886 -4.825 -16.379 1.00 97.06 243 LYS A CA 1
ATOM 1980 C C . LYS A 1 243 ? 10.731 -4.973 -14.864 1.00 97.06 243 LYS A C 1
ATOM 1982 O O . LYS A 1 243 ? 11.503 -5.695 -14.256 1.00 97.06 243 LYS A O 1
ATOM 1987 N N . GLY A 1 244 ? 9.756 -4.296 -14.259 1.00 97.75 244 GLY A N 1
ATOM 1988 C CA . GLY A 1 244 ? 9.503 -4.364 -12.822 1.00 97.75 244 GLY A CA 1
ATOM 1989 C C . GLY A 1 244 ? 8.269 -3.568 -12.403 1.00 97.75 244 GLY A C 1
ATOM 1990 O O . GLY A 1 244 ? 7.712 -2.792 -13.180 1.00 97.75 244 GLY A O 1
ATOM 1991 N N . LEU A 1 245 ? 7.872 -3.751 -11.151 1.00 98.44 245 LEU A N 1
ATOM 1992 C CA . LEU A 1 245 ? 6.689 -3.210 -10.501 1.00 98.44 245 LEU A CA 1
ATOM 1993 C C . LEU A 1 245 ? 7.075 -2.538 -9.173 1.00 98.44 245 LEU A C 1
ATOM 1995 O O . LEU A 1 245 ? 8.028 -2.920 -8.496 1.00 98.44 245 LEU A O 1
ATOM 1999 N N . CYS A 1 246 ? 6.349 -1.485 -8.813 1.00 98.00 246 CYS A N 1
ATOM 2000 C CA . CYS A 1 246 ? 6.529 -0.714 -7.585 1.00 98.00 246 CYS A CA 1
ATOM 2001 C C . CYS A 1 246 ? 5.290 -0.672 -6.691 1.00 98.00 246 CYS A C 1
ATOM 2003 O O . CYS A 1 246 ? 5.432 -0.397 -5.500 1.00 98.00 246 CYS A O 1
ATOM 2005 N N . ALA A 1 247 ? 4.104 -0.944 -7.235 1.00 98.50 247 ALA A N 1
ATOM 2006 C CA . ALA A 1 247 ? 2.865 -0.979 -6.472 1.00 98.50 247 ALA A CA 1
ATOM 2007 C C . ALA A 1 247 ? 1.838 -1.914 -7.108 1.00 98.50 247 ALA A C 1
ATOM 2009 O O . ALA A 1 247 ? 1.879 -2.160 -8.313 1.00 98.50 247 ALA A O 1
ATOM 2010 N N . ILE A 1 248 ? 0.930 -2.414 -6.272 1.00 98.75 248 ILE A N 1
ATOM 2011 C CA . ILE A 1 248 ? -0.240 -3.202 -6.655 1.00 98.75 248 ILE A CA 1
ATOM 2012 C C . ILE A 1 248 ? -1.430 -2.648 -5.868 1.00 98.75 248 ILE A C 1
ATOM 2014 O O . ILE A 1 248 ? -1.326 -2.474 -4.650 1.00 98.75 248 ILE A O 1
ATOM 2018 N N . ASP A 1 249 ? -2.545 -2.395 -6.547 1.00 98.62 249 ASP A N 1
ATOM 2019 C CA . ASP A 1 249 ? -3.833 -2.092 -5.922 1.00 98.62 249 ASP A CA 1
ATOM 2020 C C . ASP A 1 249 ? -4.902 -3.081 -6.398 1.00 98.62 249 ASP A C 1
ATOM 2022 O O . ASP A 1 249 ? -4.859 -3.582 -7.526 1.00 98.62 249 ASP A O 1
ATOM 2026 N N . ILE A 1 250 ? -5.846 -3.388 -5.509 1.00 98.31 250 ILE A N 1
ATOM 2027 C CA . ILE A 1 250 ? -6.925 -4.352 -5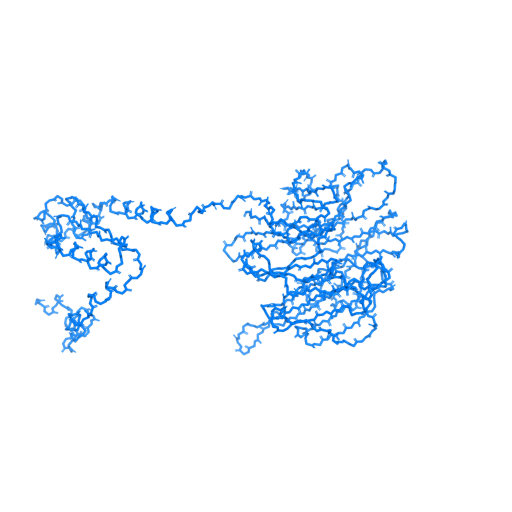.740 1.00 98.31 250 ILE A CA 1
ATOM 2028 C C . ILE A 1 250 ? -8.252 -3.643 -5.492 1.00 98.31 250 ILE A C 1
ATOM 2030 O O . ILE A 1 250 ? -8.474 -3.091 -4.415 1.00 98.31 250 ILE A O 1
ATOM 2034 N N . VAL A 1 251 ? -9.164 -3.719 -6.459 1.00 97.50 251 VAL A N 1
ATOM 2035 C CA . VAL A 1 251 ? -10.526 -3.181 -6.339 1.00 97.50 251 VAL A CA 1
ATOM 2036 C C . VAL A 1 251 ? -11.560 -4.263 -6.613 1.00 97.50 251 VAL A C 1
ATOM 2038 O O . VAL A 1 251 ? -11.354 -5.160 -7.435 1.00 97.50 251 VAL A O 1
ATOM 2041 N N . LYS A 1 252 ? -12.682 -4.184 -5.895 1.00 96.12 252 LYS A N 1
ATOM 2042 C CA . LYS A 1 252 ? -13.800 -5.121 -6.015 1.00 96.12 252 LYS A CA 1
ATOM 2043 C C . LYS A 1 252 ? -14.960 -4.436 -6.727 1.00 96.12 252 LYS A C 1
ATOM 2045 O O . LYS A 1 252 ? -15.410 -3.383 -6.288 1.00 96.12 252 LYS A O 1
ATOM 2050 N N . GLU A 1 253 ? -15.460 -5.043 -7.794 1.00 96.12 253 GLU A N 1
ATOM 2051 C CA . GLU A 1 253 ? -16.693 -4.634 -8.466 1.00 96.12 253 GLU A CA 1
ATOM 2052 C C . GLU A 1 253 ? -17.837 -5.523 -7.974 1.00 96.12 253 GLU A C 1
ATOM 2054 O O . GLU A 1 253 ? -17.854 -6.727 -8.232 1.00 96.12 253 GLU A O 1
ATOM 2059 N N . GLN A 1 254 ? -18.796 -4.932 -7.264 1.00 95.31 254 GLN A N 1
ATOM 2060 C CA . GLN A 1 254 ? -19.995 -5.637 -6.822 1.00 95.31 254 GLN A CA 1
ATOM 2061 C C . GLN A 1 254 ? -20.934 -5.921 -8.002 1.00 95.31 254 GLN A C 1
ATOM 2063 O O . GLN A 1 254 ? -21.194 -5.043 -8.822 1.00 95.31 254 GLN A O 1
ATOM 2068 N N . TYR A 1 255 ? -21.509 -7.121 -8.051 1.00 94.06 255 TYR A N 1
ATOM 2069 C CA . TYR A 1 255 ? -22.577 -7.480 -8.981 1.00 94.06 255 TYR A CA 1
ATOM 2070 C C . TYR A 1 255 ? -23.577 -8.446 -8.330 1.00 94.06 255 TYR A C 1
ATOM 2072 O O . TYR A 1 255 ? -23.349 -8.946 -7.228 1.00 94.06 255 TYR A O 1
ATOM 2080 N N . ILE A 1 256 ? -24.713 -8.684 -8.990 1.00 95.31 256 ILE A N 1
ATOM 2081 C CA . ILE A 1 256 ? -25.729 -9.631 -8.515 1.00 95.31 256 ILE A CA 1
ATOM 2082 C C . ILE A 1 256 ? -25.608 -10.941 -9.291 1.00 95.31 256 ILE A C 1
ATOM 2084 O O . ILE A 1 256 ? -25.769 -10.968 -10.510 1.00 95.31 256 ILE A O 1
ATOM 2088 N N . ASN A 1 257 ? -25.367 -12.026 -8.563 1.00 91.50 257 ASN A N 1
ATOM 2089 C CA . ASN A 1 257 ? -25.265 -13.390 -9.058 1.00 91.50 257 ASN A CA 1
ATOM 2090 C C . ASN A 1 257 ? -26.416 -14.223 -8.471 1.00 91.50 257 ASN A C 1
ATOM 2092 O O . ASN A 1 257 ? -26.431 -14.523 -7.277 1.00 91.50 257 ASN A O 1
ATOM 2096 N N . HIS A 1 258 ? -27.429 -14.535 -9.284 1.00 91.56 258 HIS A N 1
ATOM 2097 C CA . HIS A 1 258 ? -28.636 -15.269 -8.863 1.00 91.56 258 HIS A CA 1
ATOM 2098 C C . HIS A 1 258 ? -29.298 -14.718 -7.581 1.00 91.56 258 HIS A C 1
ATOM 2100 O O . HIS A 1 258 ? -29.631 -15.460 -6.657 1.00 91.56 258 HIS A O 1
ATOM 2106 N N . GLY A 1 259 ? -29.466 -13.394 -7.509 1.00 93.19 259 GLY A N 1
ATOM 2107 C CA . GLY A 1 259 ? -30.090 -12.719 -6.363 1.00 93.19 259 GLY A CA 1
ATOM 2108 C C . GLY A 1 259 ? -29.188 -12.571 -5.134 1.00 93.19 259 GLY A C 1
ATOM 2109 O O . GLY A 1 259 ? -29.647 -12.073 -4.109 1.00 93.19 259 GLY A O 1
ATOM 2110 N N . LYS A 1 260 ? -27.912 -12.967 -5.220 1.00 94.38 260 LYS A N 1
ATOM 2111 C CA . LYS A 1 260 ? -26.907 -12.767 -4.171 1.00 94.38 260 LYS A CA 1
ATOM 2112 C C . LYS A 1 260 ? -25.853 -11.766 -4.620 1.00 94.38 260 LYS A C 1
ATOM 2114 O O . LYS A 1 260 ? -25.464 -11.747 -5.785 1.00 94.38 260 LYS A O 1
ATOM 2119 N N . THR A 1 261 ? -25.382 -10.950 -3.688 1.00 94.75 261 THR A N 1
ATOM 2120 C CA . THR A 1 261 ? -24.240 -10.066 -3.919 1.00 94.75 261 THR A CA 1
ATOM 2121 C C . THR A 1 261 ? -22.970 -10.891 -4.092 1.00 94.75 261 THR A C 1
ATOM 2123 O O . THR A 1 261 ? -22.658 -11.730 -3.249 1.00 94.75 261 THR A O 1
ATOM 2126 N N . ASP A 1 262 ? -22.242 -10.628 -5.170 1.00 94.25 262 ASP A N 1
ATOM 2127 C CA . ASP A 1 262 ? -20.965 -11.251 -5.505 1.00 94.25 262 ASP A CA 1
ATOM 2128 C C . ASP A 1 262 ? -19.989 -10.178 -6.027 1.00 94.25 262 ASP A C 1
ATOM 2130 O O . ASP A 1 262 ? -20.382 -9.030 -6.261 1.00 94.25 262 ASP A O 1
ATOM 2134 N N . TYR A 1 263 ? -18.707 -10.515 -6.176 1.00 94.94 263 TYR A N 1
ATOM 2135 C CA . TYR A 1 263 ? -17.656 -9.554 -6.506 1.00 94.94 263 TYR A CA 1
ATOM 2136 C C . TYR A 1 263 ? -16.733 -10.046 -7.617 1.00 94.94 263 TYR A C 1
ATOM 2138 O O . TYR A 1 263 ? -16.195 -11.150 -7.564 1.00 94.94 263 TYR A O 1
ATOM 2146 N N . LYS A 1 264 ? -16.468 -9.174 -8.591 1.00 96.19 264 LYS A N 1
ATOM 2147 C CA . LYS A 1 264 ? -15.330 -9.312 -9.504 1.00 96.19 264 LYS A CA 1
ATOM 2148 C C . LYS A 1 264 ? -14.123 -8.613 -8.904 1.00 96.19 264 LYS A C 1
ATOM 2150 O O . LYS A 1 264 ? -14.250 -7.555 -8.291 1.00 96.19 264 LYS A O 1
ATOM 2155 N N . ILE A 1 265 ? -12.952 -9.212 -9.072 1.00 97.81 265 ILE A N 1
ATOM 2156 C CA . ILE A 1 265 ? -11.697 -8.678 -8.549 1.00 97.81 265 ILE A CA 1
ATOM 2157 C C . ILE A 1 265 ? -10.876 -8.146 -9.716 1.00 97.81 265 ILE A C 1
ATOM 2159 O O . ILE A 1 265 ? -10.587 -8.878 -10.663 1.00 97.81 265 ILE A O 1
ATOM 2163 N N . HIS A 1 266 ? -10.469 -6.886 -9.619 1.00 98.50 266 HIS A N 1
ATOM 2164 C CA . HIS A 1 266 ? -9.543 -6.270 -10.557 1.00 98.50 266 HIS A CA 1
ATOM 2165 C C . HIS A 1 266 ? -8.251 -5.909 -9.833 1.00 98.50 266 HIS A C 1
ATOM 2167 O O . HIS A 1 266 ? -8.282 -5.399 -8.711 1.00 98.50 266 HIS A O 1
ATOM 2173 N N . ILE A 1 267 ? -7.122 -6.189 -10.474 1.00 98.75 267 ILE A N 1
ATOM 2174 C CA . ILE A 1 267 ? -5.791 -5.998 -9.908 1.00 98.75 267 ILE A CA 1
ATOM 2175 C C . ILE A 1 267 ? -4.982 -5.159 -10.882 1.00 98.75 267 ILE A C 1
ATOM 2177 O O . ILE A 1 267 ? -4.885 -5.495 -12.062 1.00 98.75 267 ILE A O 1
ATOM 2181 N N . TYR A 1 268 ? -4.392 -4.084 -10.373 1.00 98.81 268 TYR A N 1
ATOM 2182 C CA . TYR A 1 268 ? -3.594 -3.149 -11.152 1.00 98.81 268 TYR A CA 1
ATOM 2183 C C . TYR A 1 268 ? -2.219 -3.058 -10.519 1.00 98.81 268 TYR A C 1
ATOM 2185 O O . TYR A 1 268 ? -2.090 -2.671 -9.359 1.00 98.81 268 TYR A O 1
ATOM 2193 N N . ALA A 1 269 ? -1.192 -3.406 -11.280 1.00 98.81 269 ALA A N 1
ATOM 2194 C CA . ALA A 1 269 ? 0.190 -3.275 -10.865 1.00 98.81 269 ALA A CA 1
ATOM 2195 C C . ALA A 1 269 ? 0.902 -2.267 -11.762 1.00 98.81 269 ALA A C 1
ATOM 2197 O O . ALA A 1 269 ? 0.738 -2.288 -12.980 1.00 98.81 269 ALA A O 1
ATOM 2198 N N . VAL A 1 270 ? 1.705 -1.387 -11.170 1.00 98.62 270 VAL A N 1
ATOM 2199 C CA . VAL A 1 270 ? 2.466 -0.370 -11.906 1.00 98.62 270 VAL A CA 1
ATOM 2200 C C . VAL A 1 270 ? 3.915 -0.364 -11.474 1.00 98.62 270 VAL A C 1
ATOM 2202 O O . VAL A 1 270 ? 4.224 -0.659 -10.320 1.00 98.62 270 VAL A O 1
ATOM 2205 N N . GLY A 1 271 ? 4.807 0.020 -12.375 1.00 95.88 271 GLY A N 1
ATOM 2206 C CA . GLY A 1 271 ? 6.203 0.274 -12.055 1.00 95.88 271 GLY A CA 1
ATOM 2207 C C . GLY A 1 271 ? 7.046 0.569 -13.284 1.00 95.88 271 GLY A C 1
ATOM 2208 O O . GLY A 1 271 ? 6.575 0.498 -14.410 1.00 95.88 271 GLY A O 1
ATOM 2209 N N . ARG A 1 272 ? 8.303 0.960 -13.109 1.00 94.69 272 ARG A N 1
ATOM 2210 C CA . ARG A 1 272 ? 9.097 0.901 -11.869 1.00 94.69 272 ARG A CA 1
ATOM 2211 C C . ARG A 1 272 ? 9.862 2.198 -11.605 1.00 94.69 272 ARG A C 1
ATOM 2213 O O . ARG A 1 272 ? 9.865 3.096 -12.444 1.00 94.69 272 ARG A O 1
ATOM 2220 N N . VAL A 1 273 ? 10.587 2.248 -10.485 1.00 92.94 273 VAL A N 1
ATOM 2221 C CA . VAL A 1 273 ? 11.741 3.146 -10.355 1.00 92.94 273 VAL A CA 1
ATOM 2222 C C . VAL A 1 273 ? 12.819 2.741 -11.370 1.00 92.94 273 VAL A C 1
ATOM 2224 O O . VAL A 1 273 ? 13.122 1.556 -11.509 1.00 92.94 273 VAL A O 1
ATOM 2227 N N . GLY A 1 274 ? 13.384 3.713 -12.084 1.00 91.69 274 GLY A N 1
ATOM 2228 C CA . GLY A 1 274 ? 14.485 3.483 -13.021 1.00 91.69 274 GLY A CA 1
ATOM 2229 C C . GLY A 1 274 ? 14.085 3.082 -14.438 1.00 91.69 274 GLY A C 1
ATOM 2230 O O . GLY A 1 274 ? 14.904 2.454 -15.104 1.00 91.69 274 GLY A O 1
ATOM 2231 N N . SER A 1 275 ? 12.860 3.408 -14.873 1.00 94.06 275 SER A N 1
ATOM 2232 C CA . SER A 1 275 ? 12.337 3.214 -16.238 1.00 94.06 275 SER A CA 1
ATOM 2233 C C . SER A 1 275 ? 12.415 1.766 -16.786 1.00 94.06 275 SER A C 1
ATOM 2235 O O . SER A 1 275 ? 13.150 0.908 -16.289 1.00 94.06 275 SER A O 1
ATOM 2237 N N . PRO A 1 276 ? 11.653 1.414 -17.833 1.00 96.44 276 PRO A N 1
ATOM 2238 C CA . PRO A 1 276 ? 10.498 2.136 -18.363 1.00 96.44 276 PRO A CA 1
ATOM 2239 C C . PRO A 1 276 ? 9.264 2.020 -17.454 1.00 96.44 276 PRO A C 1
ATOM 2241 O O . PRO A 1 276 ? 9.128 1.063 -16.684 1.00 96.44 276 PRO A O 1
ATOM 2244 N N . ALA A 1 277 ? 8.345 2.978 -17.587 1.00 97.38 277 ALA A N 1
ATOM 2245 C CA . ALA A 1 277 ? 7.027 2.933 -16.960 1.00 97.38 277 ALA A CA 1
ATOM 2246 C C . ALA A 1 277 ? 6.104 1.935 -17.680 1.00 97.38 277 ALA A C 1
ATOM 2248 O O . ALA A 1 277 ? 5.864 2.037 -18.887 1.00 97.38 277 ALA A O 1
ATOM 2249 N N . ASN A 1 278 ? 5.565 0.981 -16.927 1.00 96.88 278 ASN A N 1
ATOM 2250 C CA . ASN A 1 278 ? 4.657 -0.061 -17.383 1.00 96.88 278 ASN A CA 1
ATOM 2251 C C . ASN A 1 278 ? 3.550 -0.323 -16.360 1.00 96.88 278 ASN A C 1
ATOM 2253 O O . ASN A 1 278 ? 3.678 -0.048 -15.163 1.00 96.88 278 ASN A O 1
ATOM 2257 N N . MET A 1 279 ? 2.484 -0.933 -16.859 1.00 97.81 279 MET A N 1
ATOM 2258 C CA . MET A 1 279 ? 1.343 -1.399 -16.091 1.00 97.81 279 MET A CA 1
ATOM 2259 C C . MET A 1 279 ? 1.044 -2.860 -16.437 1.00 97.81 279 MET A C 1
ATOM 2261 O O . MET A 1 279 ? 1.180 -3.268 -17.590 1.00 97.81 279 MET A O 1
ATOM 2265 N N . MET A 1 280 ? 0.592 -3.624 -15.443 1.00 98.62 280 MET A N 1
ATOM 2266 C CA . MET A 1 280 ? -0.055 -4.924 -15.605 1.00 98.62 280 MET A CA 1
ATOM 2267 C C . MET A 1 280 ? -1.461 -4.875 -15.008 1.00 98.62 280 MET A C 1
ATOM 2269 O O . MET A 1 280 ? -1.652 -4.313 -13.929 1.00 98.62 280 MET A O 1
ATOM 2273 N N . VAL A 1 281 ? -2.435 -5.472 -15.691 1.00 98.62 281 VAL A N 1
ATOM 2274 C CA . VAL A 1 281 ? -3.838 -5.494 -15.260 1.00 98.62 281 VAL A CA 1
ATOM 2275 C C . VAL A 1 281 ? -4.408 -6.900 -15.369 1.00 98.62 281 VAL A C 1
ATOM 2277 O O . VAL A 1 281 ? -4.216 -7.581 -16.380 1.00 98.62 281 VAL A O 1
ATOM 2280 N N . SER A 1 282 ? -5.157 -7.293 -14.345 1.00 98.56 282 SER A N 1
ATOM 2281 C CA . SER A 1 282 ? -6.041 -8.454 -14.358 1.00 98.56 282 SER A CA 1
ATOM 2282 C C . SER A 1 282 ? -7.462 -8.030 -13.997 1.00 98.56 282 SER A C 1
ATOM 2284 O O . SER A 1 282 ? -7.666 -7.232 -13.082 1.00 98.56 282 SER A O 1
ATOM 2286 N N . HIS A 1 283 ? -8.456 -8.584 -14.693 1.00 97.50 283 HIS A N 1
ATOM 2287 C CA . HIS A 1 283 ? -9.876 -8.347 -14.408 1.00 97.50 283 HIS A CA 1
ATOM 2288 C C . HIS A 1 283 ? -10.630 -9.601 -13.943 1.00 97.50 283 HIS A C 1
ATOM 2290 O O . HIS A 1 283 ? -11.854 -9.562 -13.820 1.00 97.50 283 HIS A O 1
ATOM 2296 N N . ASP A 1 284 ? -9.914 -10.695 -13.686 1.00 95.81 284 ASP A N 1
ATOM 2297 C CA . ASP A 1 284 ? -10.466 -11.980 -13.252 1.00 95.81 284 ASP A CA 1
ATOM 2298 C C . ASP A 1 284 ? -9.889 -12.440 -11.903 1.00 95.81 284 ASP A C 1
ATOM 2300 O O . ASP A 1 284 ? -9.959 -13.609 -11.545 1.00 95.81 284 ASP A O 1
ATOM 2304 N N . GLY A 1 285 ? -9.348 -11.519 -11.102 1.00 95.56 285 GLY A N 1
ATOM 2305 C CA . GLY A 1 285 ? -8.734 -11.853 -9.814 1.00 95.56 285 GLY A CA 1
ATOM 2306 C C . GLY A 1 285 ? -7.354 -12.494 -9.927 1.00 95.56 285 GLY A C 1
ATOM 2307 O O . GLY A 1 285 ? -6.918 -13.162 -8.990 1.00 95.56 285 GLY A O 1
ATOM 2308 N N . GLY A 1 286 ? -6.668 -12.259 -11.046 1.00 97.19 286 GLY A N 1
ATOM 2309 C CA . GLY A 1 286 ? -5.271 -12.607 -11.255 1.00 97.19 286 GLY A CA 1
ATOM 2310 C C . GLY A 1 286 ? -5.034 -13.935 -11.969 1.00 97.19 286 GLY A C 1
ATOM 2311 O O . GLY A 1 286 ? -3.901 -14.415 -11.936 1.00 97.19 286 GLY A O 1
ATOM 2312 N N . PHE A 1 287 ? -6.055 -14.516 -12.610 1.00 96.12 287 PHE A N 1
ATOM 2313 C CA . PHE A 1 287 ? -5.892 -15.713 -13.444 1.00 96.12 287 PHE A CA 1
ATOM 2314 C C . PHE A 1 287 ? -5.275 -15.369 -14.799 1.00 96.12 287 PHE A C 1
ATOM 2316 O O . PHE A 1 287 ? -4.399 -16.088 -15.275 1.00 96.12 287 PHE A O 1
ATOM 2323 N N . THR A 1 288 ? -5.690 -14.254 -15.403 1.00 98.25 288 THR A N 1
ATOM 2324 C CA . THR A 1 288 ? -5.096 -13.729 -16.634 1.00 98.25 288 THR A CA 1
ATOM 2325 C C . THR A 1 288 ? -4.623 -12.296 -16.447 1.00 98.25 288 THR A C 1
ATOM 2327 O O . THR A 1 288 ? -5.206 -11.509 -15.696 1.00 98.25 288 THR A O 1
ATOM 2330 N N . TRP A 1 289 ? -3.529 -11.969 -17.134 1.00 98.75 289 TRP A N 1
ATOM 2331 C CA . TRP A 1 289 ? -2.856 -10.683 -17.031 1.00 98.75 289 TRP A CA 1
ATOM 2332 C C . TRP A 1 289 ? -2.515 -10.136 -18.407 1.00 98.75 289 TRP A C 1
ATOM 2334 O O . TRP A 1 289 ? -2.031 -10.849 -19.289 1.00 98.75 289 TRP A O 1
ATOM 2344 N N . THR A 1 290 ? -2.710 -8.833 -18.556 1.00 98.56 290 THR A N 1
ATOM 2345 C CA . THR A 1 290 ? -2.240 -8.064 -19.706 1.00 98.56 290 THR A CA 1
ATOM 2346 C C . THR A 1 290 ? -1.271 -6.993 -19.237 1.00 98.56 290 THR A C 1
ATOM 2348 O O . THR A 1 290 ? -1.377 -6.525 -18.103 1.00 98.56 290 THR A O 1
ATOM 2351 N N . SER A 1 291 ? -0.324 -6.603 -20.082 1.00 98.38 291 SER A N 1
ATOM 2352 C CA . SER A 1 291 ? 0.562 -5.471 -19.819 1.00 98.38 291 SER A CA 1
ATOM 2353 C C . SER A 1 291 ? 0.390 -4.371 -20.858 1.00 98.38 291 SER A C 1
ATOM 2355 O O . SER A 1 291 ? -0.034 -4.626 -21.983 1.00 98.38 291 SER A O 1
ATOM 2357 N N . ASN A 1 292 ? 0.730 -3.139 -20.477 1.00 96.81 292 ASN A N 1
ATOM 2358 C CA . ASN A 1 292 ? 0.806 -1.979 -21.363 1.00 96.81 292 ASN A CA 1
ATOM 2359 C C . ASN A 1 292 ? 1.959 -1.065 -20.930 1.00 96.81 292 ASN A C 1
ATOM 2361 O O . ASN A 1 292 ? 2.275 -0.962 -19.742 1.00 96.81 292 ASN A O 1
ATOM 2365 N N . SER A 1 293 ? 2.582 -0.382 -21.891 1.00 96.62 293 SER A N 1
ATOM 2366 C CA . SER A 1 293 ? 3.592 0.635 -21.591 1.00 96.62 293 SER A CA 1
ATOM 2367 C C . SER A 1 293 ? 2.925 1.979 -21.316 1.00 96.62 293 SER A C 1
ATOM 2369 O O . SER A 1 293 ? 2.002 2.362 -22.027 1.00 96.62 293 SER A O 1
ATOM 2371 N N . MET A 1 294 ? 3.445 2.703 -20.327 1.00 97.31 294 MET A N 1
ATOM 2372 C CA . MET A 1 294 ? 3.080 4.091 -20.019 1.00 97.31 294 MET A CA 1
ATOM 2373 C C . MET A 1 294 ? 4.251 5.051 -20.270 1.00 97.31 294 MET A C 1
ATOM 2375 O O . MET A 1 294 ? 4.300 6.162 -19.740 1.00 97.31 294 MET A O 1
ATOM 2379 N N . ASN A 1 295 ? 5.249 4.607 -21.045 1.00 96.06 295 ASN A N 1
ATOM 2380 C CA . ASN A 1 295 ? 6.509 5.331 -21.203 1.00 96.06 295 ASN A CA 1
ATOM 2381 C C . ASN A 1 295 ? 6.376 6.619 -22.047 1.00 96.06 295 ASN A C 1
ATOM 2383 O O . ASN A 1 295 ? 7.324 7.408 -22.148 1.00 96.06 295 ASN A O 1
ATOM 2387 N N . LYS A 1 296 ? 5.218 6.813 -22.698 1.00 95.75 296 LYS A N 1
ATOM 2388 C CA . LYS A 1 296 ? 4.867 8.046 -23.415 1.00 95.75 296 LYS A CA 1
ATOM 2389 C C . LYS A 1 296 ? 4.330 9.108 -22.453 1.00 95.75 296 LYS A C 1
ATOM 2391 O O . LYS A 1 296 ? 4.622 10.284 -22.633 1.00 95.75 296 LYS A O 1
ATOM 2396 N N . GLU A 1 297 ? 3.580 8.691 -21.439 1.00 97.75 297 GLU A N 1
ATOM 2397 C CA . GLU A 1 297 ? 2.892 9.553 -20.479 1.00 97.75 297 GLU A CA 1
ATOM 2398 C C . GLU A 1 297 ? 3.787 9.935 -19.290 1.00 97.75 297 GLU A C 1
ATOM 2400 O O . GLU A 1 297 ? 3.676 11.041 -18.760 1.00 97.75 297 GLU A O 1
ATOM 2405 N N . CYS A 1 298 ? 4.676 9.030 -18.875 1.00 98.19 298 CYS A N 1
ATOM 2406 C CA . CYS A 1 298 ? 5.629 9.212 -17.777 1.00 98.19 298 CYS A CA 1
ATOM 2407 C C . CYS A 1 298 ? 6.854 8.306 -17.951 1.00 98.19 298 CYS A C 1
ATOM 2409 O O . CYS A 1 298 ? 6.857 7.439 -18.819 1.00 98.19 298 CYS A O 1
ATOM 2411 N N . LYS A 1 299 ? 7.896 8.476 -17.130 1.00 97.94 299 LYS A N 1
ATOM 2412 C CA . LYS A 1 299 ? 9.119 7.650 -17.220 1.00 97.94 299 LYS A CA 1
ATOM 2413 C C . LYS A 1 299 ? 9.266 6.641 -16.090 1.00 97.94 299 LYS A C 1
ATOM 2415 O O . LYS A 1 299 ? 9.760 5.539 -16.312 1.00 97.94 299 LYS A O 1
ATOM 2420 N N . MET A 1 300 ? 8.746 6.959 -14.907 1.00 98.06 300 MET A N 1
ATOM 2421 C CA . MET A 1 300 ? 8.713 6.048 -13.760 1.00 98.06 300 MET A CA 1
ATOM 2422 C C . MET A 1 300 ? 7.340 6.046 -13.097 1.00 98.06 300 MET A C 1
ATOM 2424 O O . MET A 1 300 ? 6.636 7.055 -13.134 1.00 98.06 300 MET A O 1
ATOM 2428 N N . LEU A 1 301 ? 6.993 4.929 -12.454 1.00 98.06 301 LEU A N 1
ATOM 2429 C CA . LEU A 1 301 ? 5.754 4.743 -11.692 1.00 98.06 301 LEU A CA 1
ATOM 2430 C C . LEU A 1 301 ? 6.073 4.190 -10.299 1.00 98.06 301 LEU A C 1
ATOM 2432 O O . LEU A 1 301 ? 6.867 3.254 -10.168 1.00 98.06 301 LEU A O 1
ATOM 2436 N N . PHE A 1 302 ? 5.442 4.752 -9.266 1.00 98.19 302 PHE A N 1
ATOM 2437 C CA . PHE A 1 302 ? 5.799 4.498 -7.863 1.00 98.19 302 PHE A CA 1
ATOM 2438 C C . PHE A 1 302 ? 4.643 4.029 -6.982 1.00 98.19 302 PHE A C 1
ATOM 2440 O O . PHE A 1 302 ? 4.884 3.317 -6.001 1.00 98.19 302 PHE A O 1
ATOM 2447 N N . ASP A 1 303 ? 3.415 4.441 -7.296 1.00 98.62 303 ASP A N 1
ATOM 2448 C CA . ASP A 1 303 ? 2.198 4.010 -6.608 1.00 98.62 303 ASP A CA 1
ATOM 2449 C C . ASP A 1 303 ? 0.996 4.095 -7.544 1.00 98.62 303 ASP A C 1
ATOM 2451 O O . ASP A 1 303 ? 0.997 4.870 -8.504 1.00 98.62 303 ASP A O 1
ATOM 2455 N N . ILE A 1 304 ? -0.033 3.315 -7.236 1.00 98.62 304 ILE A N 1
ATOM 2456 C CA . ILE A 1 304 ? -1.332 3.359 -7.901 1.00 98.62 304 ILE A CA 1
ATOM 2457 C C . ILE A 1 304 ? -2.427 3.328 -6.843 1.00 98.62 304 ILE A C 1
ATOM 2459 O O . ILE A 1 304 ? -2.323 2.597 -5.857 1.00 98.62 304 ILE A O 1
ATOM 2463 N N . LYS A 1 305 ? -3.474 4.124 -7.058 1.00 98.38 305 LYS A N 1
ATOM 2464 C CA . LYS A 1 305 ? -4.717 4.030 -6.301 1.00 98.38 305 LYS A CA 1
ATOM 2465 C C . LYS A 1 305 ? -5.894 4.013 -7.261 1.00 98.38 305 LYS A C 1
ATOM 2467 O O . LYS A 1 305 ? -6.168 5.013 -7.922 1.00 98.38 305 LYS A O 1
ATOM 2472 N N . MET A 1 306 ? -6.593 2.891 -7.306 1.00 98.44 306 MET A N 1
ATOM 2473 C CA . MET A 1 306 ? -7.851 2.740 -8.020 1.00 98.44 306 MET A CA 1
ATOM 2474 C C . MET A 1 306 ? -9.011 2.957 -7.040 1.00 98.44 306 MET A C 1
ATOM 2476 O O . MET A 1 306 ? -8.995 2.475 -5.903 1.00 98.44 306 MET A O 1
ATOM 2480 N N . PHE A 1 307 ? -10.002 3.732 -7.474 1.00 97.31 307 PHE A N 1
ATOM 2481 C CA . PHE A 1 307 ? -11.252 3.977 -6.746 1.00 97.31 307 PHE A CA 1
ATOM 2482 C C . PHE A 1 307 ? -12.305 2.935 -7.124 1.00 97.31 307 PHE A C 1
ATOM 2484 O O . PHE A 1 307 ? -13.052 2.452 -6.281 1.00 97.31 307 PHE A O 1
ATOM 2491 N N . ASP A 1 308 ? -12.301 2.549 -8.396 1.00 97.00 308 ASP A N 1
ATOM 2492 C CA . ASP A 1 308 ? -13.097 1.476 -8.970 1.00 97.00 308 ASP A CA 1
ATOM 2493 C C . ASP A 1 308 ? -12.335 0.882 -10.171 1.00 97.00 308 ASP A C 1
ATOM 2495 O O . ASP A 1 308 ? -11.153 1.165 -10.376 1.00 97.00 308 ASP A O 1
ATOM 2499 N N . LYS A 1 309 ? -12.986 0.040 -10.979 1.00 97.25 309 LYS A N 1
ATOM 2500 C CA . LYS A 1 309 ? -12.346 -0.609 -12.137 1.00 97.25 309 LYS A CA 1
ATOM 2501 C C . LYS A 1 309 ? -11.939 0.349 -13.272 1.00 97.25 309 LYS A C 1
ATOM 2503 O O . LYS A 1 309 ? -11.172 -0.033 -14.153 1.00 97.25 309 LYS A O 1
ATOM 2508 N N . ASN A 1 310 ? -12.474 1.564 -13.291 1.00 97.56 310 ASN A N 1
ATOM 2509 C CA . ASN A 1 310 ? -12.282 2.560 -14.341 1.00 97.56 310 ASN A CA 1
ATOM 2510 C C . ASN A 1 310 ? -11.450 3.755 -13.852 1.00 97.56 310 ASN A C 1
ATOM 2512 O O . ASN A 1 310 ? -10.587 4.257 -14.578 1.00 97.56 310 ASN A O 1
ATOM 2516 N N . ASN A 1 311 ? -11.710 4.213 -12.629 1.00 98.44 311 ASN A N 1
ATOM 2517 C CA . ASN A 1 311 ? -11.198 5.464 -12.093 1.00 98.44 311 ASN A CA 1
ATOM 2518 C C . ASN A 1 311 ? -10.034 5.233 -11.131 1.00 98.44 311 ASN A C 1
ATOM 2520 O O . ASN A 1 311 ? -10.133 4.441 -10.194 1.00 98.44 311 ASN A O 1
ATOM 2524 N N . GLY A 1 312 ? -8.951 5.983 -11.314 1.00 98.38 312 GLY A N 1
ATOM 2525 C CA . GLY A 1 312 ? -7.790 5.912 -10.431 1.00 98.38 312 GLY A CA 1
ATOM 2526 C C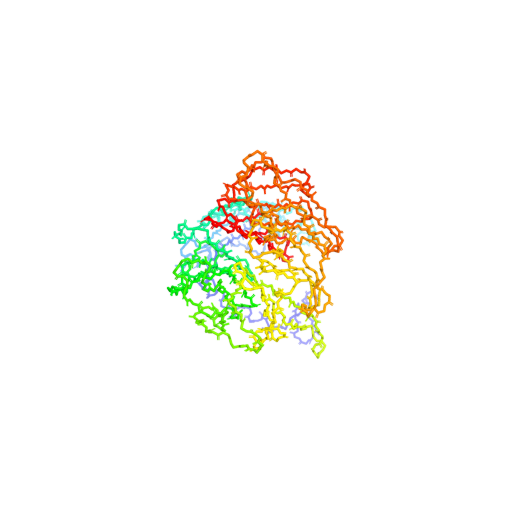 . GLY A 1 312 ? -6.705 6.920 -10.772 1.00 98.38 312 GLY A C 1
ATOM 2527 O O . GLY A 1 312 ? -6.800 7.645 -11.763 1.00 98.38 312 GLY A O 1
ATOM 2528 N N . ILE A 1 313 ? -5.670 6.965 -9.941 1.00 98.81 313 ILE A N 1
ATOM 2529 C CA . ILE A 1 313 ? -4.497 7.825 -10.111 1.00 98.81 313 ILE A CA 1
ATOM 2530 C C . ILE A 1 313 ? -3.203 7.025 -9.969 1.00 98.81 313 ILE A C 1
ATOM 2532 O O . ILE A 1 313 ? -3.163 5.999 -9.287 1.00 98.81 313 ILE A O 1
ATOM 2536 N N . VAL A 1 314 ? -2.134 7.528 -10.581 1.00 98.81 314 VAL A N 1
ATOM 2537 C CA . VAL A 1 314 ? -0.771 7.013 -10.402 1.00 98.81 314 VAL A CA 1
ATOM 2538 C C . VAL A 1 314 ? 0.188 8.116 -9.981 1.00 98.81 314 VAL A C 1
ATOM 2540 O O . VAL A 1 314 ? 0.095 9.254 -10.448 1.00 98.81 314 VAL A O 1
ATOM 2543 N N . CYS A 1 315 ? 1.132 7.739 -9.121 1.00 98.81 315 CYS A N 1
ATOM 2544 C CA . CYS A 1 315 ? 2.285 8.548 -8.742 1.00 98.81 315 CYS A CA 1
ATOM 2545 C C . CYS A 1 315 ? 3.454 8.237 -9.684 1.00 98.81 315 CYS A C 1
ATOM 2547 O O . CYS A 1 315 ? 3.824 7.068 -9.839 1.00 98.81 315 CYS A O 1
ATOM 2549 N N . ALA A 1 316 ? 4.029 9.263 -10.307 1.00 98.69 316 ALA A N 1
ATOM 2550 C CA . ALA A 1 316 ? 4.988 9.135 -11.391 1.00 98.69 316 ALA A CA 1
ATOM 2551 C C . ALA A 1 316 ? 6.134 10.166 -11.343 1.00 98.69 316 ALA A C 1
ATOM 2553 O O . ALA A 1 316 ? 6.102 11.155 -10.602 1.00 98.69 316 ALA A O 1
ATOM 2554 N N . ALA A 1 317 ? 7.134 9.922 -12.193 1.00 98.56 317 ALA A N 1
ATOM 2555 C CA . ALA A 1 317 ? 8.182 10.869 -12.580 1.00 98.56 317 ALA A CA 1
ATOM 2556 C C . ALA A 1 317 ? 7.974 11.311 -14.034 1.00 98.56 317 ALA A C 1
ATOM 2558 O O . ALA A 1 317 ? 7.641 10.483 -14.895 1.00 98.56 317 ALA A O 1
ATOM 2559 N N . SER A 1 318 ? 8.195 12.596 -14.320 1.00 98.38 318 SER A N 1
ATOM 2560 C CA . SER A 1 318 ? 8.129 13.113 -15.692 1.00 98.38 318 SER A CA 1
ATOM 2561 C C . SER A 1 318 ? 9.353 12.751 -16.535 1.00 98.38 318 SER A C 1
ATOM 2563 O O . SER A 1 318 ? 9.235 12.721 -17.758 1.00 98.38 318 SER A O 1
ATOM 2565 N N . ASP A 1 319 ? 10.490 12.459 -15.901 1.00 98.19 319 ASP A N 1
ATOM 2566 C CA . ASP A 1 319 ? 11.752 12.122 -16.564 1.00 98.19 319 ASP A CA 1
ATOM 2567 C C . ASP A 1 319 ? 12.404 10.876 -15.932 1.00 98.19 319 ASP A C 1
ATOM 2569 O O . ASP A 1 319 ? 12.084 10.496 -14.803 1.00 98.19 319 ASP A O 1
ATOM 2573 N N . GLU A 1 320 ? 13.265 10.192 -16.688 1.00 95.88 320 GLU A N 1
ATOM 2574 C CA . GLU A 1 320 ? 14.057 9.063 -16.186 1.00 95.88 320 GLU A CA 1
ATOM 2575 C C . GLU A 1 320 ? 15.297 9.526 -15.411 1.00 95.88 320 GLU A C 1
ATOM 2577 O O . GLU A 1 320 ? 15.806 8.808 -14.551 1.00 95.88 320 GLU A O 1
ATOM 2582 N N . ASP A 1 321 ? 15.751 10.742 -15.694 1.00 96.38 321 ASP A N 1
ATOM 2583 C CA . ASP A 1 321 ? 16.769 11.446 -14.942 1.00 96.38 321 ASP A CA 1
ATOM 2584 C C . ASP A 1 321 ? 16.098 12.245 -13.820 1.00 96.38 321 ASP A C 1
ATOM 2586 O O . ASP A 1 321 ? 15.345 13.194 -14.064 1.00 96.38 321 ASP A O 1
ATOM 2590 N N . VAL A 1 322 ? 16.366 11.862 -12.568 1.00 95.81 322 VAL A N 1
ATOM 2591 C CA . VAL A 1 322 ? 15.754 12.514 -11.404 1.00 95.81 322 VAL A CA 1
ATOM 2592 C C . VAL A 1 322 ? 16.065 14.008 -11.372 1.00 95.81 322 VAL A C 1
ATOM 2594 O O . VAL A 1 322 ? 15.210 14.780 -10.955 1.00 95.81 322 VAL A O 1
ATOM 2597 N N . GLU A 1 323 ? 17.219 14.441 -11.887 1.00 97.00 323 GLU A N 1
ATOM 2598 C CA . GLU A 1 323 ? 17.609 15.852 -11.900 1.00 97.00 323 GLU A CA 1
ATOM 2599 C C . GLU A 1 323 ? 16.722 16.702 -12.814 1.00 97.00 323 GLU A C 1
ATOM 2601 O O . GLU A 1 323 ? 16.519 17.888 -12.567 1.00 97.00 323 GLU A O 1
ATOM 2606 N N . LYS A 1 324 ? 16.130 16.087 -13.841 1.00 97.75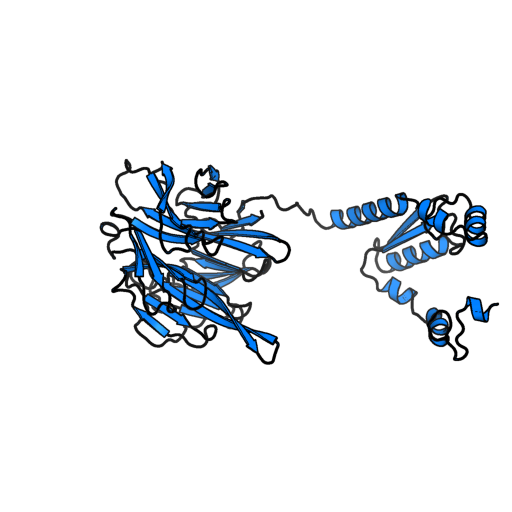 324 LYS A N 1
ATOM 2607 C CA . LYS A 1 324 ? 15.206 16.734 -14.786 1.00 97.75 324 LYS A CA 1
ATOM 2608 C C . LYS A 1 324 ? 13.742 16.471 -14.449 1.00 97.75 324 LYS A C 1
ATOM 2610 O O . LYS A 1 324 ? 12.855 17.118 -15.004 1.00 97.75 324 LYS A O 1
ATOM 2615 N N . SER A 1 325 ? 13.481 15.518 -13.559 1.00 98.38 325 SER A N 1
ATOM 2616 C CA . SER A 1 325 ? 12.132 15.098 -13.212 1.00 98.38 325 SER A CA 1
ATOM 2617 C C . SER A 1 325 ? 11.389 16.148 -12.385 1.00 98.38 325 SER A C 1
ATOM 2619 O O . SER A 1 325 ? 11.947 16.811 -11.509 1.00 98.38 325 SER A O 1
ATOM 2621 N N . ASN A 1 326 ? 10.086 16.233 -12.637 1.00 98.44 326 ASN A N 1
ATOM 2622 C CA . ASN A 1 326 ? 9.101 16.900 -11.806 1.00 98.44 326 ASN A CA 1
ATOM 2623 C C . ASN A 1 326 ? 8.173 15.865 -11.163 1.00 98.44 326 ASN A C 1
ATOM 2625 O O . ASN A 1 326 ? 7.916 14.788 -11.719 1.00 98.44 326 ASN A O 1
ATOM 2629 N N . ALA A 1 327 ? 7.588 16.234 -10.024 1.00 98.56 327 ALA A N 1
ATOM 2630 C CA . ALA A 1 327 ? 6.507 15.466 -9.429 1.00 98.56 327 ALA A CA 1
ATOM 2631 C C . ALA A 1 327 ? 5.334 15.405 -10.409 1.00 98.56 327 ALA A C 1
ATOM 2633 O O . ALA A 1 327 ? 4.909 16.442 -10.907 1.00 98.56 327 ALA A O 1
ATOM 2634 N N . LEU A 1 328 ? 4.812 14.209 -10.688 1.00 98.88 328 LEU A N 1
ATOM 2635 C CA . LEU A 1 328 ? 3.751 13.995 -11.671 1.00 98.88 328 LEU A CA 1
ATOM 2636 C C . LEU A 1 328 ? 2.642 13.121 -11.079 1.00 98.88 328 LEU A C 1
ATOM 2638 O O . LEU A 1 328 ? 2.922 12.088 -10.472 1.00 98.88 328 LEU A O 1
ATOM 2642 N N . ILE A 1 329 ? 1.383 13.519 -11.279 1.00 98.94 329 ILE A N 1
ATOM 2643 C CA . ILE A 1 329 ? 0.206 12.681 -11.009 1.00 98.94 329 ILE A CA 1
ATOM 2644 C C . ILE A 1 329 ? -0.608 12.584 -12.295 1.00 98.94 329 ILE A C 1
ATOM 2646 O O . ILE A 1 329 ? -0.967 13.598 -12.911 1.00 98.94 329 ILE A O 1
ATOM 2650 N N . LEU A 1 330 ? -0.910 11.350 -12.689 1.00 98.88 330 LEU A N 1
ATOM 2651 C CA . LEU A 1 330 ? -1.797 11.054 -13.808 1.00 98.88 330 LEU A CA 1
ATOM 2652 C C . LEU A 1 330 ? -3.085 10.414 -13.287 1.00 98.88 330 LEU A C 1
ATOM 2654 O O . LEU A 1 330 ? -3.064 9.691 -12.292 1.00 98.88 330 LEU A O 1
ATOM 2658 N N . LYS A 1 331 ? -4.196 10.653 -13.983 1.00 98.75 331 LYS A N 1
ATOM 2659 C CA . LYS A 1 331 ? -5.519 10.105 -13.680 1.00 98.75 331 LYS A CA 1
ATOM 2660 C C . LYS A 1 331 ? -6.078 9.334 -14.872 1.00 98.75 331 LYS A C 1
ATOM 2662 O O . LYS A 1 331 ? -5.940 9.780 -16.010 1.00 98.75 331 LYS A O 1
ATOM 2667 N N . THR A 1 332 ? -6.733 8.214 -14.590 1.00 98.62 332 THR A N 1
ATOM 2668 C CA . THR A 1 332 ? -7.503 7.409 -15.546 1.00 98.62 332 THR A CA 1
ATOM 2669 C C . THR A 1 332 ? -8.995 7.482 -15.226 1.00 98.62 332 THR A C 1
ATOM 2671 O O . THR A 1 332 ? -9.381 7.631 -14.064 1.00 98.62 332 THR A O 1
ATOM 2674 N N . SER A 1 333 ? -9.820 7.314 -16.260 1.00 98.25 333 SER A N 1
ATOM 2675 C CA . SER A 1 333 ? -11.267 7.076 -16.166 1.00 98.25 333 SER A CA 1
ATOM 2676 C C . SER A 1 333 ? -11.737 5.871 -16.996 1.00 98.25 333 SER A C 1
ATOM 2678 O O . SER A 1 333 ? -12.938 5.681 -17.171 1.00 98.25 333 SER A O 1
ATOM 2680 N N . ASP A 1 334 ? -10.816 5.070 -17.544 1.00 97.50 334 ASP A N 1
ATOM 2681 C CA . ASP A 1 334 ? -11.109 3.929 -18.425 1.00 97.50 334 ASP A CA 1
ATOM 2682 C C . ASP A 1 334 ? -10.356 2.637 -18.044 1.00 97.50 334 ASP A C 1
ATOM 2684 O O . ASP A 1 334 ? -10.201 1.723 -18.860 1.00 97.50 334 ASP A O 1
ATOM 2688 N N . GLY A 1 335 ? -9.908 2.553 -16.788 1.00 95.56 335 GLY A N 1
ATOM 2689 C CA . GLY A 1 335 ? -9.235 1.381 -16.227 1.00 95.56 335 GLY A CA 1
ATOM 2690 C C . GLY A 1 335 ? -7.753 1.297 -16.581 1.00 95.56 335 GLY A C 1
ATOM 2691 O O . GLY A 1 335 ? -7.203 0.203 -16.650 1.00 95.56 335 GLY A O 1
ATOM 2692 N N . GLY A 1 336 ? -7.111 2.440 -16.816 1.00 95.56 336 GLY A N 1
ATOM 2693 C CA . GLY A 1 336 ? -5.684 2.545 -17.095 1.00 95.56 336 GLY A CA 1
ATOM 2694 C C . GLY A 1 336 ? -5.325 2.367 -18.567 1.00 95.56 336 GLY A C 1
ATOM 2695 O O . GLY A 1 336 ? -4.147 2.184 -18.875 1.00 95.56 336 GLY A O 1
ATOM 2696 N N . LYS A 1 337 ? -6.311 2.434 -19.473 1.00 94.88 337 LYS A N 1
ATOM 2697 C CA . LYS A 1 337 ? -6.070 2.409 -20.924 1.00 94.88 337 LYS A CA 1
ATOM 2698 C C . LYS A 1 337 ? -5.555 3.760 -21.406 1.00 94.88 337 LYS A C 1
ATOM 2700 O O . LYS A 1 337 ? -4.690 3.797 -22.277 1.00 94.88 337 LYS A O 1
ATOM 2705 N N . THR A 1 338 ? -6.052 4.856 -20.832 1.00 97.06 338 THR A N 1
ATOM 2706 C CA . THR A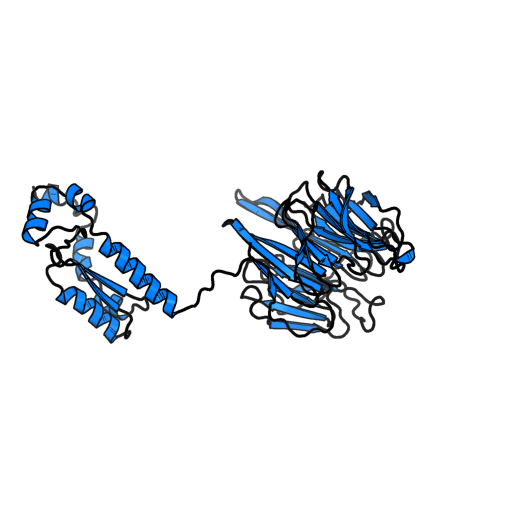 1 338 ? -5.545 6.209 -21.070 1.00 97.06 338 THR A CA 1
ATOM 2707 C C . THR A 1 338 ? -5.312 6.961 -19.765 1.00 97.06 338 THR A C 1
ATOM 2709 O O . THR A 1 338 ? -5.953 6.719 -18.742 1.00 97.06 338 THR A O 1
ATOM 2712 N N . TRP A 1 339 ? -4.354 7.889 -19.801 1.00 98.19 339 TRP A N 1
ATOM 2713 C CA . TRP A 1 339 ? -3.919 8.639 -18.628 1.00 98.19 339 TRP A CA 1
ATOM 2714 C C . TRP A 1 339 ? -3.798 10.123 -18.943 1.00 98.19 339 TRP A C 1
ATOM 2716 O O . TRP A 1 339 ? -3.122 10.527 -19.888 1.00 98.19 339 TRP A O 1
ATOM 2726 N N . LYS A 1 340 ? -4.434 10.952 -18.115 1.00 98.31 340 LYS A N 1
ATOM 2727 C CA . LYS A 1 340 ? -4.382 12.411 -18.206 1.00 98.31 340 LYS A CA 1
ATOM 2728 C C . LYS A 1 340 ? -3.555 12.981 -17.063 1.00 98.31 34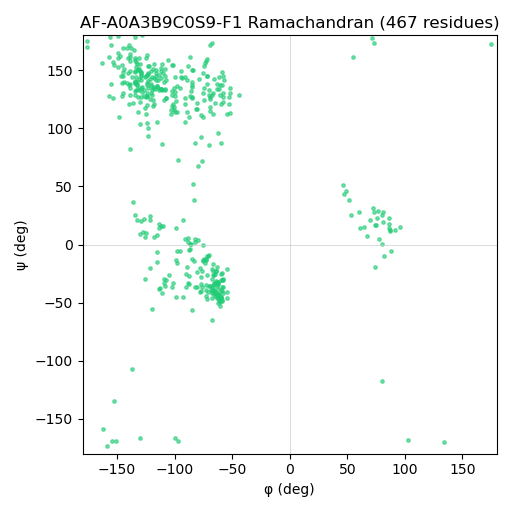0 LYS A C 1
ATOM 2730 O O . LYS A 1 340 ? -3.779 12.654 -15.901 1.00 98.31 340 LYS A O 1
ATOM 2735 N N . LYS A 1 341 ? -2.647 13.900 -17.381 1.00 98.69 341 LYS A N 1
ATOM 2736 C CA . LYS A 1 341 ? -1.935 14.705 -16.383 1.00 98.69 341 LYS A CA 1
ATOM 2737 C C . LYS A 1 341 ? -2.908 15.610 -15.630 1.00 98.69 341 LYS A C 1
ATOM 2739 O O . LYS A 1 341 ? -3.590 16.424 -16.251 1.00 98.69 341 LYS A O 1
ATOM 2744 N N . VAL A 1 342 ? -2.948 15.462 -14.309 1.00 98.81 342 VAL A N 1
ATOM 2745 C CA . VAL A 1 342 ? -3.783 16.272 -13.398 1.00 98.81 342 VAL A CA 1
ATOM 2746 C C . VAL A 1 342 ? -2.953 17.119 -12.436 1.00 98.81 342 VAL A C 1
ATOM 2748 O O . VAL A 1 342 ? -3.472 18.056 -11.839 1.00 98.81 342 VAL A O 1
ATOM 2751 N N . TYR A 1 343 ? -1.661 16.822 -12.308 1.00 98.81 343 TYR A N 1
ATOM 2752 C CA . TYR A 1 343 ? -0.705 17.636 -11.569 1.00 98.81 343 TYR A CA 1
ATOM 2753 C C . TYR A 1 343 ? 0.706 17.391 -12.097 1.00 98.81 343 TYR A C 1
ATOM 2755 O O . TYR A 1 343 ? 1.082 16.246 -12.355 1.00 98.81 343 TYR A O 1
ATOM 2763 N N . GLN A 1 344 ? 1.479 18.464 -12.241 1.00 98.69 344 GLN A N 1
ATOM 2764 C CA . GLN A 1 344 ? 2.921 18.402 -12.427 1.00 98.69 344 GLN A CA 1
ATOM 2765 C C . GLN A 1 344 ? 3.559 19.598 -11.723 1.00 98.69 344 GLN A C 1
ATOM 2767 O O . GLN A 1 344 ? 3.112 20.728 -11.932 1.00 98.69 344 GLN A O 1
ATOM 2772 N N . SER A 1 345 ? 4.586 19.366 -10.906 1.00 98.31 345 SER A N 1
ATOM 2773 C CA . SER A 1 345 ? 5.348 20.469 -10.318 1.00 98.31 345 SER A CA 1
ATOM 2774 C C . SER A 1 345 ? 6.215 21.168 -11.370 1.00 98.31 345 SER A C 1
ATOM 2776 O O . SER A 1 345 ? 6.526 20.618 -12.423 1.00 98.31 345 SER A O 1
ATOM 2778 N N . ASN A 1 346 ? 6.623 22.404 -11.098 1.00 96.88 346 ASN A N 1
ATOM 2779 C CA . ASN A 1 346 ? 7.534 23.164 -11.960 1.00 96.88 346 ASN A CA 1
ATOM 2780 C C . ASN A 1 346 ? 8.992 23.123 -11.468 1.00 96.88 346 ASN A C 1
ATOM 2782 O O . ASN A 1 346 ? 9.807 23.933 -11.906 1.00 96.88 346 ASN A O 1
ATOM 2786 N N . ARG A 1 347 ? 9.312 22.215 -10.537 1.00 96.88 347 ARG A N 1
ATOM 2787 C CA . ARG A 1 347 ? 10.617 22.132 -9.871 1.00 96.88 347 ARG A CA 1
ATOM 2788 C C . ARG A 1 347 ? 11.353 20.857 -10.288 1.00 96.88 347 ARG A C 1
ATOM 2790 O O . ARG A 1 347 ? 10.720 19.798 -10.305 1.00 96.88 347 ARG A O 1
ATOM 2797 N N . PRO A 1 348 ? 12.650 20.939 -10.631 1.00 97.62 348 PRO A N 1
ATOM 2798 C CA . PRO A 1 348 ? 13.472 19.761 -10.899 1.00 97.62 348 PRO A CA 1
ATOM 2799 C C . PRO A 1 348 ? 13.692 18.937 -9.622 1.00 97.62 348 PRO A C 1
ATOM 2801 O O . PRO A 1 348 ? 13.356 19.386 -8.524 1.00 97.62 348 PRO A O 1
ATOM 2804 N N . PHE A 1 349 ? 14.314 17.763 -9.756 1.00 97.88 349 PHE A N 1
ATOM 2805 C CA . PHE A 1 349 ? 14.635 16.859 -8.643 1.00 97.88 349 PHE A CA 1
ATOM 2806 C C . PHE A 1 349 ? 13.418 16.279 -7.915 1.00 97.88 349 PHE A C 1
ATOM 2808 O O . PHE A 1 349 ? 13.563 15.750 -6.812 1.00 97.88 349 PHE A O 1
ATOM 2815 N N . GLU A 1 350 ? 12.222 16.361 -8.496 1.00 98.12 350 GLU A N 1
ATOM 2816 C CA . GLU A 1 350 ? 10.997 15.919 -7.839 1.00 98.12 350 GLU A CA 1
ATOM 2817 C C . GLU A 1 350 ? 10.363 14.711 -8.534 1.00 98.12 350 GLU A C 1
ATOM 2819 O O . GLU A 1 350 ? 10.374 14.555 -9.755 1.00 98.12 350 GLU A O 1
ATOM 2824 N N . THR A 1 351 ? 9.752 13.857 -7.719 1.00 98.50 351 THR A N 1
ATOM 2825 C CA . THR A 1 351 ? 8.849 12.778 -8.137 1.00 98.50 351 THR A CA 1
ATOM 2826 C C . THR A 1 351 ? 7.674 12.721 -7.161 1.00 98.50 351 THR A C 1
ATOM 2828 O O . THR A 1 351 ? 7.755 13.278 -6.066 1.00 98.50 351 THR A O 1
ATOM 2831 N N . THR A 1 352 ? 6.572 12.059 -7.506 1.00 98.62 352 THR A N 1
ATOM 2832 C CA . THR A 1 352 ? 5.585 11.655 -6.486 1.00 98.62 352 THR A CA 1
ATOM 2833 C C . THR A 1 352 ? 5.850 10.226 -6.027 1.00 98.62 352 THR A C 1
ATOM 2835 O O . THR A 1 352 ? 6.335 9.417 -6.811 1.00 98.62 352 THR A O 1
ATOM 2838 N N . TRP A 1 353 ? 5.545 9.882 -4.770 1.00 98.06 353 TRP A N 1
ATOM 2839 C CA . TRP A 1 353 ? 5.972 8.588 -4.214 1.00 98.06 353 TRP A CA 1
ATOM 2840 C C . TRP A 1 353 ? 4.847 7.665 -3.755 1.00 98.06 353 TRP A C 1
ATOM 2842 O O . TRP A 1 353 ? 4.819 6.505 -4.176 1.00 98.06 353 TRP A O 1
ATOM 2852 N N . LYS A 1 354 ? 3.957 8.117 -2.863 1.00 98.31 354 LYS A N 1
ATOM 2853 C CA . LYS A 1 354 ? 2.867 7.303 -2.295 1.00 98.31 354 LYS A CA 1
ATOM 2854 C C . LYS A 1 354 ? 1.589 8.104 -2.164 1.00 98.31 354 LYS A C 1
ATOM 2856 O O . LYS A 1 354 ? 1.652 9.305 -1.921 1.00 98.31 354 LYS A O 1
ATOM 2861 N N . ALA A 1 355 ? 0.457 7.426 -2.313 1.00 98.56 355 ALA A N 1
ATOM 2862 C CA . ALA A 1 355 ? -0.868 8.022 -2.227 1.00 98.56 355 ALA A CA 1
ATOM 2863 C C . ALA A 1 355 ? -1.671 7.467 -1.042 1.00 98.56 355 ALA A C 1
ATOM 2865 O O . ALA A 1 355 ? -1.609 6.276 -0.739 1.00 98.56 355 ALA A O 1
ATOM 2866 N N . SER A 1 356 ? -2.481 8.324 -0.421 1.00 98.50 356 SER A N 1
ATOM 2867 C CA . SER A 1 356 ? -3.477 7.946 0.584 1.00 98.50 356 SER A CA 1
ATOM 2868 C C . SER A 1 356 ? -4.769 8.720 0.357 1.00 98.50 356 SER A C 1
ATOM 2870 O O . SER A 1 356 ? -4.752 9.946 0.284 1.00 98.50 356 SER A O 1
ATOM 2872 N N . PHE A 1 357 ? -5.889 8.006 0.294 1.00 98.25 357 PHE A N 1
ATOM 2873 C CA . PHE A 1 357 ? -7.226 8.568 0.100 1.00 98.25 357 PHE A CA 1
ATOM 2874 C C . PHE A 1 357 ? -8.129 8.128 1.256 1.00 98.25 357 PHE A C 1
ATOM 2876 O O . PHE A 1 357 ? -8.676 7.025 1.198 1.00 98.25 357 PHE A O 1
ATOM 2883 N N . PRO A 1 358 ? -8.254 8.933 2.330 1.00 96.94 358 PRO A N 1
ATOM 2884 C CA . PRO A 1 358 ? -9.176 8.627 3.425 1.00 96.94 358 PRO A CA 1
ATOM 2885 C C . PRO A 1 358 ? -10.651 8.709 3.006 1.00 96.94 358 PRO A C 1
ATOM 2887 O O . PRO A 1 358 ? -11.501 8.106 3.658 1.00 96.94 358 PRO A O 1
ATOM 2890 N N . THR A 1 359 ? -10.962 9.434 1.924 1.00 96.00 359 THR A N 1
ATOM 2891 C CA . THR A 1 359 ? -12.291 9.486 1.297 1.00 96.00 359 THR A CA 1
ATOM 2892 C C . THR A 1 359 ? -12.157 9.474 -0.229 1.00 96.00 359 THR A C 1
ATOM 2894 O O . THR A 1 359 ? -11.060 9.621 -0.765 1.00 96.00 359 THR A O 1
ATOM 2897 N N . GLU A 1 360 ? -13.268 9.338 -0.957 1.00 94.06 360 GLU A N 1
ATOM 2898 C CA . GLU A 1 360 ? -13.266 9.404 -2.430 1.00 94.06 360 GLU A CA 1
ATOM 2899 C C . GLU A 1 360 ? -12.850 10.778 -2.979 1.00 94.06 360 GLU A C 1
ATOM 2901 O O . GLU A 1 360 ? -12.410 10.884 -4.122 1.00 94.06 360 GLU A O 1
ATOM 2906 N N . LYS A 1 361 ? -12.994 11.843 -2.178 1.00 96.56 361 LYS A N 1
ATOM 2907 C CA . LYS A 1 361 ? -12.706 13.223 -2.595 1.00 96.56 361 LYS A CA 1
ATOM 2908 C C . LYS A 1 361 ? -11.378 13.740 -2.064 1.00 96.56 361 LYS A C 1
ATOM 2910 O O . LYS A 1 361 ? -10.708 14.505 -2.753 1.00 96.56 361 LYS A O 1
ATOM 2915 N N . ILE A 1 362 ? -11.018 13.354 -0.844 1.00 98.44 362 ILE A N 1
ATOM 2916 C CA . ILE A 1 362 ? -9.836 13.866 -0.159 1.00 98.44 362 ILE A CA 1
ATOM 2917 C C . ILE A 1 362 ? -8.709 12.858 -0.313 1.00 98.44 362 ILE A C 1
ATOM 2919 O O . ILE A 1 362 ? -8.844 11.696 0.067 1.00 98.44 362 ILE A O 1
ATOM 2923 N N . GLY A 1 363 ? -7.590 13.326 -0.854 1.00 98.56 363 GLY A N 1
ATOM 2924 C CA . GLY A 1 363 ? -6.411 12.508 -1.091 1.00 98.56 363 GLY A CA 1
ATOM 2925 C C . GLY A 1 363 ? -5.125 13.290 -0.898 1.00 98.56 363 GLY A C 1
ATOM 2926 O O . GLY A 1 363 ? -5.088 14.511 -1.050 1.00 98.56 363 GLY A O 1
ATOM 2927 N N . TYR A 1 364 ? -4.067 12.560 -0.576 1.00 98.81 364 TYR A N 1
ATOM 2928 C CA . TYR A 1 364 ? -2.744 13.098 -0.304 1.00 98.81 364 TYR A CA 1
ATOM 2929 C C . TYR A 1 364 ? -1.691 12.270 -1.033 1.00 98.81 364 TYR A C 1
ATOM 2931 O O . TYR A 1 364 ? -1.769 11.039 -1.050 1.00 98.81 364 TYR A O 1
ATOM 2939 N N . VAL A 1 365 ? -0.699 12.939 -1.616 1.00 98.88 365 VAL A N 1
ATOM 2940 C CA . VAL A 1 365 ? 0.424 12.320 -2.321 1.00 98.88 365 VAL A CA 1
ATOM 2941 C C . VAL A 1 365 ? 1.730 12.945 -1.854 1.00 98.88 365 VAL A C 1
ATOM 2943 O O . VAL A 1 365 ? 1.895 14.164 -1.889 1.00 98.88 365 VAL A O 1
ATOM 2946 N N . THR A 1 366 ? 2.684 12.119 -1.431 1.00 98.75 366 THR A N 1
ATOM 2947 C CA . THR A 1 366 ? 4.027 12.604 -1.097 1.00 98.75 366 THR A CA 1
ATOM 2948 C C . THR A 1 366 ? 4.772 13.028 -2.353 1.00 98.75 366 THR A C 1
ATOM 2950 O O . THR A 1 366 ? 4.808 12.296 -3.344 1.00 98.75 366 THR A O 1
ATOM 2953 N N . ILE A 1 367 ? 5.386 14.209 -2.294 1.00 98.62 367 ILE A N 1
ATOM 2954 C CA . ILE A 1 367 ? 6.319 14.702 -3.306 1.00 98.62 367 ILE A CA 1
ATOM 2955 C C . ILE A 1 367 ? 7.711 14.442 -2.759 1.00 98.62 367 ILE A C 1
ATOM 2957 O O . ILE A 1 367 ? 8.064 15.010 -1.738 1.00 98.62 367 ILE A O 1
ATOM 2961 N N . GLN A 1 368 ? 8.479 13.568 -3.392 1.00 96.75 368 GLN A N 1
ATOM 2962 C CA . GLN A 1 368 ? 9.837 13.269 -2.973 1.00 96.75 368 GLN A CA 1
ATOM 2963 C C . GLN A 1 368 ? 10.813 14.197 -3.695 1.00 96.75 368 GLN A C 1
ATOM 2965 O O . GLN A 1 368 ? 10.881 14.174 -4.924 1.00 96.75 368 GLN A O 1
ATOM 2970 N N . SER A 1 369 ? 11.573 14.978 -2.926 1.00 95.56 369 SER A N 1
ATOM 2971 C CA . SER A 1 369 ? 12.615 15.869 -3.444 1.00 95.56 369 SER A CA 1
ATOM 2972 C C . SER A 1 369 ? 14.013 15.267 -3.277 1.00 95.56 369 SER A C 1
ATOM 2974 O O . SER A 1 369 ? 14.362 14.740 -2.218 1.00 95.56 369 SER A O 1
ATOM 2976 N N . TYR A 1 370 ? 14.809 15.358 -4.338 1.00 95.56 370 TYR A N 1
ATOM 2977 C CA . TYR A 1 370 ? 16.223 14.984 -4.412 1.00 95.56 370 TYR A CA 1
ATOM 2978 C C . TYR A 1 370 ? 17.127 16.210 -4.587 1.00 95.56 370 TYR A C 1
ATOM 2980 O O . TYR A 1 370 ? 18.278 16.067 -4.991 1.00 95.56 370 TYR A O 1
ATOM 2988 N N . ASN A 1 371 ? 16.602 17.412 -4.333 1.00 95.50 371 ASN A N 1
ATOM 2989 C CA . ASN A 1 371 ? 17.346 18.644 -4.545 1.00 95.50 371 ASN A CA 1
ATOM 2990 C C . ASN A 1 371 ? 18.646 18.630 -3.710 1.00 95.50 371 ASN A C 1
ATOM 2992 O O . ASN A 1 371 ? 18.569 18.469 -2.489 1.00 95.50 371 ASN A O 1
ATOM 2996 N N . PRO A 1 372 ? 19.828 18.769 -4.340 1.00 94.19 372 PRO A N 1
ATOM 2997 C CA . PRO A 1 372 ? 21.102 18.719 -3.631 1.00 94.19 372 PRO A CA 1
ATOM 2998 C C . PRO A 1 372 ? 21.405 19.997 -2.840 1.00 94.19 372 PRO A C 1
ATOM 3000 O O . PRO A 1 372 ? 22.322 19.987 -2.021 1.00 94.19 372 PRO A O 1
ATOM 3003 N N . ASP A 1 373 ? 20.678 21.093 -3.080 1.00 95.50 373 ASP A N 1
ATOM 3004 C CA . ASP A 1 373 ? 20.868 22.358 -2.376 1.00 95.50 373 ASP A CA 1
ATOM 3005 C C . ASP A 1 373 ? 20.281 22.284 -0.950 1.00 95.50 373 ASP A C 1
ATOM 3007 O O . ASP A 1 373 ? 19.056 22.286 -0.780 1.00 95.50 373 ASP A O 1
ATOM 3011 N N . PRO A 1 374 ? 21.120 22.276 0.107 1.00 91.88 374 PRO A N 1
ATOM 3012 C CA . PRO A 1 374 ? 20.654 22.160 1.488 1.00 91.88 374 PRO A CA 1
ATOM 3013 C C . PRO A 1 374 ? 19.919 23.416 1.986 1.00 91.88 374 PRO A C 1
ATOM 3015 O O . PRO A 1 374 ? 19.352 23.406 3.083 1.00 91.88 374 PRO A O 1
ATOM 3018 N N . THR A 1 375 ? 19.940 24.514 1.222 1.00 96.06 375 THR A N 1
ATOM 3019 C CA . THR A 1 375 ? 19.185 25.731 1.544 1.00 96.06 375 THR A CA 1
ATOM 3020 C C . THR A 1 375 ? 17.704 25.603 1.187 1.00 96.06 375 THR A C 1
ATOM 3022 O O . THR A 1 375 ? 16.871 26.293 1.782 1.00 96.06 375 THR A O 1
ATOM 3025 N N . VAL A 1 376 ? 17.343 24.666 0.303 1.00 95.25 376 VAL A N 1
ATOM 3026 C CA . VAL A 1 376 ? 15.954 24.357 -0.049 1.00 95.25 376 VAL A CA 1
ATOM 3027 C C . VAL A 1 376 ? 15.359 23.421 1.004 1.00 95.25 376 VAL A C 1
ATOM 3029 O O . VAL A 1 376 ? 15.395 22.198 0.891 1.00 95.25 376 VAL A O 1
ATOM 3032 N N . LYS A 1 377 ? 14.813 24.016 2.068 1.00 95.56 377 LYS A N 1
ATOM 3033 C CA . LYS A 1 377 ? 14.315 23.282 3.243 1.00 95.56 377 LYS A CA 1
ATOM 3034 C C . LYS A 1 377 ? 12.866 22.816 3.132 1.00 95.56 377 LYS A C 1
ATOM 3036 O O . LYS A 1 377 ? 12.511 21.812 3.746 1.00 95.56 377 LYS A O 1
ATOM 3041 N N . GLN A 1 378 ? 12.041 23.511 2.353 1.00 96.94 378 GLN A N 1
ATOM 3042 C CA . GLN A 1 378 ? 10.607 23.244 2.313 1.00 96.94 378 GLN A CA 1
ATOM 3043 C C . GLN A 1 378 ? 10.296 21.897 1.653 1.00 96.94 378 GLN A C 1
ATOM 3045 O O . GLN A 1 378 ? 10.465 21.722 0.442 1.00 96.94 378 GLN A O 1
ATOM 3050 N N . GLN A 1 379 ? 9.745 20.985 2.448 1.00 96.88 379 GLN A N 1
ATOM 3051 C CA . GLN A 1 379 ? 9.206 19.695 2.035 1.00 96.88 379 GLN A CA 1
ATOM 3052 C C . GLN A 1 379 ? 7.689 19.786 1.874 1.00 96.88 379 GLN A C 1
ATOM 3054 O O . GLN A 1 379 ? 7.005 20.381 2.707 1.00 96.88 379 GLN A O 1
ATOM 3059 N N . ARG A 1 380 ? 7.145 19.203 0.798 1.00 97.38 380 ARG A N 1
ATOM 3060 C CA . ARG A 1 380 ? 5.734 19.356 0.402 1.00 97.38 380 ARG A CA 1
ATOM 3061 C C . ARG A 1 380 ? 5.002 18.024 0.256 1.00 97.38 380 ARG A C 1
ATOM 3063 O O . ARG A 1 380 ? 5.614 16.972 0.075 1.00 97.38 380 ARG A O 1
ATOM 3070 N N . ILE A 1 381 ? 3.677 18.103 0.305 1.00 98.38 381 ILE A N 1
ATOM 3071 C CA . ILE A 1 381 ? 2.714 17.050 -0.038 1.00 98.38 381 ILE A CA 1
ATOM 3072 C C . ILE A 1 381 ? 1.702 17.669 -1.008 1.00 98.38 381 ILE A C 1
ATOM 3074 O O . ILE A 1 381 ? 1.308 18.819 -0.834 1.00 98.38 381 ILE A O 1
ATOM 3078 N N . ALA A 1 382 ? 1.259 16.925 -2.017 1.00 98.75 382 ALA A N 1
ATOM 3079 C CA . ALA A 1 382 ? 0.119 17.314 -2.841 1.00 98.75 382 ALA A CA 1
ATOM 3080 C C . ALA A 1 382 ? -1.183 16.840 -2.177 1.00 98.75 382 ALA A C 1
ATOM 3082 O O . ALA A 1 382 ? -1.293 15.679 -1.786 1.00 98.75 382 ALA A O 1
ATOM 3083 N N . LYS A 1 383 ? -2.182 17.717 -2.077 1.00 98.75 383 LYS A N 1
ATOM 3084 C CA . LYS A 1 383 ? -3.517 17.448 -1.534 1.00 98.75 383 LYS A CA 1
ATOM 3085 C C . LYS A 1 383 ? -4.586 17.716 -2.588 1.00 98.75 383 LYS A C 1
ATOM 3087 O O . LYS A 1 383 ? -4.562 18.745 -3.259 1.00 98.75 383 LYS A O 1
ATOM 3092 N N . THR A 1 384 ? -5.556 16.819 -2.689 1.00 98.81 384 THR A N 1
ATOM 3093 C CA . THR A 1 384 ? -6.778 16.999 -3.479 1.00 98.81 384 THR A CA 1
ATOM 3094 C C . THR A 1 384 ? -8.000 17.003 -2.567 1.00 98.81 384 THR A C 1
ATOM 3096 O O . THR A 1 384 ? -8.000 16.366 -1.512 1.00 98.81 384 THR A O 1
ATOM 3099 N N . THR A 1 385 ? -9.037 17.731 -2.974 1.00 98.38 385 THR A N 1
ATOM 3100 C CA . THR A 1 385 ? -10.360 17.765 -2.327 1.00 98.38 385 THR A CA 1
ATOM 3101 C C . THR A 1 385 ? -11.494 17.455 -3.310 1.00 98.38 385 THR A C 1
ATOM 3103 O O . THR A 1 385 ? -12.669 17.540 -2.953 1.00 98.38 385 THR A O 1
ATOM 3106 N N . ASP A 1 386 ? -11.154 17.077 -4.546 1.00 98.19 386 ASP A N 1
ATOM 3107 C CA . ASP A 1 386 ? -12.085 16.828 -5.648 1.00 98.19 386 ASP A CA 1
ATOM 3108 C C . ASP A 1 386 ? -11.897 15.442 -6.294 1.00 98.19 386 ASP A C 1
ATOM 3110 O O . ASP A 1 386 ? -12.285 15.221 -7.442 1.00 98.19 386 ASP A O 1
ATOM 3114 N N . GLY A 1 387 ? -11.302 14.497 -5.560 1.00 96.56 387 GLY A N 1
ATOM 3115 C CA . GLY A 1 387 ? -11.070 13.123 -6.012 1.00 96.56 387 GLY A CA 1
ATOM 3116 C C . GLY A 1 387 ? -9.906 12.996 -6.992 1.00 96.56 387 GLY A C 1
ATOM 3117 O O . GLY A 1 387 ? -9.909 12.131 -7.870 1.00 96.56 387 GLY A O 1
ATOM 3118 N N . GLY A 1 388 ? -8.918 13.885 -6.893 1.00 98.00 388 GLY A N 1
ATOM 3119 C CA . GLY A 1 388 ? -7.713 13.874 -7.717 1.00 98.00 388 GLY A CA 1
ATOM 3120 C C . GLY A 1 388 ? -7.903 14.485 -9.102 1.00 98.00 388 GLY A C 1
ATOM 3121 O O . GLY A 1 388 ? -7.120 14.173 -9.997 1.00 98.00 388 GLY A O 1
ATOM 3122 N N . ASN A 1 389 ? -8.940 15.304 -9.307 1.00 97.75 389 ASN A N 1
ATOM 3123 C CA . ASN A 1 389 ? -9.098 16.075 -10.543 1.00 97.75 389 ASN A CA 1
ATOM 3124 C C . ASN A 1 389 ? -8.158 17.289 -10.561 1.00 97.75 389 ASN A C 1
ATOM 3126 O O . ASN A 1 389 ? -7.638 17.634 -11.622 1.00 97.75 389 ASN A O 1
ATOM 3130 N N . SER A 1 390 ? -7.905 17.885 -9.395 1.00 98.38 390 SER A N 1
ATOM 3131 C CA . SER A 1 390 ? -6.911 18.933 -9.169 1.00 98.38 390 SER A CA 1
ATOM 3132 C C . SER A 1 390 ? -6.166 18.721 -7.848 1.00 98.38 390 SER A C 1
ATOM 3134 O O . SER A 1 390 ? -6.632 18.009 -6.952 1.00 98.38 390 SER A O 1
ATOM 3136 N N . TRP A 1 391 ? -4.973 19.313 -7.743 1.00 98.81 391 TRP A N 1
ATOM 3137 C CA . TRP A 1 391 ? -4.074 19.147 -6.602 1.00 98.81 391 TRP A CA 1
ATOM 3138 C C . TRP A 1 391 ? -3.434 20.475 -6.208 1.00 98.81 391 TRP A C 1
ATOM 3140 O O . TRP A 1 391 ? -2.984 21.229 -7.068 1.00 98.81 391 TRP A O 1
ATOM 3150 N N . ASN A 1 392 ? -3.351 20.716 -4.902 1.00 98.31 392 ASN A N 1
ATOM 3151 C CA . ASN A 1 392 ? -2.670 21.856 -4.299 1.00 98.31 392 ASN A CA 1
ATOM 3152 C C . ASN A 1 392 ? -1.546 21.366 -3.386 1.00 98.31 392 ASN A C 1
ATOM 3154 O O . ASN A 1 392 ? -1.686 20.343 -2.721 1.00 98.31 392 ASN A O 1
ATOM 3158 N N . GLU A 1 393 ? -0.437 22.091 -3.329 1.00 98.38 393 GLU A N 1
ATOM 3159 C CA . GLU A 1 393 ? 0.679 21.744 -2.449 1.00 98.38 393 GLU A CA 1
ATOM 3160 C C . GLU A 1 393 ? 0.455 22.299 -1.039 1.00 98.38 393 GLU A C 1
ATOM 3162 O O . GLU A 1 393 ? 0.052 23.448 -0.867 1.00 98.38 393 GLU A O 1
ATOM 3167 N N . ILE A 1 394 ? 0.758 21.486 -0.032 1.00 98.12 394 ILE A N 1
ATOM 3168 C CA . ILE A 1 394 ? 0.822 21.876 1.377 1.00 98.12 394 ILE A CA 1
ATOM 3169 C C . ILE A 1 394 ? 2.228 21.600 1.915 1.00 98.12 394 ILE A C 1
ATOM 3171 O O . ILE A 1 394 ? 2.910 20.675 1.462 1.00 98.12 394 ILE A O 1
ATOM 3175 N N . THR A 1 395 ? 2.671 22.397 2.885 1.00 97.88 395 THR A N 1
ATOM 3176 C CA . THR A 1 395 ? 3.961 22.190 3.553 1.00 97.88 395 THR A CA 1
ATOM 3177 C C . THR A 1 395 ? 3.866 21.013 4.521 1.00 97.88 395 THR A C 1
ATOM 3179 O O . THR A 1 395 ? 2.968 20.963 5.355 1.00 97.88 395 THR A O 1
ATOM 3182 N N . LEU A 1 396 ? 4.816 20.083 4.428 1.00 97.88 396 LEU A N 1
ATOM 3183 C CA . LEU A 1 396 ? 5.043 19.048 5.434 1.00 97.88 396 LEU A CA 1
ATOM 3184 C C . LEU A 1 396 ? 5.939 19.587 6.555 1.00 97.88 396 LEU A C 1
ATOM 3186 O O . LEU A 1 396 ? 5.562 19.550 7.722 1.00 97.88 396 LEU A O 1
ATOM 3190 N N . VAL A 1 397 ? 7.130 20.080 6.199 1.00 96.88 397 VAL A N 1
ATOM 3191 C CA . VAL A 1 397 ? 8.148 20.555 7.149 1.00 96.88 397 VAL A CA 1
ATOM 3192 C C . VAL A 1 397 ? 9.194 21.433 6.447 1.00 96.88 397 VAL A C 1
ATOM 3194 O O . VAL A 1 397 ? 9.403 21.304 5.243 1.00 96.88 397 VAL A O 1
ATOM 3197 N N . GLU A 1 398 ? 9.871 22.301 7.199 1.00 96.12 398 GLU A N 1
ATOM 3198 C CA . GLU A 1 398 ? 11.048 23.067 6.759 1.00 96.12 398 GLU A CA 1
ATOM 3199 C C . GLU A 1 398 ? 12.347 22.372 7.206 1.00 96.12 398 GLU A C 1
ATOM 3201 O O . GLU A 1 398 ? 13.034 22.809 8.130 1.00 96.12 398 GLU A O 1
ATOM 3206 N N . ASP A 1 399 ? 12.672 21.255 6.557 1.00 94.06 399 ASP A N 1
ATOM 3207 C CA . ASP A 1 399 ? 13.877 20.460 6.798 1.00 94.06 399 ASP A CA 1
ATOM 3208 C C . ASP A 1 399 ? 14.330 19.793 5.489 1.00 94.06 399 ASP A C 1
ATOM 3210 O O . ASP A 1 399 ? 13.701 18.855 4.993 1.00 94.06 399 ASP A O 1
ATOM 3214 N N . ALA A 1 400 ? 15.453 20.255 4.930 1.00 92.56 400 ALA A N 1
ATOM 3215 C CA . ALA A 1 400 ? 16.019 19.717 3.689 1.00 92.56 400 ALA A CA 1
ATOM 3216 C C . ALA A 1 400 ? 16.344 18.213 3.790 1.00 92.56 400 ALA A C 1
ATOM 3218 O O . ALA A 1 400 ? 16.367 17.511 2.782 1.00 92.56 400 ALA A O 1
ATOM 3219 N N . THR A 1 401 ? 16.564 17.695 5.003 1.00 90.12 401 THR A N 1
ATOM 3220 C CA . THR A 1 401 ? 16.887 16.283 5.230 1.00 90.12 401 THR A CA 1
ATOM 3221 C C . THR A 1 401 ? 15.651 15.386 5.286 1.00 90.12 401 THR A C 1
ATOM 3223 O O . THR A 1 401 ? 15.779 14.172 5.145 1.00 90.12 401 THR A O 1
ATOM 3226 N N . ALA A 1 402 ? 14.445 15.944 5.427 1.00 94.00 402 ALA A N 1
ATOM 3227 C CA . ALA A 1 402 ? 13.201 15.201 5.624 1.00 94.00 402 ALA A CA 1
ATOM 3228 C C . ALA A 1 402 ? 12.568 14.715 4.305 1.00 94.00 402 ALA A C 1
ATOM 3230 O O . ALA A 1 402 ? 11.381 14.923 4.043 1.00 94.00 402 ALA A O 1
ATOM 3231 N N . ARG A 1 403 ? 13.353 14.025 3.465 1.00 95.38 403 ARG A N 1
ATOM 3232 C CA . ARG A 1 403 ? 12.863 13.468 2.196 1.00 95.38 403 ARG A CA 1
ATOM 3233 C C . ARG A 1 403 ? 11.693 12.509 2.434 1.00 95.38 403 ARG A C 1
ATOM 3235 O O . ARG A 1 403 ? 11.817 11.549 3.193 1.00 95.38 403 ARG A O 1
ATOM 3242 N N . GLN A 1 404 ? 10.593 12.750 1.737 1.00 96.19 404 GLN A N 1
ATOM 3243 C CA . GLN A 1 404 ? 9.291 12.117 1.900 1.00 96.19 404 GLN A CA 1
ATOM 3244 C C . GLN A 1 404 ? 9.264 10.698 1.338 1.00 96.19 404 GLN A C 1
ATOM 3246 O O . GLN A 1 404 ? 9.916 10.383 0.339 1.00 96.19 404 GLN A O 1
ATOM 3251 N N . PHE A 1 405 ? 8.468 9.849 1.980 1.00 96.38 405 PHE A N 1
ATOM 3252 C CA . PHE A 1 405 ? 8.241 8.465 1.598 1.00 96.38 405 PHE A CA 1
ATOM 3253 C C . PHE A 1 405 ? 6.746 8.111 1.703 1.00 96.38 405 PHE A C 1
ATOM 3255 O O . PHE A 1 405 ? 5.963 8.504 0.836 1.00 96.38 405 PHE A O 1
ATOM 3262 N N . GLY A 1 406 ? 6.351 7.325 2.707 1.00 97.38 406 GLY A N 1
ATOM 3263 C CA . GLY A 1 406 ? 5.000 6.817 2.899 1.00 97.38 406 GLY A CA 1
ATOM 3264 C C . GLY A 1 406 ? 4.038 7.887 3.396 1.00 97.38 406 GLY A C 1
ATOM 3265 O O . GLY A 1 406 ? 4.433 8.841 4.057 1.00 97.38 406 GLY A O 1
ATOM 3266 N N . ILE A 1 407 ? 2.758 7.710 3.096 1.00 98.75 407 ILE A N 1
ATOM 3267 C CA . ILE A 1 407 ? 1.674 8.548 3.605 1.00 98.75 407 ILE A CA 1
ATOM 3268 C C . ILE A 1 407 ? 0.461 7.668 3.850 1.00 98.75 407 ILE A C 1
ATOM 3270 O O . ILE A 1 407 ? 0.205 6.745 3.077 1.00 98.75 407 ILE A O 1
ATOM 3274 N N . GLY A 1 408 ? -0.249 7.922 4.941 1.00 98.38 408 GLY A N 1
ATOM 3275 C CA . GLY A 1 408 ? -1.425 7.156 5.326 1.00 98.38 408 GLY A CA 1
ATOM 3276 C C . GLY A 1 408 ? -2.310 7.990 6.230 1.00 98.38 408 GLY A C 1
ATOM 3277 O O . GLY A 1 408 ? -1.838 8.554 7.211 1.00 98.38 408 GLY A O 1
ATOM 3278 N N . PHE A 1 409 ? -3.586 8.084 5.886 1.00 98.38 409 PHE A N 1
ATOM 3279 C CA . PHE A 1 409 ? -4.564 8.867 6.628 1.00 98.38 409 PHE A CA 1
ATOM 3280 C C . PHE A 1 409 ? -5.605 7.948 7.242 1.00 98.38 409 PHE A C 1
ATOM 3282 O O . PHE A 1 409 ? -6.105 7.037 6.580 1.00 98.38 409 PHE A O 1
ATOM 3289 N N . ILE A 1 410 ? -5.907 8.202 8.513 1.00 96.88 410 ILE A N 1
ATOM 3290 C CA . ILE A 1 410 ? -7.030 7.589 9.200 1.00 96.88 410 ILE A CA 1
ATOM 3291 C C . ILE A 1 410 ? -8.293 8.139 8.562 1.00 96.88 410 ILE A C 1
ATOM 3293 O O . ILE A 1 410 ? -8.994 7.401 7.878 1.00 96.88 410 ILE A O 1
ATOM 3297 N N . ASP A 1 411 ? -8.531 9.435 8.696 1.00 95.94 411 ASP A N 1
ATOM 3298 C CA . ASP A 1 411 ? -9.645 10.156 8.090 1.00 95.94 411 ASP A CA 1
ATOM 3299 C C . ASP A 1 411 ? -9.137 11.411 7.364 1.00 95.94 411 ASP A C 1
ATOM 3301 O O . ASP A 1 411 ? -7.953 11.537 7.072 1.00 95.94 411 ASP A O 1
ATOM 3305 N N . GLU A 1 412 ? -10.029 12.321 6.992 1.00 96.38 412 GLU A N 1
ATOM 3306 C CA . GLU A 1 412 ? -9.666 13.542 6.270 1.00 96.38 412 GLU A CA 1
ATOM 3307 C C . GLU A 1 412 ? -8.760 14.507 7.055 1.00 96.38 412 GLU A C 1
ATOM 3309 O O . GLU A 1 412 ? -8.041 15.291 6.426 1.00 96.38 412 GLU A O 1
ATOM 3314 N N . ASN A 1 413 ? -8.757 14.419 8.391 1.00 96.56 413 ASN A N 1
ATOM 3315 C CA . ASN A 1 413 ? -8.051 15.319 9.300 1.00 96.56 413 ASN A CA 1
ATOM 3316 C C . ASN A 1 413 ? -6.839 14.656 9.966 1.00 96.56 413 ASN A C 1
ATOM 3318 O O . ASN A 1 413 ? -5.822 15.314 10.180 1.00 96.56 413 ASN A O 1
ATOM 3322 N N . HIS A 1 414 ? -6.920 13.367 10.290 1.00 97.88 414 HIS A N 1
ATOM 3323 C CA . HIS A 1 414 ? -5.873 12.652 11.014 1.00 97.88 414 HIS A CA 1
ATOM 3324 C C . HIS A 1 414 ? -5.060 11.762 10.076 1.00 97.88 414 HIS A C 1
ATOM 3326 O O . HIS A 1 414 ? -5.571 10.791 9.516 1.00 97.88 414 HIS A O 1
ATOM 3332 N N . GLY A 1 415 ? -3.771 12.060 9.920 1.00 98.19 415 GLY A N 1
ATOM 3333 C CA . GLY A 1 415 ? -2.885 11.263 9.079 1.00 98.19 415 GLY A CA 1
ATOM 3334 C C . GLY A 1 415 ? -1.414 11.363 9.430 1.00 98.19 415 GLY A C 1
ATOM 3335 O O . GLY A 1 415 ? -1.005 12.081 10.341 1.00 98.19 415 GLY A O 1
ATOM 3336 N N . PHE A 1 416 ? -0.623 10.605 8.682 1.00 98.56 416 PHE A N 1
ATOM 3337 C CA . PHE A 1 416 ? 0.791 10.390 8.930 1.00 98.56 416 PHE A CA 1
ATOM 3338 C C . PHE A 1 416 ? 1.592 10.465 7.635 1.00 98.56 416 PHE A C 1
ATOM 3340 O O . PHE A 1 416 ? 1.146 9.979 6.593 1.00 98.56 416 PHE A O 1
ATOM 3347 N N . ALA A 1 417 ? 2.803 11.006 7.721 1.00 98.44 417 ALA A N 1
ATOM 3348 C CA . ALA A 1 417 ? 3.786 11.002 6.649 1.00 98.44 417 ALA A CA 1
ATOM 3349 C C . ALA A 1 417 ? 5.121 10.463 7.173 1.00 98.44 417 ALA A C 1
ATOM 3351 O O . ALA A 1 417 ? 5.608 10.885 8.218 1.00 98.44 417 ALA A O 1
ATOM 3352 N N . GLY A 1 418 ? 5.706 9.517 6.450 1.00 97.56 418 GLY A N 1
ATOM 3353 C CA . GLY A 1 418 ? 7.038 8.986 6.702 1.00 97.56 418 GLY A CA 1
ATOM 3354 C C . GLY A 1 418 ? 8.089 9.727 5.883 1.00 97.56 418 GLY A C 1
ATOM 3355 O O . GLY A 1 418 ? 7.851 10.075 4.723 1.00 97.56 418 GLY A O 1
ATOM 3356 N N . THR A 1 419 ? 9.269 9.930 6.457 1.00 96.00 419 THR A N 1
ATOM 3357 C CA . THR A 1 419 ? 10.434 10.509 5.779 1.00 96.00 419 THR A CA 1
ATOM 3358 C C . THR A 1 419 ? 11.661 9.613 5.957 1.00 96.00 419 THR A C 1
ATOM 3360 O O . THR A 1 419 ? 11.599 8.536 6.554 1.00 96.00 419 THR A O 1
ATOM 3363 N N . ILE A 1 420 ? 12.801 10.015 5.390 1.00 92.81 420 ILE A N 1
ATOM 3364 C CA . ILE A 1 420 ? 14.062 9.285 5.561 1.00 92.81 420 ILE A CA 1
ATOM 3365 C C . ILE A 1 420 ? 14.513 9.246 7.028 1.00 92.81 420 ILE A C 1
ATOM 3367 O O . ILE A 1 420 ? 15.083 8.245 7.453 1.00 92.81 420 ILE A O 1
ATOM 3371 N N . ASN A 1 421 ? 14.245 10.308 7.789 1.00 89.12 421 ASN A N 1
ATOM 3372 C CA . ASN A 1 421 ? 14.762 10.522 9.137 1.00 89.12 421 ASN A CA 1
ATOM 3373 C C . ASN A 1 421 ? 13.743 10.195 10.245 1.00 89.12 421 ASN A C 1
ATOM 3375 O O . ASN A 1 421 ? 14.162 9.735 11.305 1.00 89.12 421 ASN A O 1
ATOM 3379 N N . CYS A 1 422 ? 12.437 10.400 10.034 1.00 89.25 422 CYS A N 1
ATOM 3380 C CA . CYS A 1 422 ? 11.407 10.170 11.053 1.00 89.25 422 CYS A CA 1
ATOM 3381 C C . CYS A 1 422 ? 9.987 10.048 10.454 1.00 89.25 422 CYS A C 1
ATOM 3383 O O . CYS A 1 422 ? 9.808 9.721 9.280 1.00 89.25 422 CYS A O 1
ATOM 3385 N N . GLY A 1 423 ? 8.961 10.273 11.283 1.00 95.62 423 GLY A N 1
ATOM 3386 C CA . GLY A 1 423 ? 7.576 10.422 10.856 1.00 95.62 423 GLY A CA 1
ATOM 3387 C C . GLY A 1 423 ? 6.962 11.737 11.330 1.00 95.62 423 GLY A C 1
ATOM 3388 O O . GLY A 1 423 ? 7.445 12.375 12.264 1.00 95.62 423 GLY A O 1
ATOM 3389 N N . TYR A 1 424 ? 5.849 12.107 10.712 1.00 98.06 424 TYR A N 1
ATOM 3390 C CA . TYR A 1 424 ? 5.051 13.279 11.046 1.00 98.06 424 TYR A CA 1
ATOM 3391 C C . TYR A 1 424 ? 3.580 12.886 11.158 1.00 98.06 424 TYR A C 1
ATOM 3393 O O . TYR A 1 424 ? 3.099 12.060 10.385 1.00 98.06 424 TYR A O 1
ATOM 3401 N N . GLU A 1 425 ? 2.867 13.483 12.106 1.00 98.31 425 GLU A N 1
ATOM 3402 C CA . GLU A 1 425 ? 1.432 13.319 12.339 1.00 98.31 425 GLU A CA 1
ATOM 3403 C C . GLU A 1 425 ? 0.725 14.661 12.157 1.00 98.31 425 GLU A C 1
ATOM 3405 O O . GLU A 1 425 ? 1.173 15.680 12.682 1.00 98.31 425 GLU A O 1
ATOM 3410 N N . THR A 1 426 ? -0.402 14.651 11.459 1.00 98.56 426 THR A N 1
ATOM 3411 C CA . THR A 1 426 ? -1.341 15.772 11.396 1.00 98.56 426 THR A CA 1
ATOM 3412 C C . THR A 1 426 ? -2.672 15.362 12.010 1.00 98.56 426 THR A C 1
ATOM 3414 O O . THR A 1 426 ? -3.060 14.197 11.920 1.00 98.56 426 THR A O 1
ATOM 3417 N N . LYS A 1 427 ? -3.369 16.314 12.634 1.00 97.75 427 LYS A N 1
ATOM 3418 C CA . LYS A 1 427 ? -4.737 16.149 13.162 1.00 97.75 427 LYS A CA 1
ATOM 3419 C C . LYS A 1 427 ? -5.713 17.193 12.612 1.00 97.75 427 LYS A C 1
ATOM 3421 O O . LYS A 1 427 ? -6.831 17.311 13.101 1.00 97.75 427 LYS A O 1
ATOM 3426 N N . ASP A 1 428 ? -5.277 17.958 11.616 1.00 97.44 428 ASP A N 1
ATOM 3427 C CA . ASP A 1 428 ? -6.001 19.071 11.001 1.00 97.44 428 ASP A CA 1
ATOM 3428 C C . ASP A 1 428 ? -5.924 19.028 9.461 1.00 97.44 428 ASP A C 1
ATOM 3430 O O . ASP A 1 428 ? -6.026 20.044 8.776 1.00 97.44 428 ASP A O 1
ATOM 3434 N N . GLY A 1 429 ? -5.729 17.833 8.897 1.00 96.75 429 GLY A N 1
ATOM 3435 C CA . GLY A 1 429 ? -5.746 17.604 7.453 1.00 96.75 429 GLY A CA 1
ATOM 3436 C C . GLY A 1 429 ? -4.509 18.147 6.739 1.00 96.75 429 GLY A C 1
ATOM 3437 O O . GLY A 1 429 ? -4.584 18.510 5.561 1.00 96.75 429 GLY A O 1
ATOM 3438 N N . GLY A 1 430 ? -3.382 18.214 7.444 1.00 97.12 430 GLY A N 1
ATOM 3439 C CA . GLY A 1 430 ? -2.093 18.660 6.930 1.00 97.12 430 GLY A CA 1
ATOM 3440 C C . GLY A 1 430 ? -1.875 20.171 6.988 1.00 97.12 430 GLY A C 1
ATOM 3441 O O . GLY A 1 430 ? -0.988 20.656 6.288 1.00 97.12 430 GLY A O 1
ATOM 3442 N N . LEU A 1 431 ? -2.661 20.909 7.785 1.00 95.38 431 LEU A N 1
ATOM 3443 C CA . LEU A 1 431 ? -2.381 22.322 8.067 1.00 95.38 431 LEU A CA 1
ATOM 3444 C C . LEU A 1 431 ? -1.174 22.451 9.002 1.00 95.38 431 LEU A C 1
ATOM 3446 O O . LEU A 1 431 ? -0.324 23.316 8.796 1.00 95.38 431 LEU A O 1
ATOM 3450 N N . THR A 1 432 ? -1.069 21.561 9.989 1.00 96.44 432 THR A N 1
ATOM 3451 C CA . THR A 1 432 ? 0.095 21.430 10.863 1.00 96.44 432 THR A CA 1
ATOM 3452 C C . THR A 1 432 ? 0.541 19.975 10.984 1.00 96.44 432 THR A C 1
ATOM 3454 O O . THR A 1 432 ? -0.252 19.033 10.882 1.00 96.44 432 THR A O 1
ATOM 3457 N N . TRP A 1 433 ? 1.846 19.795 11.198 1.00 98.00 433 TRP A N 1
ATOM 3458 C CA . TRP A 1 433 ? 2.490 18.494 11.337 1.00 98.00 433 TRP A CA 1
ATOM 3459 C C . TRP A 1 433 ? 3.381 18.476 12.575 1.00 98.00 433 TRP A C 1
ATOM 3461 O O . TRP A 1 433 ? 4.183 19.383 12.799 1.00 98.00 433 TRP A O 1
ATOM 3471 N N . LYS A 1 434 ? 3.262 17.418 13.372 1.00 97.12 434 LYS A N 1
ATOM 3472 C CA . LYS A 1 434 ? 4.082 17.164 14.555 1.00 97.12 434 LYS A CA 1
ATOM 3473 C C . LYS A 1 434 ? 4.975 15.957 14.312 1.00 97.12 434 LYS A C 1
ATOM 3475 O O . LYS A 1 434 ? 4.495 14.914 13.881 1.00 97.12 434 LYS A O 1
ATOM 3480 N N . THR A 1 435 ? 6.256 16.066 14.648 1.00 95.44 435 THR A N 1
ATOM 3481 C CA . THR A 1 435 ? 7.185 14.933 14.581 1.00 95.44 435 THR A CA 1
ATOM 3482 C C . THR A 1 435 ? 6.756 13.802 15.518 1.00 95.44 435 THR A C 1
ATOM 3484 O O . THR A 1 435 ? 6.456 14.029 16.693 1.00 95.44 435 THR A O 1
ATOM 3487 N N . ILE A 1 436 ? 6.775 12.576 15.001 1.00 94.94 436 ILE A N 1
ATOM 3488 C CA . ILE A 1 436 ? 6.532 11.327 15.725 1.00 94.94 436 ILE A CA 1
ATOM 3489 C C . ILE A 1 436 ? 7.573 10.273 15.321 1.00 94.94 436 ILE A C 1
ATOM 3491 O O . ILE A 1 436 ? 8.297 10.423 14.336 1.00 94.94 436 ILE A O 1
ATOM 3495 N N . ASN A 1 437 ? 7.649 9.176 16.072 1.00 90.25 437 ASN A N 1
ATOM 3496 C CA . ASN A 1 437 ? 8.513 8.057 15.711 1.00 90.25 437 ASN A CA 1
ATOM 3497 C C . ASN A 1 437 ? 7.756 7.037 14.842 1.00 90.25 437 ASN A C 1
ATOM 3499 O O . ASN A 1 437 ? 6.940 6.275 15.356 1.00 90.25 437 ASN A O 1
ATOM 3503 N N . LEU A 1 438 ? 8.056 7.012 13.540 1.00 93.44 438 LEU A N 1
ATOM 3504 C CA . LEU A 1 438 ? 7.630 5.964 12.595 1.00 93.44 438 LEU A CA 1
ATOM 3505 C C . LEU A 1 438 ? 8.809 5.132 12.065 1.00 93.44 438 LEU A C 1
ATOM 3507 O O . LEU A 1 438 ? 8.671 4.424 11.067 1.00 93.44 438 LEU A O 1
ATOM 3511 N N . GLY A 1 439 ? 9.972 5.241 12.709 1.00 89.81 439 GLY A N 1
ATOM 3512 C CA . GLY A 1 439 ? 11.230 4.731 12.178 1.00 89.81 439 GLY A CA 1
ATOM 3513 C C . GLY A 1 439 ? 11.755 5.542 10.989 1.00 89.81 439 GLY A C 1
ATOM 3514 O O . GLY A 1 439 ? 11.145 6.505 10.522 1.00 89.81 439 GLY A O 1
ATOM 3515 N N . MET A 1 440 ? 12.931 5.142 10.510 1.00 92.00 440 MET A N 1
ATOM 3516 C CA . MET A 1 440 ? 13.595 5.752 9.357 1.00 92.00 440 MET A CA 1
ATOM 3517 C C . MET A 1 440 ? 13.089 5.162 8.039 1.00 92.00 440 MET A C 1
ATOM 3519 O O . MET A 1 440 ? 12.751 3.977 7.958 1.00 92.00 440 MET A O 1
ATOM 3523 N N . ALA A 1 441 ? 13.106 5.979 6.985 1.00 94.81 441 ALA A N 1
ATOM 3524 C CA . ALA A 1 441 ? 12.720 5.601 5.625 1.00 94.81 441 ALA A CA 1
ATOM 3525 C C . ALA A 1 441 ? 11.383 4.838 5.565 1.00 94.81 441 ALA A C 1
ATOM 3527 O O . ALA A 1 441 ? 11.266 3.834 4.858 1.00 94.81 441 ALA A O 1
ATOM 3528 N N . CYS A 1 442 ? 10.389 5.311 6.325 1.00 96.44 442 CYS A N 1
ATOM 3529 C CA . CYS A 1 442 ? 9.042 4.747 6.375 1.00 96.44 442 CYS A CA 1
ATOM 3530 C C . CYS A 1 442 ? 8.380 4.847 4.990 1.00 96.44 442 CYS A C 1
ATOM 3532 O O . CYS A 1 442 ? 7.853 5.887 4.603 1.00 96.44 442 CYS A O 1
ATOM 3534 N N . ASN A 1 443 ? 8.464 3.766 4.215 1.00 96.00 443 ASN A N 1
ATOM 3535 C CA . ASN A 1 443 ? 8.180 3.693 2.788 1.00 96.00 443 ASN A CA 1
ATOM 3536 C C . ASN A 1 443 ? 6.694 3.574 2.450 1.00 96.00 443 ASN A C 1
ATOM 3538 O O . ASN A 1 443 ? 6.260 4.116 1.433 1.00 96.00 443 ASN A O 1
ATOM 3542 N N . LYS A 1 444 ? 5.926 2.848 3.265 1.00 97.56 444 LYS A N 1
ATOM 3543 C CA . LYS A 1 444 ? 4.486 2.641 3.067 1.00 97.56 444 LYS A CA 1
ATOM 3544 C C . LYS A 1 444 ? 3.781 2.718 4.415 1.00 97.56 444 LYS A C 1
ATOM 3546 O O . LYS A 1 444 ? 4.261 2.166 5.401 1.00 97.56 444 LYS A O 1
ATOM 3551 N N . ILE A 1 445 ? 2.637 3.392 4.436 1.00 98.44 445 ILE A N 1
ATOM 3552 C CA . ILE A 1 445 ? 1.720 3.419 5.573 1.00 98.44 445 ILE A CA 1
ATOM 3553 C C . ILE A 1 445 ? 0.383 2.896 5.054 1.00 98.44 445 ILE A C 1
ATOM 3555 O O . ILE A 1 445 ? -0.125 3.395 4.051 1.00 98.44 445 ILE A O 1
ATOM 3559 N N . ARG A 1 446 ? -0.169 1.865 5.692 1.00 97.81 446 ARG A N 1
ATOM 3560 C CA . ARG A 1 446 ? -1.484 1.307 5.360 1.00 97.81 446 ARG A CA 1
ATOM 3561 C C . ARG A 1 446 ? -2.395 1.412 6.563 1.00 97.81 446 ARG A C 1
ATOM 3563 O O . ARG A 1 446 ? -2.017 0.971 7.643 1.00 97.81 446 ARG A O 1
ATOM 3570 N N . ILE A 1 447 ? -3.578 1.977 6.358 1.00 97.62 447 ILE A N 1
ATOM 3571 C CA . ILE A 1 447 ? -4.616 2.086 7.378 1.00 97.62 447 ILE A CA 1
ATOM 3572 C C . ILE A 1 447 ? -5.751 1.126 7.027 1.00 97.62 447 ILE A C 1
ATOM 3574 O O . ILE A 1 447 ? -6.190 1.065 5.880 1.00 97.62 447 ILE A O 1
ATOM 3578 N N . TYR A 1 448 ? -6.215 0.389 8.028 1.00 96.25 448 TYR A N 1
ATOM 3579 C CA . TYR A 1 448 ? -7.271 -0.605 7.938 1.00 96.25 448 TYR A CA 1
ATOM 3580 C C . TYR A 1 448 ? -8.410 -0.231 8.881 1.00 96.25 448 TYR A C 1
ATOM 3582 O O . TYR A 1 448 ? -8.197 0.269 9.987 1.00 96.25 448 TYR A O 1
ATOM 3590 N N . ARG A 1 449 ? -9.635 -0.489 8.427 1.00 93.19 449 ARG A N 1
ATOM 3591 C CA . ARG A 1 449 ? -10.872 -0.243 9.170 1.00 93.19 449 ARG A CA 1
ATOM 3592 C C . ARG A 1 449 ? -11.648 -1.548 9.236 1.00 93.19 449 ARG A C 1
ATOM 3594 O O . ARG A 1 449 ? -11.888 -2.164 8.200 1.00 93.19 449 ARG A O 1
ATOM 3601 N N . VAL A 1 450 ? -12.032 -1.960 10.437 1.00 89.62 450 VAL A N 1
ATOM 3602 C CA . VAL A 1 450 ? -12.860 -3.155 10.655 1.00 89.62 450 VAL A CA 1
ATOM 3603 C C . VAL A 1 450 ? -14.292 -2.772 11.009 1.00 89.62 450 VAL A C 1
ATOM 3605 O O . VAL A 1 450 ? -14.570 -1.651 11.428 1.00 89.62 450 VAL A O 1
ATOM 3608 N N . ALA A 1 451 ? -15.224 -3.706 10.807 1.00 83.31 451 ALA A N 1
ATOM 3609 C CA . ALA A 1 451 ? -16.664 -3.441 10.867 1.00 83.31 451 ALA A CA 1
ATOM 3610 C C . ALA A 1 451 ? -17.159 -2.912 12.228 1.00 83.31 451 ALA A C 1
ATOM 3612 O O . ALA A 1 451 ? -18.163 -2.211 12.280 1.00 83.31 451 ALA A O 1
ATOM 3613 N N . ASN A 1 452 ? -16.451 -3.214 13.319 1.00 84.25 452 ASN A N 1
ATOM 3614 C CA . ASN A 1 452 ? -16.761 -2.709 14.662 1.00 84.25 452 ASN A CA 1
ATOM 3615 C C . ASN A 1 452 ? -16.271 -1.265 14.907 1.00 84.25 452 ASN A C 1
ATOM 3617 O O . ASN A 1 452 ? -16.377 -0.772 16.026 1.00 84.25 452 ASN A O 1
ATOM 3621 N N . GLY A 1 453 ? -15.708 -0.602 13.892 1.00 86.19 453 GLY A N 1
ATOM 3622 C CA . GLY A 1 453 ? -15.191 0.761 13.978 1.00 86.19 453 GLY A CA 1
ATOM 3623 C C . GLY A 1 453 ? -13.736 0.871 14.439 1.00 86.19 453 GLY A C 1
ATOM 3624 O O . GLY A 1 453 ? -13.196 1.974 14.396 1.00 86.19 453 GLY A O 1
ATOM 3625 N N . LYS A 1 454 ? -13.073 -0.230 14.830 1.00 90.19 454 LYS A N 1
ATOM 3626 C CA . LYS A 1 454 ? -11.640 -0.211 15.164 1.00 90.19 454 LYS A CA 1
ATOM 3627 C C . LYS A 1 454 ? -10.814 0.161 13.928 1.00 90.19 454 LYS A C 1
ATOM 3629 O O . LYS A 1 454 ? -11.062 -0.307 12.811 1.00 90.19 454 LYS A O 1
ATOM 3634 N N . ILE A 1 455 ? -9.810 1.003 14.154 1.00 94.12 455 ILE A N 1
ATOM 3635 C CA . ILE A 1 455 ? -8.859 1.451 13.143 1.00 94.12 455 ILE A CA 1
ATOM 3636 C C . ILE A 1 455 ? -7.467 1.043 13.600 1.00 94.12 455 ILE A C 1
ATOM 3638 O O . ILE A 1 455 ? -7.062 1.294 14.734 1.00 94.12 455 ILE A O 1
ATOM 3642 N N . TYR A 1 456 ? -6.726 0.414 12.701 1.00 95.75 456 TYR A N 1
ATOM 3643 C CA . TYR A 1 456 ? -5.330 0.074 12.927 1.00 95.75 456 TYR A CA 1
ATOM 3644 C C . TYR A 1 456 ? -4.528 0.348 11.665 1.00 95.75 456 TYR A C 1
ATOM 3646 O O . TYR A 1 456 ? -5.076 0.483 10.571 1.00 95.75 456 TYR A O 1
ATOM 3654 N N . GLY A 1 457 ? -3.215 0.450 11.802 1.00 96.88 457 GLY A N 1
ATOM 3655 C CA . GLY A 1 457 ? -2.343 0.709 10.672 1.00 96.88 457 GLY A CA 1
ATOM 3656 C C . GLY A 1 457 ? -0.986 0.056 10.808 1.00 96.88 457 GLY A C 1
ATOM 3657 O O . GLY A 1 457 ? -0.566 -0.319 11.899 1.00 96.88 457 GLY A O 1
ATOM 3658 N N . TYR A 1 458 ? -0.296 -0.050 9.680 1.00 98.12 458 TYR A N 1
ATOM 3659 C CA . TYR A 1 458 ? 1.086 -0.497 9.613 1.00 98.12 458 TYR A CA 1
ATOM 3660 C C . TYR A 1 458 ? 1.915 0.527 8.858 1.00 98.12 458 TYR A C 1
ATOM 3662 O O . TYR A 1 458 ? 1.515 0.976 7.785 1.00 98.12 458 TYR A O 1
ATOM 3670 N N . ALA A 1 459 ? 3.069 0.873 9.410 1.00 98.12 459 ALA A N 1
ATOM 3671 C CA . ALA A 1 459 ? 4.053 1.744 8.789 1.00 98.12 459 ALA A CA 1
ATOM 3672 C C . ALA A 1 459 ? 5.347 0.943 8.621 1.00 98.12 459 ALA A C 1
ATOM 3674 O O . ALA A 1 459 ? 5.885 0.438 9.603 1.00 98.12 459 ALA A O 1
ATOM 3675 N N . ILE A 1 460 ? 5.811 0.773 7.384 1.00 98.00 460 ILE A N 1
ATOM 3676 C CA . ILE A 1 460 ? 6.955 -0.084 7.054 1.00 98.00 460 ILE A CA 1
ATOM 3677 C C . ILE A 1 460 ? 8.083 0.729 6.422 1.00 98.00 460 ILE A C 1
ATOM 3679 O O . ILE A 1 460 ? 7.880 1.427 5.431 1.00 98.00 460 ILE A O 1
ATOM 3683 N N . GLY A 1 461 ? 9.267 0.646 7.019 1.00 96.00 461 GLY A N 1
ATOM 3684 C CA . GLY A 1 461 ? 10.522 1.247 6.578 1.00 96.00 461 GLY A CA 1
ATOM 3685 C C . GLY A 1 461 ? 11.693 0.410 7.081 1.00 96.00 461 GLY A C 1
ATOM 3686 O O . GLY A 1 461 ? 11.654 -0.813 6.983 1.00 96.00 461 GLY A O 1
ATOM 3687 N N . VAL A 1 462 ? 12.732 1.040 7.636 1.00 95.00 462 VAL A N 1
ATOM 3688 C CA . VAL A 1 462 ? 13.783 0.298 8.369 1.00 95.00 462 VAL A CA 1
ATOM 3689 C C . VAL A 1 462 ? 13.165 -0.485 9.531 1.00 95.00 462 VAL A C 1
ATOM 3691 O O . VAL A 1 462 ? 13.472 -1.658 9.733 1.00 95.00 462 VAL A O 1
ATOM 3694 N N . ASP A 1 463 ? 12.230 0.152 10.234 1.00 93.12 463 ASP A N 1
ATOM 3695 C CA . ASP A 1 463 ? 11.381 -0.478 11.236 1.00 93.12 463 ASP A CA 1
ATOM 3696 C C . ASP A 1 463 ? 9.987 -0.767 10.668 1.00 93.12 463 ASP A C 1
ATOM 3698 O O . ASP A 1 463 ? 9.513 -0.085 9.756 1.00 93.12 463 ASP A O 1
ATOM 3702 N N . VAL A 1 464 ? 9.307 -1.759 11.245 1.00 97.12 464 VAL A N 1
ATOM 3703 C CA . VAL A 1 464 ? 7.879 -1.996 11.010 1.00 97.12 464 VAL A CA 1
ATOM 3704 C C . VAL A 1 464 ? 7.123 -1.621 12.271 1.00 97.12 464 VAL A C 1
ATOM 3706 O O . VAL A 1 464 ? 7.415 -2.135 13.347 1.00 97.12 464 VAL A O 1
ATOM 3709 N N . MET A 1 465 ? 6.155 -0.724 12.142 1.00 96.56 465 MET A N 1
ATOM 3710 C CA . MET A 1 465 ? 5.335 -0.222 13.239 1.00 96.56 465 MET A CA 1
ATOM 3711 C C . MET A 1 465 ? 3.884 -0.658 13.034 1.00 96.56 465 MET A C 1
ATOM 3713 O O . MET A 1 465 ? 3.388 -0.614 11.909 1.00 96.56 465 MET A O 1
ATOM 3717 N N . LYS A 1 466 ? 3.191 -1.015 14.116 1.00 96.75 466 LYS A N 1
ATOM 3718 C CA . LYS A 1 466 ? 1.735 -1.204 14.168 1.00 96.75 466 LYS A CA 1
ATOM 3719 C C . LYS A 1 466 ? 1.121 -0.099 15.014 1.00 96.75 466 LYS A C 1
ATOM 3721 O O . LYS A 1 466 ? 1.627 0.176 16.097 1.00 96.75 466 LYS A O 1
ATOM 3726 N N . GLY A 1 467 ? 0.062 0.529 14.525 1.00 94.94 467 GLY A N 1
ATOM 3727 C CA . GLY A 1 467 ? -0.696 1.548 15.245 1.00 94.94 467 GLY A CA 1
ATOM 3728 C C . GLY A 1 467 ? -2.128 1.101 15.505 1.00 94.94 467 GLY A C 1
ATOM 3729 O O . GLY A 1 467 ? -2.731 0.483 14.629 1.00 94.94 467 GLY A O 1
ATOM 3730 N N . GLU A 1 468 ? -2.672 1.430 16.675 1.00 92.94 468 GLU A N 1
ATOM 3731 C CA . GLU A 1 468 ? -4.106 1.320 16.993 1.00 92.94 468 GLU A CA 1
ATOM 3732 C C . GLU A 1 468 ? -4.647 2.690 17.448 1.00 92.94 468 GLU A C 1
ATOM 3734 O O . GLU A 1 468 ? -3.959 3.401 18.194 1.00 92.94 468 GLU A O 1
ATOM 3739 N N . PHE A 1 469 ? -5.843 3.077 16.973 1.00 89.12 469 PHE A N 1
ATOM 3740 C CA . PHE A 1 469 ? -6.376 4.449 17.076 1.00 89.12 469 PHE A CA 1
ATOM 3741 C C . PHE A 1 469 ? -7.782 4.513 17.682 1.00 89.12 469 PHE A C 1
ATOM 3743 O O . PHE A 1 469 ? -8.658 3.739 17.236 1.00 89.12 469 PHE A O 1
#

Foldseek 3Di:
DVCVVQVPPVPQDGPNHHVVVVVCVVVPPPLVCLLPDPAQEEQEEECLELVPPDPVVSVVSQVSNCVNPNPRYDYDYDYCAYPLQFNQRHNVSVVVCVVVVVVVVRVVRHDCVVVVVVVVVVCVVVVVPDPPPPPPFWKDFADDPQDPWFFAEKDAPDQFWIWTFAQQQWIWITRHNRNDIDTLDGDFLWGFHEKDAPDQFKIKTATQAPDPDPSNHDQQGMWIGRGRSNDTDGADAEDDRDRYFRYKDKAWDWDADPNDIDTWIKMKTWWDQQDDTKIKIDRRSRPYIYIDTPNVVARTWAYKDAPHQWWIKTWGWRDSPQQATWTWMWITRGRPPDTDTQDTDPHGNWTWHEKEDQDQFWIKIFIFGPDPDQCQQWGWIWIGRGNSNHTDIATAGRGSQFGWAEWYANHQFWIKTAGQQAIWIGRGNRNDIDTDHLDGQQHYKDWDADPVGWIKIWTTISTIMIRTD

Secondary structure (DSSP, 8-state):
-HHHHTT--SSSEETTEEHHHHHHHTTS-HHHHHHH--S-EEEEEETT-SS---HHHHHHHHHHHHHHSTT-EEEEEETT--TTSB--SSHHHHHHHHHTT-HHHHHHTB-HHHHHHHHHHHHHHHHTT-------SEEEEPP----SS---EEEESSSS-EEEEETTTEEEEESSTTSS-EEEEE-TT--EEEEEESSSS-EEEEE--SSSSTT------EEEESSSSSS-EEPP-BSS-----SEEEEEEEEEEETTEEEEEEEEEEEEBTTS--EEEEESSSSSS-EEEE-TTT-SEEEEEEESSSS-EEEEEES-SSTTT--EEEEEESSSSSS-EEEEE-S-TTEEEEEEE-SSSS-EEEEEEE----TT--EEEEEEESSSSSS-EEEEEEE-TT--EEEEEESSSS-EEEEESS-EEEESSSSSS-EEE---TT--EEEEEE-TTS-EEEEEESSSEEEEE-

Mean predicted aligned error: 13.35 Å

Sequence (469 aa):
MLRTSWEYDGNGKIYSRNAEYWRQIQDYPHLENWKNTKAKVLVQFGESDFQAFSRADHQQIVNTVNYFNPGNATLMTYPSTDHFFAKSGTMQEAYNKFANGQIQQLFDEYNHEVGKSAVKWSNEIISKKDEVKLPEKGWKKLNTERYPGKQDDITFINENDGWYVNGYGSIYHTKNGGETWEKQLEKKGTFFRCIAFVDSLRGFAGTVGTDYFPNVTDTIPLYGTTDGGKTWTPVSYSGPYVKGLCAIDIVKEQYINHGKTDYKIHIYAVGRVGSPANMMVSHDGGFTWTSNSMNKECKMLFDIKMFDKNNGIVCAASDEDVEKSNALILKTSDGGKTWKKVYQSNRPFETTWKASFPTEKIGYVTIQSYNPDPTVKQQRIAKTTDGGNSWNEITLVEDATARQFGIGFIDENHGFAGTINCGYETKDGGLTWKTINLGMACNKIRIYRVANGKIYGYAIGVDVMKGEF

Nearest PDB structures (foldseek):
  5ojr-assembly4_D  TM=7.358E-01  e=9.375E-13  Thermosynechococcus vestitus
  5oj5-assembly1_A  TM=7.181E-01  e=4.355E-13  Thermosynechococcus vestitus BP-1
  5ojr-assembly3_C  TM=7.256E-01  e=5.714E-12  Thermosynechococcus vestitus
  2w38-assembly1_A  TM=5.010E-01  e=5.970E-07  Pseudomonas aeruginosa PAO1
  3h6j-assembly1_A  TM=4.764E-01  e=1.217E-06  Pseudomonas aeruginosa

Radius of gyration: 32.07 Å; Cα contacts (8 Å, |Δi|>4): 1208; chains: 1; bounding box: 80×65×80 Å

pLDDT: mean 93.16, std 8.63, range [37.34, 98.94]

Solvent-accessible surface area (backbone atoms only — not comparable to full-atom values): 23971 Å² total; per-residue (Å²): 106,68,54,66,76,36,51,46,71,87,80,57,30,39,73,91,36,51,48,66,59,66,65,45,56,82,72,50,63,61,67,59,54,44,46,69,52,86,62,78,42,82,41,79,43,35,73,9,16,74,83,60,84,50,71,64,62,58,48,47,52,32,51,45,25,26,73,69,36,76,83,31,38,44,80,47,77,37,79,33,12,18,80,80,39,10,64,41,50,48,34,67,51,35,45,50,38,52,76,71,66,42,53,67,57,39,63,75,40,46,39,63,62,61,58,53,49,51,52,50,52,51,48,57,60,52,58,75,72,47,87,74,66,72,77,68,72,41,73,40,80,46,64,70,83,93,55,100,53,50,34,39,28,67,40,63,84,54,83,29,41,32,38,39,29,17,66,65,19,32,35,33,38,23,75,59,55,44,69,48,72,45,79,56,44,72,38,83,36,29,33,29,30,19,49,44,62,85,54,83,31,35,34,39,41,20,15,42,21,49,87,65,50,88,76,29,68,36,68,65,24,38,31,33,22,76,65,52,50,72,50,76,43,79,60,72,68,51,66,62,88,52,56,18,18,30,23,57,35,75,40,73,46,79,45,78,54,95,91,36,86,42,72,45,33,33,38,44,32,33,2,6,70,71,46,66,13,28,38,37,42,17,73,67,63,66,80,50,37,36,34,45,76,40,55,87,83,24,19,19,23,38,26,56,48,63,83,44,81,31,33,31,40,35,23,17,18,61,32,73,50,55,73,72,2,17,24,25,34,35,32,25,74,65,49,70,78,52,74,43,82,41,42,67,55,96,47,60,18,19,24,24,40,24,68,27,61,49,45,82,33,36,35,40,31,27,38,28,61,65,64,83,56,74,84,62,23,77,30,45,30,38,36,21,75,64,50,59,65,45,65,45,80,38,66,59,46,82,40,54,74,51,35,43,29,10,27,27,34,73,41,76,31,35,32,39,38,20,12,48,70,31,18,31,38,20,75,61,52,48,77,51,62,44,85,47,84,43,38,33,39,8,42,34,34,49,67,48,78,46,96,88,70,52,35,38,33,40,32,29,6,52,36,44,29,42,30,39,108